Protein AF-0000000084730437 (afdb_homodimer)

Radius of gyration: 23.14 Å; Cα contacts (8 Å, |Δi|>4): 770; chains: 2; bounding box: 63×57×55 Å

Nearest PDB structures (foldseek):
  8tsh-assembly1_E  TM=3.743E-01  e=2.857E-01  Caldimonas thermodepolymerans
  8tsh-assembly1_I  TM=3.329E-01  e=2.857E-01  Caldimonas thermodepolymerans
  8tsh-assembly1_K  TM=3.494E-01  e=4.261E-01  Caldimonas thermodepolymerans
  8tsw-assembly1_K  TM=3.090E-01  e=2.148E-01  Caldimonas thermodepolymerans
  8tt3-assembly1_K  TM=2.382E-01  e=4.025E-01  Caldimonas thermodepolymerans

Sequence (448 aa):
MQLQPGWSGVFVTCARTHERRAAKEVIYLFNEYLEKHIENNEPNSPLSAPNLTDNVKSSICWEERVAEELAELRKKHYNKLQVIDVKTPCVVFIRTKWPLDPVEIVQDLCEKILLNQIKRIRWSQRLTPVTLTACATLPDLQKLAQKFAIRPNLRNHTKITREDIIKTIVPIVSTRHKVDLKNYDFLIMVEVFKGICGISVVRDFERFKKLNVASIMESTVKKIMQLQPGWSGVFVTCARTHERRAAKEVIYLFNEYLEKHIENNEPNSPLSAPNLTDNVKSSICWEERVAEELAELRKKHYNKLQVIDVKTPCVVFIRTKWPLDPVEIVQDLCEKILLNQIKRIRWSQRLTPVTLTACATLPDLQKLAQKFAIRPNLRNHTKITREDIIKTIVPIVSTRHKVDLKNYDFLIMVEVFKGICGISVVRDFERFKKLNVASIMESTVKKI

Secondary structure (DSSP, 8-state):
----TT--EEEEEE-TT-HHHHHHHHHHHHHHHHHHHTGGG--------------------HHHHHHHHHHHHHHHTGGGEEEE--S-TTEEEEEE-TT--HHHHHHHHHHHHHTT------SEEEEEEESEEEESSHHHHHHHHTTEEEEEEEES--SS-HHHHHHHHHHHHHS-----TTS-SEEEEEEEETTEEEEEEEESTTTTGGGBHHHHHHHHHHT-/----TT--EEEEEE-TT-HHHHHHHHHHHHHHHHHHHTGGG--------------------HHHHHHHHHHHHHHHTGGGEEEE--S-TTEEEEEE-TT--HHHHHHHHHHHHHTT------SEEEEEEESEEEESSHHHHHHHHTTEEEEEEEES--SS-HHHHHHHHHHHHHS-----TTS-SEEEEEEEETTEEEEEEEESTTTTGGGBHHHHHHHHHHT-

Structure (mmCIF, N/CA/C/O backbone):
data_AF-0000000084730437-model_v1
#
loop_
_entity.id
_entity.type
_entity.pdbx_description
1 polymer 'THUMP domain-containing protein'
#
loop_
_atom_site.group_PDB
_atom_site.id
_atom_site.type_symbol
_atom_site.label_atom_id
_atom_site.label_alt_id
_atom_site.label_comp_id
_atom_site.label_asym_id
_atom_site.label_entity_id
_atom_site.label_seq_id
_atom_site.pdbx_PDB_ins_code
_atom_site.Cartn_x
_atom_site.Cartn_y
_atom_site.Cartn_z
_atom_site.occupancy
_atom_site.B_iso_or_equiv
_atom_site.auth_seq_id
_atom_site.auth_comp_id
_atom_site.auth_asym_id
_atom_site.auth_atom_id
_atom_site.pdbx_PDB_model_num
ATOM 1 N N . MET A 1 1 ? -0.365 29.594 0.052 1 67.12 1 MET A N 1
ATOM 2 C CA . MET A 1 1 ? -1.068 28.719 -0.891 1 67.12 1 MET A CA 1
ATOM 3 C C . MET A 1 1 ? -1.971 27.734 -0.157 1 67.12 1 MET A C 1
ATOM 5 O O . MET A 1 1 ? -1.676 27.344 0.972 1 67.12 1 MET A O 1
ATOM 9 N N . GLN A 1 2 ? -3.291 27.578 -0.589 1 83 2 GLN A N 1
ATOM 10 C CA . GLN A 1 2 ? -4.293 26.734 0.068 1 83 2 GLN A CA 1
ATOM 11 C C . GLN A 1 2 ? -4.281 25.328 -0.494 1 83 2 GLN A C 1
ATOM 13 O O . GLN A 1 2 ? -3.967 25.109 -1.668 1 83 2 GLN A O 1
ATOM 18 N N . LEU A 1 3 ? -4.488 24.344 0.401 1 88.88 3 LEU A N 1
ATOM 19 C CA . LEU A 1 3 ? -4.57 22.953 -0.015 1 88.88 3 LEU A CA 1
ATOM 20 C C . LEU A 1 3 ? -5.688 22.75 -1.036 1 88.88 3 LEU A C 1
ATOM 22 O O . LEU A 1 3 ? -6.781 23.297 -0.877 1 88.88 3 LEU A O 1
ATOM 26 N N . GLN A 1 4 ? -5.328 22.078 -2.084 1 89.62 4 GLN A N 1
ATOM 27 C CA . GLN A 1 4 ? -6.285 21.859 -3.162 1 89.62 4 GLN A CA 1
ATOM 28 C C . GLN A 1 4 ? -6.605 20.375 -3.316 1 89.62 4 GLN A C 1
ATOM 30 O O . GLN A 1 4 ? -5.742 19.516 -3.111 1 89.62 4 GLN A O 1
ATOM 35 N N . PRO A 1 5 ? -7.891 20.141 -3.721 1 92.12 5 PRO A N 1
ATOM 36 C CA . PRO A 1 5 ? -8.234 18.75 -4.031 1 92.12 5 PRO A CA 1
ATOM 37 C C . PRO A 1 5 ? -7.367 18.156 -5.141 1 92.12 5 PRO A C 1
ATOM 39 O O . PRO A 1 5 ? -6.984 18.875 -6.074 1 92.12 5 PRO A O 1
ATOM 42 N N . GLY A 1 6 ? -7.082 16.891 -5.074 1 91.44 6 GLY A N 1
ATOM 43 C CA . GLY A 1 6 ? -6.281 16.219 -6.082 1 91.44 6 GLY A CA 1
ATOM 44 C C . GLY A 1 6 ? -4.812 16.109 -5.711 1 91.44 6 GLY A C 1
ATOM 45 O O . GLY A 1 6 ? -4.051 15.383 -6.352 1 91.44 6 GLY A O 1
ATOM 46 N N . TRP A 1 7 ? -4.438 16.844 -4.676 1 92.19 7 TRP A N 1
ATOM 47 C CA . TRP A 1 7 ? -3.041 16.812 -4.25 1 92.19 7 TRP A CA 1
ATOM 48 C C . TRP A 1 7 ? -2.779 15.648 -3.305 1 92.19 7 TRP A C 1
ATOM 50 O O . TRP A 1 7 ? -3.594 15.367 -2.424 1 92.19 7 TRP A O 1
ATOM 60 N N . SER A 1 8 ? -1.732 14.922 -3.602 1 95.19 8 SER A N 1
ATOM 61 C CA . SER A 1 8 ? -1.23 13.93 -2.65 1 95.19 8 SER A CA 1
ATOM 62 C C . SER A 1 8 ? -0.218 14.555 -1.693 1 95.19 8 SER A C 1
ATOM 64 O O . SER A 1 8 ? 0.453 15.523 -2.037 1 95.19 8 SER A O 1
ATOM 66 N N . GLY A 1 9 ? -0.157 14.023 -0.479 1 96.94 9 GLY A N 1
ATOM 67 C CA . GLY A 1 9 ? 0.797 14.586 0.463 1 96.94 9 GLY A CA 1
ATOM 68 C C . GLY A 1 9 ? 0.653 14.031 1.866 1 96.94 9 GLY A C 1
ATOM 69 O O . GLY A 1 9 ? 0.156 12.914 2.049 1 96.94 9 GLY A O 1
ATOM 70 N N . VAL A 1 10 ? 1.23 14.758 2.814 1 97.94 10 VAL A N 1
ATOM 71 C CA . VAL A 1 10 ? 1.288 14.312 4.203 1 97.94 10 VAL A CA 1
ATOM 72 C C . VAL A 1 10 ? 0.864 15.445 5.129 1 97.94 10 VAL A C 1
ATOM 74 O O . VAL A 1 10 ? 1.406 16.547 5.055 1 97.94 10 VAL A O 1
ATOM 77 N N . PHE A 1 11 ? -0.145 15.219 5.957 1 97.12 11 PHE A N 1
ATOM 78 C CA . PHE A 1 11 ? -0.463 16.125 7.051 1 97.12 11 PHE A CA 1
ATOM 79 C C . PHE A 1 11 ? 0.522 15.945 8.203 1 97.12 11 PHE A C 1
ATOM 81 O O . PHE A 1 11 ? 0.7 14.844 8.711 1 97.12 11 PHE A O 1
ATOM 88 N N . VAL A 1 12 ? 1.13 17 8.578 1 97.25 12 VAL A N 1
ATOM 89 C CA . VAL A 1 12 ? 2.088 16.969 9.68 1 97.25 12 VAL A CA 1
ATOM 90 C C . VAL A 1 12 ? 1.511 17.719 10.883 1 97.25 12 VAL A C 1
ATOM 92 O O . VAL A 1 12 ? 1.17 18.891 10.789 1 97.25 12 VAL A O 1
ATOM 95 N N . THR A 1 13 ? 1.315 16.984 11.953 1 96.19 13 THR A N 1
ATOM 96 C CA . THR A 1 13 ? 0.897 17.625 13.195 1 96.19 13 THR A CA 1
ATOM 97 C C . THR A 1 13 ? 2.105 17.969 14.062 1 96.19 13 THR A C 1
ATOM 99 O O . THR A 1 13 ? 3.074 17.203 14.109 1 96.19 13 THR A O 1
ATOM 102 N N . CYS A 1 14 ? 2.057 19.062 14.656 1 95.06 14 CYS A N 1
ATOM 103 C CA . CYS A 1 14 ? 3.158 19.531 15.484 1 95.06 14 CYS A CA 1
ATOM 104 C C . CYS A 1 14 ? 2.643 20.344 16.672 1 95.06 14 CYS A C 1
ATOM 106 O O . CYS A 1 14 ? 1.434 20.516 16.828 1 95.06 14 CYS A O 1
ATOM 108 N N . ALA A 1 15 ? 3.564 20.656 17.516 1 90.31 15 ALA A N 1
ATOM 109 C CA . ALA A 1 15 ? 3.193 21.547 18.625 1 90.31 15 ALA A CA 1
ATOM 110 C C . ALA A 1 15 ? 2.844 22.938 18.109 1 90.31 15 ALA A C 1
ATOM 112 O O . ALA A 1 15 ? 3.346 23.359 17.062 1 90.31 15 ALA A O 1
ATOM 113 N N . ARG A 1 16 ? 2.047 23.562 18.922 1 89.94 16 ARG A N 1
ATOM 114 C CA . ARG A 1 16 ? 1.567 24.891 18.531 1 89.94 16 ARG A CA 1
ATOM 115 C C . ARG A 1 16 ? 2.732 25.844 18.281 1 89.94 16 ARG A C 1
ATOM 117 O O . ARG A 1 16 ? 3.711 25.844 19.031 1 89.94 16 ARG A O 1
ATOM 124 N N . THR A 1 17 ? 2.719 26.656 17.234 1 89.12 17 THR A N 1
ATOM 125 C CA . THR A 1 17 ? 3.629 27.734 16.875 1 89.12 17 THR A CA 1
ATOM 126 C C . THR A 1 17 ? 4.895 27.203 16.219 1 89.12 17 THR A C 1
ATOM 128 O O . THR A 1 17 ? 5.777 27.969 15.836 1 89.12 17 THR A O 1
ATOM 131 N N . HIS A 1 18 ? 4.977 25.906 16.094 1 91.81 18 HIS A N 1
ATOM 132 C CA . HIS A 1 18 ? 6.188 25.328 15.516 1 91.81 18 HIS A CA 1
ATOM 133 C C . HIS A 1 18 ? 5.914 24.75 14.133 1 91.81 18 HIS A C 1
ATOM 135 O O . HIS A 1 18 ? 6.582 23.797 13.703 1 91.81 18 HIS A O 1
ATOM 141 N N . GLU A 1 19 ? 4.957 25.234 13.445 1 92.25 19 GLU A N 1
ATOM 142 C CA . GLU A 1 19 ? 4.543 24.719 12.148 1 92.25 19 GLU A CA 1
ATOM 143 C C . GLU A 1 19 ? 5.664 24.844 11.117 1 92.25 19 GLU A C 1
ATOM 145 O O . GLU A 1 19 ? 5.941 23.906 10.375 1 92.25 19 GLU A O 1
ATOM 150 N N . ARG A 1 20 ? 6.32 26 11.062 1 91.81 20 ARG A N 1
ATOM 151 C CA . ARG A 1 20 ? 7.371 26.234 10.086 1 91.81 20 ARG A CA 1
ATOM 152 C C . ARG A 1 20 ? 8.57 25.328 10.328 1 91.81 20 ARG A C 1
ATOM 154 O O . ARG A 1 20 ? 9.141 24.781 9.383 1 91.81 20 ARG A O 1
ATOM 161 N N . ARG A 1 21 ? 8.914 25.188 11.586 1 92.38 21 ARG A N 1
ATOM 162 C CA . ARG A 1 21 ? 10.055 24.344 11.945 1 92.38 21 ARG A CA 1
ATOM 163 C C . ARG A 1 21 ? 9.758 22.875 11.648 1 92.38 21 ARG A C 1
ATOM 165 O O . ARG A 1 21 ? 10.625 22.156 11.148 1 92.38 21 ARG A O 1
ATOM 172 N N . ALA A 1 22 ? 8.586 22.484 11.984 1 95.06 22 ALA A N 1
ATOM 173 C CA . ALA A 1 22 ? 8.172 21.109 11.711 1 95.06 22 ALA A CA 1
ATOM 174 C C . ALA A 1 22 ? 8.219 20.812 10.211 1 95.06 22 ALA A C 1
ATOM 176 O O . ALA A 1 22 ? 8.68 19.75 9.789 1 95.06 22 ALA A O 1
ATOM 177 N N . ALA A 1 23 ? 7.723 21.75 9.43 1 94.38 23 ALA A N 1
ATOM 178 C CA . ALA A 1 23 ? 7.738 21.609 7.98 1 94.38 23 ALA A CA 1
ATOM 179 C C . ALA A 1 23 ? 9.164 21.438 7.461 1 94.38 23 ALA A C 1
ATOM 181 O O . ALA A 1 23 ? 9.43 20.562 6.641 1 94.38 23 ALA A O 1
ATOM 182 N N . LYS A 1 24 ? 10.047 22.25 7.918 1 91.56 24 LYS A N 1
ATOM 183 C CA . LYS A 1 24 ? 11.438 22.172 7.492 1 91.56 24 LYS A CA 1
ATOM 184 C C . LYS A 1 24 ? 12.062 20.828 7.891 1 91.56 24 LYS A C 1
ATOM 186 O O . LYS A 1 24 ? 12.805 20.234 7.109 1 91.56 24 LYS A O 1
ATOM 191 N N . GLU A 1 25 ? 11.75 20.438 9.078 1 93.5 25 GLU A N 1
ATOM 192 C CA . GLU A 1 25 ? 12.25 19.156 9.602 1 93.5 25 GLU A CA 1
ATOM 193 C C . GLU A 1 25 ? 11.812 18 8.719 1 93.5 25 GLU A C 1
ATOM 195 O O . GLU A 1 25 ? 12.641 17.172 8.312 1 93.5 25 GLU A O 1
ATOM 200 N N . VAL A 1 26 ? 10.586 17.984 8.383 1 94.25 26 VAL A N 1
ATOM 201 C CA . VAL A 1 26 ? 10.031 16.875 7.617 1 94.25 26 VAL A CA 1
ATOM 202 C C . VAL A 1 26 ? 10.531 16.922 6.176 1 94.25 26 VAL A C 1
ATOM 204 O O . VAL A 1 26 ? 10.836 15.891 5.578 1 94.25 26 VAL A O 1
ATOM 207 N N . ILE A 1 27 ? 10.625 18.078 5.652 1 92.69 27 ILE A N 1
ATOM 208 C CA . ILE A 1 27 ? 11.148 18.234 4.301 1 92.69 27 ILE A CA 1
ATOM 209 C C . ILE A 1 27 ? 12.578 17.703 4.234 1 92.69 27 ILE A C 1
ATOM 211 O O . ILE A 1 27 ? 12.953 17.031 3.271 1 92.69 27 ILE A O 1
ATOM 215 N N . TYR A 1 28 ? 13.289 18.016 5.234 1 89.81 28 TYR A N 1
ATOM 216 C CA . TYR A 1 28 ? 14.656 17.516 5.309 1 89.81 28 TYR A CA 1
ATOM 217 C C . TYR A 1 28 ? 14.68 15.992 5.305 1 89.81 28 TYR A C 1
ATOM 219 O O . TYR A 1 28 ? 15.438 15.383 4.547 1 89.81 28 TYR A O 1
ATOM 227 N N . LEU A 1 29 ? 13.891 15.414 6.09 1 91.88 29 LEU A N 1
ATOM 228 C CA . LEU A 1 29 ? 13.836 13.961 6.207 1 91.88 29 LEU A CA 1
ATOM 229 C C . LEU A 1 29 ? 13.359 13.336 4.906 1 91.88 29 LEU A C 1
ATOM 231 O O . LEU A 1 29 ? 13.891 12.305 4.477 1 91.88 29 LEU A O 1
ATOM 235 N N . PHE A 1 30 ? 12.367 13.93 4.25 1 92.12 30 PHE A N 1
ATOM 236 C CA . PHE A 1 30 ? 11.836 13.422 2.988 1 92.12 30 PHE A CA 1
ATOM 237 C C . PHE A 1 30 ? 12.875 13.539 1.879 1 92.12 30 PHE A C 1
ATOM 239 O O . PHE A 1 30 ? 12.953 12.68 1 1 92.12 30 PHE A O 1
ATOM 246 N N . ASN A 1 31 ? 13.625 14.57 1.959 1 87.56 31 ASN A N 1
ATOM 247 C CA . ASN A 1 31 ? 14.672 14.742 0.954 1 87.56 31 ASN A CA 1
ATOM 248 C C . ASN A 1 31 ? 15.75 13.664 1.074 1 87.56 31 ASN A C 1
ATOM 250 O O . ASN A 1 31 ? 16.328 13.242 0.07 1 87.56 31 ASN A O 1
ATOM 254 N N . GLU A 1 32 ? 16 13.273 2.254 1 83.88 32 GLU A N 1
ATOM 255 C CA . GLU A 1 32 ? 16.922 12.148 2.449 1 83.88 32 GLU A CA 1
ATOM 256 C C . GLU A 1 32 ? 16.391 10.891 1.763 1 83.88 32 GLU A C 1
ATOM 258 O O . GLU A 1 32 ? 17.172 10.148 1.153 1 83.88 32 GLU A O 1
ATOM 263 N N . TYR A 1 33 ? 15.141 10.695 1.867 1 83.94 33 TYR A N 1
ATOM 264 C CA . TYR A 1 33 ? 14.477 9.586 1.188 1 83.94 33 TYR A CA 1
ATOM 265 C C . TYR A 1 33 ? 14.648 9.695 -0.323 1 83.94 33 TYR A C 1
ATOM 267 O O . TYR A 1 33 ? 14.953 8.703 -0.994 1 83.94 33 TYR A O 1
ATOM 275 N N . LEU A 1 34 ? 14.43 10.852 -0.798 1 81.81 34 LEU A N 1
ATOM 276 C CA . LEU A 1 34 ? 14.5 11.094 -2.236 1 81.81 34 LEU A CA 1
ATOM 277 C C . LEU A 1 34 ? 15.906 10.844 -2.762 1 81.81 34 LEU A C 1
ATOM 279 O O . LEU A 1 34 ? 16.078 10.305 -3.859 1 81.81 34 LEU A O 1
ATOM 283 N N . GLU A 1 35 ? 16.844 11.258 -2.033 1 76.62 35 GLU A N 1
ATOM 284 C CA . GLU A 1 35 ? 18.234 11.062 -2.432 1 76.62 35 GLU A CA 1
ATOM 285 C C . GLU A 1 35 ? 18.562 9.578 -2.566 1 76.62 35 GLU A C 1
ATOM 287 O O . GLU A 1 35 ? 19.281 9.18 -3.48 1 76.62 35 GLU A O 1
ATOM 292 N N . LYS A 1 36 ? 17.984 8.875 -1.748 1 72 36 LYS A N 1
ATOM 293 C CA . LYS A 1 36 ? 18.266 7.438 -1.75 1 72 36 LYS A CA 1
ATOM 294 C C . LYS A 1 36 ? 17.516 6.734 -2.879 1 72 36 LYS A C 1
ATOM 296 O O . LYS A 1 36 ? 18.016 5.758 -3.443 1 72 36 LYS A O 1
ATOM 301 N N . HIS A 1 37 ? 16.422 7.203 -3.162 1 66.62 37 HIS A N 1
ATOM 302 C CA . HIS A 1 37 ? 15.57 6.453 -4.074 1 66.62 37 HIS A CA 1
ATOM 303 C C . HIS A 1 37 ? 15.578 7.066 -5.473 1 66.62 37 HIS A C 1
ATOM 305 O O . HIS A 1 37 ? 15.297 6.383 -6.457 1 66.62 37 HIS A O 1
ATOM 311 N N . ILE A 1 38 ? 15.695 8.32 -5.738 1 57.47 38 ILE A N 1
ATOM 312 C CA . ILE A 1 38 ? 15.688 8.961 -7.051 1 57.47 38 ILE A CA 1
ATOM 313 C C . ILE A 1 38 ? 17.109 9.047 -7.59 1 57.47 38 ILE A C 1
ATOM 315 O O . ILE A 1 38 ? 17.344 8.875 -8.789 1 57.47 38 ILE A O 1
ATOM 319 N N . GLU A 1 39 ? 18.094 9.57 -6.855 1 51.75 39 GLU A N 1
ATOM 320 C CA . GLU A 1 39 ? 19.422 9.719 -7.406 1 51.75 39 GLU A CA 1
ATOM 321 C C . GLU A 1 39 ? 19.906 8.422 -8.055 1 51.75 39 GLU A C 1
ATOM 323 O O . GLU A 1 39 ? 20.656 8.445 -9.039 1 51.75 39 GLU A O 1
ATOM 328 N N . ASN A 1 40 ? 19.609 7.332 -7.508 1 47.62 40 ASN A N 1
ATOM 329 C CA . ASN A 1 40 ? 20.125 6.176 -8.234 1 47.62 40 ASN A CA 1
ATOM 330 C C . ASN A 1 40 ? 19.547 6.102 -9.648 1 47.62 40 ASN A C 1
ATOM 332 O O . ASN A 1 40 ? 20 5.301 -10.469 1 47.62 40 ASN A O 1
ATOM 336 N N . ASN A 1 41 ? 18.469 6.742 -9.898 1 44.44 41 ASN A N 1
ATOM 337 C CA . ASN A 1 41 ? 17.906 6.652 -11.242 1 44.44 41 ASN A CA 1
ATOM 338 C C . ASN A 1 41 ? 18.547 7.672 -12.188 1 44.44 41 ASN A C 1
ATOM 340 O O . ASN A 1 41 ? 18.25 7.684 -13.383 1 44.44 41 ASN A O 1
ATOM 344 N N . GLU A 1 42 ? 18.969 8.859 -11.781 1 41.31 42 GLU A N 1
ATOM 345 C CA . GLU A 1 42 ? 19.594 9.734 -12.766 1 41.31 42 GLU A CA 1
ATOM 346 C C . GLU A 1 42 ? 21.078 9.43 -12.922 1 41.31 42 GLU A C 1
ATOM 348 O O . GLU A 1 42 ? 21.828 9.5 -11.945 1 41.31 42 GLU A O 1
ATOM 353 N N . PRO A 1 43 ? 21.516 8.617 -13.922 1 39.03 43 PRO A N 1
ATOM 354 C CA . PRO A 1 43 ? 22.938 8.391 -14.203 1 39.03 43 PRO A CA 1
ATOM 355 C C . PRO A 1 43 ? 23.797 9.617 -13.914 1 39.03 43 PRO A C 1
ATOM 357 O O . PRO A 1 43 ? 24.906 9.484 -13.398 1 39.03 43 PRO A O 1
ATOM 360 N N . ASN A 1 44 ? 23.656 10.742 -14.781 1 35.59 44 ASN A N 1
ATOM 361 C CA . ASN A 1 44 ? 24.719 11.68 -15.148 1 35.59 44 ASN A CA 1
ATOM 362 C C . ASN A 1 44 ? 25.078 12.609 -13.992 1 35.59 44 ASN A C 1
ATOM 364 O O . ASN A 1 44 ? 25.875 13.531 -14.156 1 35.59 44 ASN A O 1
ATOM 368 N N . SER A 1 45 ? 24.203 13.148 -13.211 1 35.19 45 SER A N 1
ATOM 369 C CA . SER A 1 45 ? 24.828 14.359 -12.695 1 35.19 45 SER A CA 1
ATOM 370 C C . SER A 1 45 ? 25.906 14.023 -11.664 1 35.19 45 SER A C 1
ATOM 372 O O . SER A 1 45 ? 25.656 13.242 -10.742 1 35.19 45 SER A O 1
ATOM 374 N N . PRO A 1 46 ? 27.203 14.164 -11.969 1 32.06 46 PRO A N 1
ATOM 375 C CA . PRO A 1 46 ? 28.359 14.148 -11.07 1 32.06 46 PRO A CA 1
ATOM 376 C C . PRO A 1 46 ? 28.062 14.773 -9.711 1 32.06 46 PRO A C 1
ATOM 378 O O . PRO A 1 46 ? 27.672 15.945 -9.633 1 32.06 46 PRO A O 1
ATOM 381 N N . LEU A 1 47 ? 27.406 14.164 -8.875 1 34.41 47 LEU A N 1
ATOM 382 C CA . LEU A 1 47 ? 27.484 14.719 -7.531 1 34.41 47 LEU A CA 1
ATOM 383 C C . LEU A 1 47 ? 28.891 15.227 -7.238 1 34.41 47 LEU A C 1
ATOM 385 O O . LEU A 1 47 ? 29.844 14.445 -7.227 1 34.41 47 LEU A O 1
ATOM 389 N N . SER A 1 48 ? 29.328 16.328 -7.797 1 28.97 48 SER A N 1
ATOM 390 C CA . SER A 1 48 ? 30.562 16.938 -7.285 1 28.97 48 SER A CA 1
ATOM 391 C C . SER A 1 48 ? 30.672 16.766 -5.777 1 28.97 48 SER A C 1
ATOM 393 O O . SER A 1 48 ? 29.688 16.953 -5.051 1 28.97 48 SER A O 1
ATOM 395 N N . ALA A 1 49 ? 31.484 15.938 -5.375 1 31.5 49 ALA A N 1
ATOM 396 C CA . ALA A 1 49 ? 31.984 15.742 -4.016 1 31.5 49 ALA A CA 1
ATOM 397 C C . ALA A 1 49 ? 32 17.062 -3.242 1 31.5 49 ALA A C 1
ATOM 399 O O . ALA A 1 49 ? 32.531 18.062 -3.725 1 31.5 49 ALA A O 1
ATOM 400 N N . PRO A 1 50 ? 30.984 17.344 -2.48 1 32.12 50 PRO A N 1
ATOM 401 C CA . PRO A 1 50 ? 31.406 18.516 -1.702 1 32.12 50 PRO A CA 1
ATOM 402 C C . PRO A 1 50 ? 32.875 18.453 -1.293 1 32.12 50 PRO A C 1
ATOM 404 O O . PRO A 1 50 ? 33.406 17.359 -1.085 1 32.12 50 PRO A O 1
ATOM 407 N N . ASN A 1 51 ? 33.688 19.125 -1.979 1 29.69 51 ASN A N 1
ATOM 408 C CA . ASN A 1 51 ? 35 19.406 -1.431 1 29.69 51 ASN A CA 1
ATOM 409 C C . ASN A 1 51 ? 34.969 19.531 0.09 1 29.69 51 ASN A C 1
ATOM 411 O O . ASN A 1 51 ? 34.312 20.422 0.629 1 29.69 51 ASN A O 1
ATOM 415 N N . LEU A 1 52 ? 34.906 18.438 0.786 1 30.78 52 LEU A N 1
ATOM 416 C CA . LEU A 1 52 ? 35.156 18.281 2.213 1 30.78 52 LEU A CA 1
ATOM 417 C C . LEU A 1 52 ? 36.344 19.156 2.65 1 30.78 52 LEU A C 1
ATOM 419 O O . LEU A 1 52 ? 36.875 18.984 3.75 1 30.78 52 LEU A O 1
ATOM 423 N N . THR A 1 53 ? 37 19.891 1.689 1 29.92 53 THR A N 1
ATOM 424 C CA . THR A 1 53 ? 38.219 20.422 2.299 1 29.92 53 THR A CA 1
ATOM 425 C C . THR A 1 53 ? 37.875 21.234 3.541 1 29.92 53 THR A C 1
ATOM 427 O O . THR A 1 53 ? 38.656 21.297 4.484 1 29.92 53 THR A O 1
ATOM 430 N N . ASP A 1 54 ? 37.156 22.375 3.367 1 30.14 54 ASP A N 1
ATOM 431 C CA . ASP A 1 54 ? 37.406 23.281 4.48 1 30.14 54 ASP A CA 1
ATOM 432 C C . ASP A 1 54 ? 36.844 22.719 5.785 1 30.14 54 ASP A C 1
ATOM 434 O O . ASP A 1 54 ? 35.625 22.484 5.895 1 30.14 54 ASP A O 1
ATOM 438 N N . ASN A 1 55 ? 37.531 21.922 6.621 1 32.72 55 ASN A N 1
ATOM 439 C CA . ASN A 1 55 ? 37.688 21.438 7.988 1 32.72 55 ASN A CA 1
ATOM 440 C C . ASN A 1 55 ? 37.125 22.422 9.008 1 32.72 55 ASN A C 1
ATOM 442 O O . ASN A 1 55 ? 37.438 22.344 10.195 1 32.72 55 ASN A O 1
ATOM 446 N N . VAL A 1 56 ? 36.844 23.766 8.617 1 32.34 56 VAL A N 1
ATOM 447 C CA . VAL A 1 56 ? 36.656 24.625 9.781 1 32.34 56 VAL A CA 1
ATOM 448 C C . VAL A 1 56 ? 35.469 24.109 10.617 1 32.34 56 VAL A C 1
ATOM 450 O O . VAL A 1 56 ? 34.469 23.688 10.062 1 32.34 56 VAL A O 1
ATOM 453 N N . LYS A 1 57 ? 35.656 23.875 11.953 1 35.69 57 LYS A N 1
ATOM 454 C CA . LYS A 1 57 ? 35.094 23.531 13.258 1 35.69 57 LYS A CA 1
ATOM 455 C C . LYS A 1 57 ? 33.719 24.156 13.438 1 35.69 57 LYS A C 1
ATOM 457 O O . LYS A 1 57 ? 33.188 24.172 14.547 1 35.69 57 LYS A O 1
ATOM 462 N N . SER A 1 58 ? 33.312 25.203 12.57 1 36.78 58 SER A N 1
ATOM 463 C CA . SER A 1 58 ? 32.312 25.984 13.289 1 36.78 58 SER A CA 1
ATOM 464 C C . SER A 1 58 ? 31.078 25.156 13.602 1 36.78 58 SER A C 1
ATOM 466 O O . SER A 1 58 ? 30.766 24.203 12.875 1 36.78 58 SER A O 1
ATOM 468 N N . SER A 1 59 ? 30.656 25.109 14.883 1 40.56 59 SER A N 1
ATOM 469 C CA . SER A 1 59 ? 29.5 24.781 15.703 1 40.56 59 SER A CA 1
ATOM 470 C C . SER A 1 59 ? 28.188 25.062 14.953 1 40.56 59 SER A C 1
ATOM 472 O O . SER A 1 59 ? 27.516 26.062 15.234 1 40.56 59 SER A O 1
ATOM 474 N N . ILE A 1 60 ? 28.344 25.016 13.703 1 43.88 60 ILE A N 1
ATOM 475 C CA . ILE A 1 60 ? 27.094 25.453 13.078 1 43.88 60 ILE A CA 1
ATOM 476 C C . ILE A 1 60 ? 25.953 24.562 13.516 1 43.88 60 ILE A C 1
ATOM 478 O O . ILE A 1 60 ? 26.062 23.328 13.516 1 43.88 60 ILE A O 1
ATOM 482 N N . CYS A 1 61 ? 25.062 25.172 14.266 1 49.03 61 CYS A N 1
ATOM 483 C CA . CYS A 1 61 ? 23.859 24.547 14.82 1 49.03 61 CYS A CA 1
ATOM 484 C C . CYS A 1 61 ? 23.125 23.734 13.758 1 49.03 61 CYS A C 1
ATOM 486 O O . CYS A 1 61 ? 23.281 23.984 12.562 1 49.03 61 CYS A O 1
ATOM 488 N N . TRP A 1 62 ? 22.625 22.578 14.109 1 49.97 62 TRP A N 1
ATOM 489 C CA . TRP A 1 62 ? 21.812 21.656 13.336 1 49.97 62 TRP A CA 1
ATOM 490 C C . TRP A 1 62 ? 20.953 22.391 12.312 1 49.97 62 TRP A C 1
ATOM 492 O O . TRP A 1 62 ? 20.844 21.969 11.164 1 49.97 62 TRP A O 1
ATOM 502 N N . GLU A 1 63 ? 20.641 23.594 12.742 1 54 63 GLU A N 1
ATOM 503 C CA . GLU A 1 63 ? 19.766 24.375 11.891 1 54 63 GLU A CA 1
ATOM 504 C C . GLU A 1 63 ? 20.484 24.812 10.609 1 54 63 GLU A C 1
ATOM 506 O O . GLU A 1 63 ? 19.891 24.797 9.531 1 54 63 GLU A O 1
ATOM 511 N N . GLU A 1 64 ? 21.672 25.219 10.789 1 56.34 64 GLU A N 1
ATOM 512 C CA . GLU A 1 64 ? 22.406 25.766 9.656 1 56.34 64 GLU A CA 1
ATOM 513 C C . GLU A 1 64 ? 22.781 24.672 8.656 1 56.34 64 GLU A C 1
ATOM 515 O O . GLU A 1 64 ? 22.781 24.906 7.445 1 56.34 64 GLU A O 1
ATOM 520 N N . ARG A 1 65 ? 23.078 23.578 9.125 1 53.25 65 ARG A N 1
ATOM 521 C CA . ARG A 1 65 ? 23.406 22.453 8.242 1 53.25 65 ARG A CA 1
ATOM 522 C C . ARG A 1 65 ? 22.203 22.047 7.406 1 53.25 65 ARG A C 1
ATOM 524 O O . ARG A 1 65 ? 22.328 21.766 6.215 1 53.25 65 ARG A O 1
ATOM 531 N N . VAL A 1 66 ? 21.078 22.094 8.078 1 55.34 66 VAL A N 1
ATOM 532 C CA . VAL A 1 66 ? 19.828 21.812 7.375 1 55.34 66 VAL A CA 1
ATOM 533 C C . VAL A 1 66 ? 19.578 22.859 6.305 1 55.34 66 VAL A C 1
ATOM 535 O O . VAL A 1 66 ? 19.172 22.547 5.188 1 55.34 66 VAL A O 1
ATOM 538 N N . ALA A 1 67 ? 19.938 24.094 6.707 1 55.56 67 ALA A N 1
ATOM 539 C CA . ALA A 1 67 ? 19.719 25.203 5.777 1 55.56 67 ALA A CA 1
ATOM 540 C C . ALA A 1 67 ? 20.609 25.078 4.547 1 55.56 67 ALA A C 1
ATOM 542 O O . ALA A 1 67 ? 20.156 25.281 3.418 1 55.56 67 ALA A O 1
ATOM 543 N N . GLU A 1 68 ? 21.859 24.828 4.723 1 54.78 68 GLU A N 1
ATOM 544 C CA . GLU A 1 68 ? 22.781 24.734 3.6 1 54.78 68 GLU A CA 1
ATOM 545 C C . GLU A 1 68 ? 22.484 23.516 2.73 1 54.78 68 GLU A C 1
ATOM 547 O O . GLU A 1 68 ? 22.547 23.594 1.502 1 54.78 68 GLU A O 1
ATOM 552 N N . GLU A 1 69 ? 22.219 22.453 3.371 1 51.25 69 GLU A N 1
ATOM 553 C CA . GLU A 1 69 ? 21.891 21.234 2.625 1 51.25 69 GLU A CA 1
ATOM 554 C C . GLU A 1 69 ? 20.562 21.391 1.872 1 51.25 69 GLU A C 1
ATOM 556 O O . GLU A 1 69 ? 20.438 20.953 0.73 1 51.25 69 GLU A O 1
ATOM 561 N N . LEU A 1 70 ? 19.688 22.062 2.504 1 52.91 70 LEU A N 1
ATOM 562 C CA . LEU A 1 70 ? 18.391 22.344 1.883 1 52.91 70 LEU A CA 1
ATOM 563 C C . LEU A 1 70 ? 18.578 23.219 0.646 1 52.91 70 LEU A C 1
ATOM 565 O O . LEU A 1 70 ? 17.891 23.031 -0.357 1 52.91 70 LEU A O 1
ATOM 569 N N . ALA A 1 71 ? 19.438 24.141 0.743 1 51.88 71 ALA A N 1
ATOM 570 C CA . ALA A 1 71 ? 19.688 25.047 -0.384 1 51.88 71 ALA A CA 1
ATOM 571 C C . ALA A 1 71 ? 20.188 24.281 -1.604 1 51.88 71 ALA A C 1
ATOM 573 O O . ALA A 1 71 ? 19.75 24.531 -2.729 1 51.88 71 ALA A O 1
ATOM 574 N N . GLU A 1 72 ? 21.078 23.453 -1.494 1 49.88 72 GLU A N 1
ATOM 575 C CA . GLU A 1 72 ? 21.641 22.688 -2.604 1 49.88 72 GLU A CA 1
ATOM 576 C C . GLU A 1 72 ? 20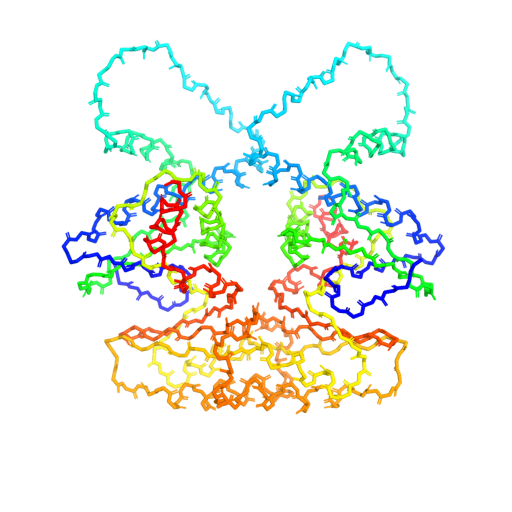.656 21.641 -3.111 1 49.88 72 GLU A C 1
ATOM 578 O O . GLU A 1 72 ? 20.578 21.391 -4.316 1 49.88 72 GLU A O 1
ATOM 583 N N . LEU A 1 73 ? 20.078 20.875 -2.256 1 48.34 73 LEU A N 1
ATOM 584 C CA . LEU A 1 73 ? 19.047 19.891 -2.57 1 48.34 73 LEU A CA 1
ATOM 585 C C . LEU A 1 73 ? 17.844 20.562 -3.225 1 48.34 73 LEU A C 1
ATOM 587 O O . LEU A 1 73 ? 17.156 19.953 -4.062 1 48.34 73 LEU A O 1
ATOM 591 N N . ARG A 1 74 ? 17.5 21.859 -2.873 1 47.47 74 ARG A N 1
ATOM 592 C CA . ARG A 1 74 ? 16.453 22.625 -3.539 1 47.47 74 ARG A CA 1
ATOM 593 C C . ARG A 1 74 ? 16.656 22.625 -5.051 1 47.47 74 ARG A C 1
ATOM 595 O O . ARG A 1 74 ? 15.68 22.641 -5.812 1 47.47 74 ARG A O 1
ATOM 602 N N . LYS A 1 75 ? 17.812 22.812 -5.457 1 46.19 75 LYS A N 1
ATOM 603 C CA . LYS A 1 75 ? 17.953 22.984 -6.898 1 46.19 75 LYS A CA 1
ATOM 604 C C . LYS A 1 75 ? 17.562 21.719 -7.648 1 46.19 75 LYS A C 1
ATOM 606 O O . LYS A 1 75 ? 16.938 21.781 -8.703 1 46.19 75 LYS A O 1
ATOM 611 N N . LYS A 1 76 ? 18.141 20.719 -7.375 1 47.16 76 LYS A N 1
ATOM 612 C CA . LYS A 1 76 ? 17.984 19.594 -8.297 1 47.16 76 LYS A CA 1
ATOM 613 C C . LYS A 1 76 ? 16.641 18.906 -8.109 1 47.16 76 LYS A C 1
ATOM 615 O O . LYS A 1 76 ? 15.93 18.641 -9.078 1 47.16 76 LYS A O 1
ATOM 620 N N . HIS A 1 77 ? 16.297 18.266 -6.965 1 50.22 77 HIS A N 1
ATOM 621 C CA . HIS A 1 77 ? 15.195 17.359 -6.664 1 50.22 77 HIS A CA 1
ATOM 622 C C . HIS A 1 77 ? 14.062 18.078 -5.941 1 50.22 77 HIS A C 1
ATOM 624 O O . HIS A 1 77 ? 13.062 17.469 -5.586 1 50.22 77 HIS A O 1
ATOM 630 N N . TYR A 1 78 ? 14.211 19.422 -5.402 1 51.34 78 TYR A N 1
ATOM 631 C CA . TYR A 1 78 ? 13.43 20.297 -4.527 1 51.34 78 TYR A CA 1
ATOM 632 C C . TYR A 1 78 ? 12.039 20.547 -5.102 1 51.34 78 TYR A C 1
ATOM 634 O O . TYR A 1 78 ? 11.078 20.703 -4.352 1 51.34 78 TYR A O 1
ATOM 642 N N . ASN A 1 79 ? 11.891 20.125 -6.215 1 71.75 79 ASN A N 1
ATOM 643 C CA . ASN A 1 79 ? 10.633 20.531 -6.824 1 71.75 79 ASN A CA 1
ATOM 644 C C . ASN A 1 79 ? 9.539 19.484 -6.621 1 71.75 79 ASN A C 1
ATOM 646 O O . ASN A 1 79 ? 8.359 19.766 -6.836 1 71.75 79 ASN A O 1
ATOM 650 N N . LYS A 1 80 ? 9.867 18.5 -5.754 1 87.56 80 LYS A N 1
ATOM 651 C CA . LYS A 1 80 ? 8.82 17.484 -5.688 1 87.56 80 LYS A CA 1
ATOM 652 C C . LYS A 1 80 ? 8.078 17.547 -4.355 1 87.56 80 LYS A C 1
ATOM 654 O O . LYS A 1 80 ? 7.078 16.859 -4.168 1 87.56 80 LYS A O 1
ATOM 659 N N . LEU A 1 81 ? 8.648 18.359 -3.482 1 92.81 81 LEU A N 1
ATOM 660 C CA . LEU A 1 81 ? 8.031 18.594 -2.18 1 92.81 81 LEU A CA 1
ATOM 661 C C . LEU A 1 81 ? 7.684 20.062 -1.986 1 92.81 81 LEU A C 1
ATOM 663 O O . LEU A 1 81 ? 8.492 20.938 -2.289 1 92.81 81 LEU A O 1
ATOM 667 N N . GLN A 1 82 ? 6.492 20.281 -1.6 1 93.12 82 GLN A N 1
ATOM 668 C CA . GLN A 1 82 ? 6.039 21.656 -1.415 1 93.12 82 GLN A CA 1
ATOM 669 C C . GLN A 1 82 ? 5.289 21.812 -0.095 1 93.12 82 GLN A C 1
ATOM 671 O O . GLN A 1 82 ? 4.375 21.047 0.203 1 93.12 82 GLN A O 1
ATOM 676 N N . VAL A 1 83 ? 5.723 22.812 0.634 1 93.62 83 VAL A N 1
ATOM 677 C CA . VAL A 1 83 ? 5.039 23.094 1.891 1 93.62 83 VAL A CA 1
ATOM 678 C C . VAL A 1 83 ? 3.789 23.938 1.619 1 93.62 83 VAL A C 1
ATOM 680 O O . VAL A 1 83 ? 3.848 24.938 0.912 1 93.62 83 VAL A O 1
ATOM 683 N N . ILE A 1 84 ? 2.713 23.484 2.15 1 93.88 84 ILE A N 1
ATOM 684 C CA . ILE A 1 84 ? 1.453 24.203 2.006 1 93.88 84 ILE A CA 1
ATOM 685 C C . ILE A 1 84 ? 0.938 24.625 3.381 1 93.88 84 ILE A C 1
ATOM 687 O O . ILE A 1 84 ? 0.808 23.797 4.281 1 93.88 84 ILE A O 1
ATOM 691 N N . ASP A 1 85 ? 0.701 25.844 3.48 1 90.44 85 ASP A N 1
ATOM 692 C CA . ASP A 1 85 ? 0.109 26.359 4.711 1 90.44 85 ASP A CA 1
ATOM 693 C C . ASP A 1 85 ? -1.403 26.156 4.723 1 90.44 85 ASP A C 1
ATOM 695 O O . ASP A 1 85 ? -2.121 26.719 3.898 1 90.44 85 ASP A O 1
ATOM 699 N N . VAL A 1 86 ? -1.903 25.359 5.621 1 90.88 86 VAL A N 1
ATOM 700 C CA . VAL A 1 86 ? -3.328 25.047 5.672 1 90.88 86 VAL A CA 1
ATOM 701 C C . VAL A 1 86 ? -4.031 26 6.633 1 90.88 86 VAL A C 1
ATOM 703 O O . VAL A 1 86 ? -5.23 25.859 6.887 1 90.88 86 VAL A O 1
ATOM 706 N N . LYS A 1 87 ? -3.385 26.969 7.133 1 88.94 87 LYS A N 1
ATOM 707 C CA . LYS A 1 87 ? -3.916 28.031 7.984 1 88.94 87 LYS A CA 1
ATOM 708 C C . LYS A 1 87 ? -4.621 27.453 9.211 1 88.94 87 LYS A C 1
ATOM 710 O O . LYS A 1 87 ? -5.746 27.844 9.523 1 88.94 87 LYS A O 1
ATOM 715 N N . THR A 1 88 ? -4.168 26.469 9.789 1 91 88 THR A N 1
ATOM 716 C CA . THR A 1 88 ? -4.617 25.844 11.031 1 91 88 THR A CA 1
ATOM 717 C C . THR A 1 88 ? -3.445 25.609 11.977 1 91 88 THR A C 1
ATOM 719 O O . THR A 1 88 ? -2.4 25.094 11.57 1 91 88 THR A O 1
ATOM 722 N N . PRO A 1 89 ? -3.676 26.109 13.164 1 91.69 89 PRO A N 1
ATOM 723 C CA . PRO A 1 89 ? -2.592 25.891 14.125 1 91.69 89 PRO A CA 1
ATOM 724 C C . PRO A 1 89 ? -2.248 24.422 14.297 1 91.69 89 PRO A C 1
ATOM 726 O O . PRO A 1 89 ? -3.125 23.562 14.18 1 91.69 89 PRO A O 1
ATOM 729 N N . CYS A 1 90 ? -0.985 24.078 14.453 1 94.06 90 CYS A N 1
ATOM 730 C CA . CYS A 1 90 ? -0.451 22.781 14.828 1 94.06 90 CYS A CA 1
ATOM 731 C C . CYS A 1 90 ? -0.486 21.812 13.641 1 94.06 90 CYS A C 1
ATOM 733 O O . CYS A 1 90 ? -0.221 20.625 13.797 1 94.06 90 CYS A O 1
ATOM 735 N N . VAL A 1 91 ? -0.86 22.297 12.484 1 94.12 91 VAL A N 1
ATOM 736 C CA . VAL A 1 91 ? -0.937 21.391 11.336 1 94.12 91 VAL A CA 1
ATOM 737 C C . VAL A 1 91 ? -0.297 22.047 10.117 1 94.12 91 VAL A C 1
ATOM 739 O O . VAL A 1 91 ? -0.513 23.234 9.867 1 94.12 91 VAL A O 1
ATOM 742 N N . VAL A 1 92 ? 0.49 21.328 9.367 1 95.19 92 VAL A N 1
ATOM 743 C CA . VAL A 1 92 ? 1.056 21.734 8.078 1 95.19 92 VAL A CA 1
ATOM 744 C C . VAL A 1 92 ? 0.887 20.594 7.066 1 95.19 92 VAL A C 1
ATOM 746 O O . VAL A 1 92 ? 0.769 19.438 7.438 1 95.19 92 VAL A O 1
ATOM 749 N N . PHE A 1 93 ? 0.745 20.953 5.797 1 96.75 93 PHE A N 1
ATOM 750 C CA . PHE A 1 93 ? 0.63 19.969 4.738 1 96.75 93 PHE A CA 1
ATOM 751 C C . PHE A 1 93 ? 1.839 20.016 3.812 1 96.75 93 PHE A C 1
ATOM 753 O O . PHE A 1 93 ? 2.246 21.094 3.375 1 96.75 93 PHE A O 1
ATOM 760 N N . ILE A 1 94 ? 2.408 18.906 3.576 1 96.56 94 ILE A N 1
ATOM 761 C CA . ILE A 1 94 ? 3.51 18.812 2.627 1 96.56 94 ILE A CA 1
ATOM 762 C C . ILE A 1 94 ? 3.045 18.062 1.379 1 96.56 94 ILE A C 1
ATOM 764 O O . ILE A 1 94 ? 2.785 16.859 1.432 1 96.56 94 ILE A O 1
ATOM 768 N N . ARG A 1 95 ? 2.945 18.734 0.314 1 95.62 95 ARG A N 1
ATOM 769 C CA . ARG A 1 95 ? 2.52 18.141 -0.953 1 95.62 95 ARG A CA 1
ATOM 770 C C . ARG A 1 95 ? 3.643 17.328 -1.581 1 95.62 95 ARG A C 1
ATOM 772 O O . ARG A 1 95 ? 4.797 17.75 -1.607 1 95.62 95 ARG A O 1
ATOM 779 N N . THR A 1 96 ? 3.34 16.094 -1.991 1 94.06 96 THR A N 1
ATOM 780 C CA . THR A 1 96 ? 4.266 15.227 -2.711 1 94.06 96 THR A CA 1
ATOM 781 C C . THR A 1 96 ? 3.865 15.109 -4.18 1 94.06 96 THR A C 1
ATOM 783 O O . THR A 1 96 ? 2.74 14.719 -4.488 1 94.06 96 THR A O 1
ATOM 786 N N . LYS A 1 97 ? 4.742 15.422 -5.012 1 88.88 97 LYS A N 1
ATOM 787 C CA . LYS A 1 97 ? 4.457 15.344 -6.441 1 88.88 97 LYS A CA 1
ATOM 788 C C . LYS A 1 97 ? 4.879 13.992 -7.012 1 88.88 97 LYS A C 1
ATOM 790 O O . LYS A 1 97 ? 5.812 13.367 -6.508 1 88.88 97 LYS A O 1
ATOM 795 N N . TRP A 1 98 ? 4.223 13.586 -8.086 1 78.69 98 TRP A N 1
ATOM 796 C CA . TRP A 1 98 ? 4.59 12.359 -8.789 1 78.69 98 TRP A CA 1
ATOM 797 C C . TRP A 1 98 ? 6.07 12.359 -9.156 1 78.69 98 TRP A C 1
ATOM 799 O O . TRP A 1 98 ? 6.621 13.391 -9.539 1 78.69 98 TRP A O 1
ATOM 809 N N . PRO A 1 99 ? 6.652 11.289 -8.883 1 78.81 99 PRO A N 1
ATOM 810 C CA . PRO A 1 99 ? 6.234 9.906 -8.617 1 78.81 99 PRO A CA 1
ATOM 811 C C . PRO A 1 99 ? 6.328 9.539 -7.137 1 78.81 99 PRO A C 1
ATOM 813 O O . PRO A 1 99 ? 6.328 8.352 -6.789 1 78.81 99 PRO A O 1
ATOM 816 N N . LEU A 1 100 ? 6.305 10.484 -6.293 1 85.81 100 LEU A N 1
ATOM 817 C CA . LEU A 1 100 ? 6.465 10.219 -4.867 1 85.81 100 LEU A CA 1
ATOM 818 C C . LEU A 1 100 ? 5.148 9.758 -4.246 1 85.81 100 LEU A C 1
ATOM 820 O O . LEU A 1 100 ? 4.105 10.383 -4.457 1 85.81 100 LEU A O 1
ATOM 824 N N . ASP A 1 101 ? 5.207 8.68 -3.588 1 88.88 101 ASP A N 1
ATOM 825 C CA . ASP A 1 101 ? 4.062 8.195 -2.828 1 88.88 101 ASP A CA 1
ATOM 826 C C . ASP A 1 101 ? 4.188 8.555 -1.351 1 88.88 101 ASP A C 1
ATOM 828 O O . ASP A 1 101 ? 5.098 8.086 -0.665 1 88.88 101 ASP A O 1
ATOM 832 N N . PRO A 1 102 ? 3.229 9.352 -0.859 1 95.81 102 PRO A N 1
ATOM 833 C CA . PRO A 1 102 ? 3.318 9.797 0.532 1 95.81 102 PRO A CA 1
ATOM 834 C C . PRO A 1 102 ? 3.305 8.641 1.527 1 95.81 102 PRO A C 1
ATOM 836 O O . PRO A 1 102 ? 3.967 8.703 2.566 1 95.81 102 PRO A O 1
ATOM 839 N N . VAL A 1 103 ? 2.57 7.59 1.238 1 94.75 103 VAL A N 1
ATOM 840 C CA . VAL A 1 103 ? 2.482 6.457 2.152 1 94.75 103 VAL A CA 1
ATOM 841 C C . VAL A 1 103 ? 3.842 5.773 2.258 1 94.75 103 VAL A C 1
ATOM 843 O O . VAL A 1 103 ? 4.297 5.449 3.357 1 94.75 103 VAL A O 1
ATOM 846 N N . GLU A 1 104 ? 4.453 5.602 1.143 1 89.5 104 GLU A N 1
ATOM 847 C CA . GLU A 1 104 ? 5.758 4.945 1.114 1 89.5 104 GLU A CA 1
ATOM 848 C C . GLU A 1 104 ? 6.805 5.758 1.871 1 89.5 104 GLU A C 1
ATOM 850 O O . GLU A 1 104 ? 7.602 5.199 2.625 1 89.5 104 GLU A O 1
ATOM 855 N N . ILE A 1 105 ? 6.805 7.004 1.676 1 92.5 105 ILE A N 1
ATOM 856 C CA . ILE A 1 105 ? 7.797 7.883 2.287 1 92.5 105 ILE A CA 1
ATOM 857 C C . ILE A 1 105 ? 7.629 7.871 3.805 1 92.5 105 ILE A C 1
ATOM 859 O O . ILE A 1 105 ? 8.617 7.758 4.543 1 92.5 105 ILE A O 1
ATOM 863 N N . VAL A 1 106 ? 6.402 7.988 4.258 1 96.31 106 VAL A N 1
ATOM 864 C CA . VAL A 1 106 ? 6.121 8.023 5.688 1 96.31 106 VAL A CA 1
ATOM 865 C C . VAL A 1 106 ? 6.48 6.684 6.32 1 96.31 106 VAL A C 1
ATOM 867 O O . VAL A 1 106 ? 7.066 6.637 7.402 1 96.31 106 VAL A O 1
ATOM 870 N N . GLN A 1 107 ? 6.137 5.609 5.633 1 92.31 107 GLN A N 1
ATOM 871 C CA . GLN A 1 107 ? 6.461 4.277 6.141 1 92.31 107 GLN A CA 1
ATOM 872 C C . GLN A 1 107 ? 7.969 4.09 6.266 1 92.31 107 GLN A C 1
ATOM 874 O O . GLN A 1 107 ? 8.453 3.553 7.262 1 92.31 107 GLN A O 1
ATOM 879 N N . ASP A 1 108 ? 8.633 4.473 5.227 1 89.69 108 ASP A N 1
ATOM 880 C CA . ASP A 1 108 ? 10.094 4.387 5.25 1 89.69 108 ASP A CA 1
ATOM 881 C C . ASP A 1 108 ? 10.664 5.16 6.434 1 89.69 108 ASP A C 1
ATOM 883 O O . ASP A 1 108 ? 11.57 4.672 7.121 1 89.69 108 ASP A O 1
ATOM 887 N N . LEU A 1 109 ? 10.18 6.32 6.621 1 93.62 109 LEU A N 1
ATOM 888 C CA . LEU A 1 109 ? 10.641 7.164 7.723 1 93.62 109 LEU A CA 1
ATOM 889 C C . LEU A 1 109 ? 10.375 6.496 9.062 1 93.62 109 LEU A C 1
ATOM 891 O O . LEU A 1 109 ? 11.25 6.449 9.93 1 93.62 109 LEU A O 1
ATOM 895 N N . CYS A 1 110 ? 9.188 6.008 9.266 1 94.19 110 CYS A N 1
ATOM 896 C CA . CYS A 1 110 ? 8.828 5.332 10.508 1 94.19 110 CYS A CA 1
ATOM 897 C C . CYS A 1 110 ? 9.734 4.137 10.766 1 94.19 110 CYS A C 1
ATOM 899 O O . CYS A 1 110 ? 10.156 3.902 11.898 1 94.19 110 CYS A O 1
ATOM 901 N N . GLU A 1 111 ? 9.969 3.426 9.719 1 89.56 111 GLU A N 1
ATOM 902 C CA . GLU A 1 111 ? 10.852 2.266 9.844 1 89.56 111 GLU A CA 1
ATOM 903 C C . GLU A 1 111 ? 12.258 2.68 10.273 1 89.56 111 GLU A C 1
ATOM 905 O O . GLU A 1 111 ? 12.859 2.039 11.133 1 89.56 111 GLU A O 1
ATOM 910 N N . LYS A 1 112 ? 12.773 3.66 9.688 1 89.62 112 LYS A N 1
ATOM 911 C CA . LYS A 1 112 ? 14.102 4.156 10.016 1 89.62 112 LYS A CA 1
ATOM 912 C C . LYS A 1 112 ? 14.18 4.598 11.477 1 89.62 112 LYS A C 1
ATOM 914 O O . LYS A 1 112 ? 15.195 4.383 12.148 1 89.62 112 LYS A O 1
ATOM 919 N N . ILE A 1 113 ? 13.156 5.23 11.906 1 92 113 ILE A N 1
ATOM 920 C CA . ILE A 1 113 ? 13.125 5.668 13.297 1 92 113 ILE A CA 1
ATOM 921 C C . ILE A 1 113 ? 13.125 4.449 14.219 1 92 113 ILE A C 1
ATOM 923 O O . ILE A 1 113 ? 13.859 4.414 15.211 1 92 113 ILE A O 1
ATOM 927 N N . LEU A 1 114 ? 12.359 3.498 13.844 1 88.44 114 LEU A N 1
ATOM 928 C CA . LEU A 1 114 ? 12.273 2.281 14.641 1 88.44 114 LEU A CA 1
ATOM 929 C C . LEU A 1 114 ? 13.617 1.573 14.711 1 88.44 114 LEU A C 1
ATOM 931 O O . LEU A 1 114 ? 13.961 0.971 15.727 1 88.44 114 LEU A O 1
ATOM 935 N N . LEU A 1 115 ? 14.352 1.693 13.664 1 85.38 115 LEU A N 1
ATOM 936 C CA . LEU A 1 115 ? 15.648 1.045 13.578 1 85.38 115 LEU A CA 1
ATOM 937 C C . LEU A 1 115 ? 16.75 1.944 14.148 1 85.38 115 LEU A C 1
ATOM 939 O O . LEU A 1 115 ? 17.938 1.648 14.008 1 85.38 115 LEU A O 1
ATOM 943 N N . ASN A 1 116 ? 16.391 3.084 14.664 1 86.94 116 ASN A N 1
ATOM 944 C CA . ASN A 1 116 ? 17.281 4.031 15.312 1 86.94 116 ASN A CA 1
ATOM 945 C C . ASN A 1 116 ? 18.266 4.648 14.312 1 86.94 116 ASN A C 1
ATOM 947 O O . ASN A 1 116 ? 19.422 4.875 14.633 1 86.94 116 ASN A O 1
ATOM 951 N N . GLN A 1 117 ? 17.781 4.812 13.102 1 86.31 117 GLN A N 1
ATOM 952 C CA . GLN A 1 117 ? 18.625 5.402 12.07 1 86.31 117 GLN A CA 1
ATOM 953 C C . GLN A 1 117 ? 18.453 6.918 12.016 1 86.31 117 GLN A C 1
ATOM 955 O O . GLN A 1 117 ? 19.219 7.605 11.328 1 86.31 117 GLN A O 1
ATOM 960 N N . ILE A 1 118 ? 17.484 7.309 12.617 1 86.06 118 ILE A N 1
ATOM 961 C CA . ILE A 1 118 ? 17.219 8.742 12.719 1 86.06 118 ILE A CA 1
ATOM 962 C C . ILE A 1 118 ? 17.438 9.195 14.164 1 86.06 118 ILE A C 1
ATOM 964 O O . ILE A 1 118 ? 16.875 8.602 15.094 1 86.06 118 ILE A O 1
ATOM 968 N N . LYS A 1 119 ? 18.156 10.125 14.227 1 76.44 119 LYS A N 1
ATOM 969 C CA . LYS A 1 119 ? 18.625 10.5 15.555 1 76.44 119 LYS A CA 1
ATOM 970 C C . LYS A 1 119 ? 17.594 11.344 16.297 1 76.44 119 LYS A C 1
ATOM 972 O O . LYS A 1 119 ? 17.391 11.18 17.5 1 76.44 119 LYS A O 1
ATOM 977 N N . ARG A 1 120 ? 17.094 12.297 15.531 1 83.31 120 ARG A N 1
ATOM 978 C CA . ARG A 1 120 ? 16.25 13.18 16.312 1 83.31 120 ARG A CA 1
ATOM 979 C C . ARG A 1 120 ? 15.125 13.766 15.461 1 83.31 120 ARG A C 1
ATOM 981 O O . ARG A 1 120 ? 15.359 14.18 14.328 1 83.31 120 ARG A O 1
ATOM 988 N N . ILE A 1 121 ? 13.945 13.703 15.984 1 88.62 121 ILE A N 1
ATOM 989 C CA . ILE A 1 121 ? 12.75 14.414 15.539 1 88.62 121 ILE A CA 1
ATOM 990 C C . ILE A 1 121 ? 12.211 15.289 16.672 1 88.62 121 ILE A C 1
ATOM 992 O O . ILE A 1 121 ? 11.852 14.781 17.734 1 88.62 121 ILE A O 1
ATOM 996 N N . ARG A 1 122 ? 12.195 16.594 16.438 1 90 122 ARG A N 1
ATOM 997 C CA . ARG A 1 122 ? 11.961 17.5 17.547 1 90 122 ARG A CA 1
ATOM 998 C C . ARG A 1 122 ? 10.57 18.125 17.453 1 90 122 ARG A C 1
ATOM 1000 O O . ARG A 1 122 ? 9.898 18.312 18.469 1 90 122 ARG A O 1
ATOM 1007 N N . TRP A 1 123 ? 10.156 18.484 16.281 1 93.69 123 TRP A N 1
ATOM 1008 C CA . TRP A 1 123 ? 9.008 19.375 16.188 1 93.69 123 TRP A CA 1
ATOM 1009 C C . TRP A 1 123 ? 7.785 18.641 15.648 1 93.69 123 TRP A C 1
ATOM 1011 O O . TRP A 1 123 ? 6.648 19.047 15.891 1 93.69 123 TRP A O 1
ATOM 1021 N N . SER A 1 124 ? 7.953 17.578 14.938 1 95.12 124 SER A N 1
ATOM 1022 C CA . SER A 1 124 ? 6.852 16.875 14.289 1 95.12 124 SER A CA 1
ATOM 1023 C C . SER A 1 124 ? 6.32 15.742 15.172 1 95.12 124 SER A C 1
ATOM 1025 O O . SER A 1 124 ? 7.09 15.062 15.852 1 95.12 124 SER A O 1
ATOM 1027 N N . GLN A 1 125 ? 5.07 15.586 15.18 1 95.5 125 GLN A N 1
ATOM 1028 C CA . GLN A 1 125 ? 4.434 14.531 15.953 1 95.5 125 GLN A CA 1
ATOM 1029 C C . GLN A 1 125 ? 3.9 13.43 15.047 1 95.5 125 GLN A C 1
ATOM 1031 O O . GLN A 1 125 ? 4.621 12.484 14.719 1 95.5 125 GLN A O 1
ATOM 1036 N N . ARG A 1 126 ? 2.713 13.656 14.445 1 96.19 126 ARG A N 1
ATOM 1037 C CA . ARG A 1 126 ? 2.102 12.641 13.594 1 96.19 126 ARG A CA 1
ATOM 1038 C C . ARG A 1 126 ? 2.215 13.016 12.125 1 96.19 126 ARG A C 1
ATOM 1040 O O . ARG A 1 126 ? 2.039 14.18 11.758 1 96.19 126 ARG A O 1
ATOM 1047 N N . LEU A 1 127 ? 2.576 12.055 11.312 1 97.88 127 LEU A N 1
ATOM 1048 C CA . LEU A 1 127 ? 2.598 12.195 9.859 1 97.88 127 LEU A CA 1
ATOM 1049 C C . LEU A 1 127 ? 1.481 11.383 9.219 1 97.88 127 LEU A C 1
ATOM 1051 O O . LEU A 1 127 ? 1.555 10.148 9.172 1 97.88 127 LEU A O 1
ATOM 1055 N N . THR A 1 128 ? 0.461 11.977 8.711 1 97.19 128 THR A N 1
ATOM 1056 C CA . THR A 1 128 ? -0.686 11.297 8.125 1 97.19 128 THR A CA 1
ATOM 1057 C C . THR A 1 128 ? -0.668 11.422 6.602 1 97.19 128 THR A C 1
ATOM 1059 O O . THR A 1 128 ? -0.983 12.484 6.059 1 97.19 128 THR A O 1
ATOM 1062 N N . PRO A 1 129 ? -0.359 10.367 5.914 1 97.81 129 PRO A N 1
ATOM 1063 C CA . PRO A 1 129 ? -0.289 10.422 4.453 1 97.81 129 PRO A CA 1
ATOM 1064 C C . PRO A 1 129 ? -1.663 10.336 3.791 1 97.81 129 PRO A C 1
ATOM 1066 O O . PRO A 1 129 ? -2.539 9.617 4.273 1 97.81 129 PRO A O 1
ATOM 1069 N N . VAL A 1 130 ? -1.824 11.094 2.791 1 96.44 130 VAL A N 1
ATOM 1070 C CA . VAL A 1 130 ? -3.012 11.023 1.946 1 96.44 130 VAL A CA 1
ATOM 1071 C C . VAL A 1 130 ? -2.598 10.898 0.482 1 96.44 130 VAL A C 1
ATOM 1073 O O . VAL A 1 130 ? -1.84 11.727 -0.027 1 96.44 130 VAL A O 1
ATOM 1076 N N . THR A 1 131 ? -3.076 9.891 -0.163 1 94.5 131 THR A N 1
ATOM 1077 C CA . THR A 1 131 ? -2.697 9.594 -1.54 1 94.5 131 THR A CA 1
ATOM 1078 C C . THR A 1 131 ? -3.615 10.32 -2.521 1 94.5 131 THR A C 1
ATOM 1080 O O . THR A 1 131 ? -3.156 10.844 -3.539 1 94.5 131 THR A O 1
ATOM 1083 N N . LEU A 1 132 ? -4.914 10.352 -2.246 1 93.44 132 LEU A N 1
ATOM 1084 C CA . LEU A 1 132 ? -5.918 11.039 -3.049 1 93.44 132 LEU A CA 1
ATOM 1085 C C . LEU A 1 132 ? -6.73 12.008 -2.191 1 93.44 132 LEU A C 1
ATOM 1087 O O . LEU A 1 132 ? -7.051 11.703 -1.041 1 93.44 132 LEU A O 1
ATOM 1091 N N . THR A 1 133 ? -6.934 13.141 -2.729 1 94.88 133 THR A N 1
ATOM 1092 C CA . THR A 1 133 ? -7.719 14.133 -1.991 1 94.88 133 THR A CA 1
ATOM 1093 C C . THR A 1 133 ? -8.844 14.68 -2.857 1 94.88 133 THR A C 1
ATOM 1095 O O . THR A 1 133 ? -8.758 14.664 -4.086 1 94.88 133 THR A O 1
ATOM 1098 N N . ALA A 1 134 ? -9.883 15.094 -2.297 1 95.56 134 ALA A N 1
ATOM 1099 C CA . ALA A 1 134 ? -11.039 15.742 -2.918 1 95.56 134 ALA A CA 1
ATOM 1100 C C . ALA A 1 134 ? -11.711 16.703 -1.95 1 95.56 134 ALA A C 1
ATOM 1102 O O . ALA A 1 134 ? -11.227 16.922 -0.837 1 95.56 134 ALA A O 1
ATOM 1103 N N . CYS A 1 135 ? -12.672 17.328 -2.422 1 95.19 135 CYS A N 1
ATOM 1104 C CA . CYS A 1 135 ? -13.453 18.188 -1.533 1 95.19 135 CYS A CA 1
ATOM 1105 C C . CYS A 1 135 ? -14.164 17.359 -0.469 1 95.19 135 CYS A C 1
ATOM 1107 O O . CYS A 1 135 ? -14.516 16.203 -0.709 1 95.19 135 CYS A O 1
ATOM 1109 N N . ALA A 1 136 ? -14.344 18 0.657 1 94.12 136 ALA A N 1
ATOM 1110 C CA . ALA A 1 136 ? -14.984 17.297 1.769 1 94.12 136 ALA A CA 1
ATOM 1111 C C . ALA A 1 136 ? -16.5 17.328 1.633 1 94.12 136 ALA A C 1
ATOM 1113 O O . ALA A 1 136 ? -17.203 17.906 2.471 1 94.12 136 ALA A O 1
ATOM 1114 N N . THR A 1 137 ? -16.984 16.75 0.595 1 93.62 137 THR A N 1
ATOM 1115 C CA . THR A 1 137 ? -18.406 16.562 0.365 1 93.62 137 THR A CA 1
ATOM 1116 C C . THR A 1 137 ? -18.734 15.094 0.148 1 93.62 137 THR A C 1
ATOM 1118 O O . THR A 1 137 ? -17.859 14.305 -0.215 1 93.62 137 THR A O 1
ATOM 1121 N N . LEU A 1 138 ? -20 14.766 0.397 1 92.06 138 LEU A N 1
ATOM 1122 C CA . LEU A 1 138 ? -20.406 13.375 0.278 1 92.06 138 LEU A CA 1
ATOM 1123 C C . LEU A 1 138 ? -20.219 12.867 -1.149 1 92.06 138 LEU A C 1
ATOM 1125 O O . LEU A 1 138 ? -19.688 11.781 -1.362 1 92.06 138 LEU A O 1
ATOM 1129 N N . PRO A 1 139 ? -20.594 13.688 -2.143 1 91.69 139 PRO A N 1
ATOM 1130 C CA . PRO A 1 139 ? -20.344 13.234 -3.514 1 91.69 139 PRO A CA 1
ATOM 1131 C C . PRO A 1 139 ? -18.875 13.031 -3.809 1 91.69 139 PRO A C 1
ATOM 1133 O O . PRO A 1 139 ? -18.5 12.07 -4.492 1 91.69 139 PRO A O 1
ATOM 1136 N N . ASP A 1 140 ? -18.062 13.852 -3.258 1 92.69 140 ASP A N 1
ATOM 1137 C CA . ASP A 1 140 ? -16.625 13.734 -3.49 1 92.69 140 ASP A CA 1
ATOM 1138 C C . ASP A 1 140 ? -16.047 12.531 -2.76 1 92.69 140 ASP A C 1
ATOM 1140 O O . ASP A 1 140 ? -15.148 11.852 -3.273 1 92.69 140 ASP A O 1
ATOM 1144 N N . LEU A 1 141 ? -16.531 12.312 -1.62 1 91.12 141 LEU A N 1
ATOM 1145 C CA . LEU A 1 141 ? -16.125 11.125 -0.875 1 91.12 141 LEU A CA 1
ATOM 1146 C C . LEU A 1 141 ? -16.5 9.852 -1.631 1 91.12 141 LEU A C 1
ATOM 1148 O O . LEU A 1 141 ? -15.711 8.898 -1.666 1 91.12 141 LEU A O 1
ATOM 1152 N N . GLN A 1 142 ? -17.609 9.898 -2.24 1 88.75 142 GLN A N 1
ATOM 1153 C CA . GLN A 1 142 ? -18.047 8.766 -3.045 1 88.75 142 GLN A CA 1
ATOM 1154 C C . GLN A 1 142 ? -17.109 8.531 -4.23 1 88.75 142 GLN A C 1
ATOM 1156 O O . GLN A 1 142 ? -16.766 7.391 -4.547 1 88.75 142 GLN A O 1
ATOM 1161 N N . LYS A 1 143 ? -16.766 9.594 -4.836 1 88.31 143 LYS A N 1
ATOM 1162 C CA . LYS A 1 143 ? -15.852 9.5 -5.965 1 88.31 143 LYS A CA 1
ATOM 1163 C C . LYS A 1 143 ? -14.508 8.914 -5.527 1 88.31 143 LYS A C 1
ATOM 1165 O O . LYS A 1 143 ? -13.914 8.102 -6.246 1 88.31 143 LYS A O 1
ATOM 1170 N N . LEU A 1 144 ? -14.039 9.336 -4.355 1 88.56 144 LEU A N 1
ATOM 1171 C CA . LEU A 1 144 ? -12.797 8.797 -3.82 1 88.56 144 LEU A CA 1
ATOM 1172 C C . LEU A 1 144 ? -12.93 7.305 -3.523 1 88.56 144 LEU A C 1
ATOM 1174 O O . LEU A 1 144 ? -12.016 6.527 -3.787 1 88.56 144 LEU A O 1
ATOM 1178 N N . ALA A 1 145 ? -14.031 6.922 -3.004 1 84.88 145 ALA A N 1
ATOM 1179 C CA . ALA A 1 145 ? -14.281 5.527 -2.662 1 84.88 145 ALA A CA 1
ATOM 1180 C C . ALA A 1 145 ? -14.289 4.648 -3.91 1 84.88 145 ALA A C 1
ATOM 1182 O O . ALA A 1 145 ? -13.906 3.477 -3.855 1 84.88 145 ALA A O 1
ATOM 1183 N N . GLN A 1 146 ? -14.641 5.246 -4.973 1 84.19 146 GLN A N 1
ATOM 1184 C CA . GLN A 1 146 ? -14.719 4.504 -6.227 1 84.19 146 GLN A CA 1
ATOM 1185 C C . GLN A 1 146 ? -13.336 4.215 -6.785 1 84.19 146 GLN A C 1
ATOM 1187 O O . GLN A 1 146 ? -13.188 3.42 -7.719 1 84.19 146 GLN A O 1
ATOM 1192 N N . LYS A 1 147 ? -12.43 4.809 -6.148 1 85.81 147 LYS A N 1
ATOM 1193 C CA . LYS A 1 147 ? -11.062 4.566 -6.586 1 85.81 147 LYS A CA 1
ATOM 1194 C C . LYS A 1 147 ? -10.531 3.25 -6.023 1 85.81 147 LYS A C 1
ATOM 1196 O O . LYS A 1 147 ? -9.414 2.838 -6.34 1 85.81 147 LYS A O 1
ATOM 1201 N N . PHE A 1 148 ? -11.352 2.611 -5.27 1 83.38 148 PHE A N 1
ATOM 1202 C CA . PHE A 1 148 ? -11.031 1.277 -4.773 1 83.38 148 PHE A CA 1
ATOM 1203 C C . PHE A 1 148 ? -11.719 0.208 -5.613 1 83.38 148 PHE A C 1
ATOM 1205 O O . PHE A 1 148 ? -12.875 0.372 -6.012 1 83.38 148 PHE A O 1
ATOM 1212 N N . ALA A 1 149 ? -11.047 -0.821 -5.914 1 83.75 149 ALA A N 1
ATOM 1213 C CA . ALA A 1 149 ? -11.609 -1.954 -6.641 1 83.75 149 ALA A CA 1
ATOM 1214 C C . ALA A 1 149 ? -11.133 -3.279 -6.051 1 83.75 149 ALA A C 1
ATOM 1216 O O . ALA A 1 149 ? -10.07 -3.344 -5.441 1 83.75 149 ALA A O 1
ATOM 1217 N N . ILE A 1 150 ? -11.922 -4.266 -6.16 1 85.12 150 ILE A N 1
ATOM 1218 C CA . ILE A 1 150 ? -11.562 -5.621 -5.758 1 85.12 150 ILE A CA 1
ATOM 1219 C C . ILE A 1 150 ? -11.406 -6.5 -6.996 1 85.12 150 ILE A C 1
ATOM 1221 O O . ILE A 1 150 ? -12.258 -6.484 -7.891 1 85.12 150 ILE A O 1
ATOM 1225 N N . ARG A 1 151 ? -10.367 -7.172 -7.059 1 87.44 151 ARG A N 1
ATOM 1226 C CA . ARG A 1 151 ? -10.102 -8.078 -8.172 1 87.44 151 ARG A CA 1
ATOM 1227 C C . ARG A 1 151 ? -9.852 -9.5 -7.68 1 87.44 151 ARG A C 1
ATOM 1229 O O . ARG A 1 151 ? -8.742 -9.828 -7.25 1 87.44 151 ARG A O 1
ATOM 1236 N N . PRO A 1 152 ? -10.914 -10.305 -7.781 1 90.19 152 PRO A N 1
ATOM 1237 C CA . PRO A 1 152 ? -10.719 -11.719 -7.473 1 90.19 152 PRO A CA 1
ATOM 1238 C C . PRO A 1 152 ? -10.086 -12.492 -8.633 1 90.19 152 PRO A C 1
ATOM 1240 O O . PRO A 1 152 ? -10.422 -12.258 -9.797 1 90.19 152 PRO A O 1
ATOM 1243 N N . ASN A 1 153 ? -9.086 -13.211 -8.367 1 91 153 ASN A N 1
ATOM 1244 C CA . ASN A 1 153 ? -8.469 -14.117 -9.336 1 91 153 ASN A CA 1
ATOM 1245 C C . ASN A 1 153 ? -8.406 -15.547 -8.805 1 91 153 ASN A C 1
ATOM 1247 O O . ASN A 1 153 ? -7.895 -15.781 -7.711 1 91 153 ASN A O 1
ATOM 1251 N N . LEU A 1 154 ? -9.016 -16.422 -9.578 1 92.31 154 LEU A N 1
ATOM 1252 C CA . LEU A 1 154 ? -9.023 -17.828 -9.195 1 92.31 154 LEU A CA 1
ATOM 1253 C C . LEU A 1 154 ? -8.242 -18.672 -10.195 1 92.31 154 LEU A C 1
ATOM 1255 O O . LEU A 1 154 ? -8.422 -18.531 -11.406 1 92.31 154 LEU A O 1
ATOM 1259 N N . ARG A 1 155 ? -7.332 -19.406 -9.625 1 88.69 155 ARG A N 1
ATOM 1260 C CA . ARG A 1 155 ? -6.555 -20.344 -10.445 1 88.69 155 ARG A CA 1
ATOM 1261 C C . ARG A 1 155 ? -6.527 -21.734 -9.812 1 88.69 155 ARG A C 1
ATOM 1263 O O . ARG A 1 155 ? -6.223 -21.875 -8.633 1 88.69 155 ARG A O 1
ATOM 1270 N N . ASN A 1 156 ? -6.848 -22.75 -10.586 1 90.69 156 ASN A N 1
ATOM 1271 C CA . ASN A 1 156 ? -6.805 -24.141 -10.164 1 90.69 156 ASN A CA 1
ATOM 1272 C C . ASN A 1 156 ? -7.617 -24.359 -8.891 1 90.69 156 ASN A C 1
ATOM 1274 O O . ASN A 1 156 ? -7.156 -25.031 -7.961 1 90.69 156 ASN A O 1
ATOM 1278 N N . HIS A 1 157 ? -8.656 -23.703 -8.797 1 90.94 157 HIS A N 1
ATOM 1279 C CA . HIS A 1 157 ? -9.555 -23.766 -7.652 1 90.94 157 HIS A CA 1
ATOM 1280 C C . HIS A 1 157 ? -11.016 -23.812 -8.102 1 90.94 157 HIS A C 1
ATOM 1282 O O . HIS A 1 157 ? -11.414 -23.094 -9.016 1 90.94 157 HIS A O 1
ATOM 1288 N N . THR A 1 158 ? -11.773 -24.578 -7.438 1 88.94 158 THR A N 1
ATOM 1289 C CA . THR A 1 158 ? -13.148 -24.734 -7.914 1 88.94 158 THR A CA 1
ATOM 1290 C C . THR A 1 158 ? -14.141 -24.547 -6.773 1 88.94 158 THR A C 1
ATOM 1292 O O . THR A 1 158 ? -15.344 -24.453 -7 1 88.94 158 THR A O 1
ATOM 1295 N N . LYS A 1 159 ? -13.82 -24.469 -5.59 1 90 159 LYS A N 1
ATOM 1296 C CA . LYS A 1 159 ? -14.734 -24.469 -4.449 1 90 159 LYS A CA 1
ATOM 1297 C C . LYS A 1 159 ? -15.32 -23.078 -4.215 1 90 159 LYS A C 1
ATOM 1299 O O . LYS A 1 159 ? -16.516 -22.938 -3.934 1 90 159 LYS A O 1
ATOM 1304 N N . ILE A 1 160 ? -14.508 -22.094 -4.281 1 90.75 160 ILE A N 1
ATOM 1305 C CA . ILE A 1 160 ? -14.938 -20.719 -4.051 1 90.75 160 ILE A CA 1
ATOM 1306 C C . ILE A 1 160 ? -15.117 -20 -5.387 1 90.75 160 ILE A C 1
ATOM 1308 O O . ILE A 1 160 ? -14.289 -20.156 -6.293 1 90.75 160 ILE A O 1
ATOM 1312 N N . THR A 1 161 ? -16.188 -19.328 -5.527 1 91.25 161 THR A N 1
ATOM 1313 C CA . THR A 1 161 ? -16.438 -18.594 -6.762 1 91.25 161 THR A CA 1
ATOM 1314 C C . THR A 1 161 ? -16.062 -17.125 -6.609 1 91.25 161 THR A C 1
ATOM 1316 O O . THR A 1 161 ? -15.844 -16.641 -5.496 1 91.25 161 THR A O 1
ATOM 1319 N N . ARG A 1 162 ? -16 -16.531 -7.789 1 88.5 162 ARG A N 1
ATOM 1320 C CA . ARG A 1 162 ? -15.727 -15.094 -7.812 1 88.5 162 ARG A CA 1
ATOM 1321 C C . ARG A 1 162 ? -16.766 -14.328 -7 1 88.5 162 ARG A C 1
ATOM 1323 O O . ARG A 1 162 ? -16.422 -13.422 -6.242 1 88.5 162 ARG A O 1
ATOM 1330 N N . GLU A 1 163 ? -17.984 -14.703 -7.113 1 86.75 163 GLU A N 1
ATOM 1331 C CA . GLU A 1 163 ? -19.078 -14.055 -6.398 1 86.75 163 GLU A CA 1
ATOM 1332 C C . GLU A 1 163 ? -18.953 -14.258 -4.891 1 86.75 163 GLU A C 1
ATOM 1334 O O . GLU A 1 163 ? -19.219 -13.336 -4.113 1 86.75 163 GLU A O 1
ATOM 1339 N N . ASP A 1 164 ? -18.531 -15.445 -4.543 1 88.31 164 ASP A N 1
ATOM 1340 C CA . ASP A 1 164 ? -18.328 -15.734 -3.127 1 88.31 164 ASP A CA 1
ATOM 1341 C C . ASP A 1 164 ? -17.297 -14.797 -2.518 1 88.31 164 ASP A C 1
ATOM 1343 O O . ASP A 1 164 ? -17.469 -14.312 -1.397 1 88.31 164 ASP A O 1
ATOM 1347 N N . ILE A 1 165 ? -16.281 -14.562 -3.262 1 87.94 165 ILE A N 1
ATOM 1348 C CA . ILE A 1 165 ? -15.188 -13.727 -2.797 1 87.94 165 ILE A CA 1
ATOM 1349 C C . ILE A 1 165 ? -15.688 -12.297 -2.572 1 87.94 165 ILE A C 1
ATOM 1351 O O . ILE A 1 165 ? -15.477 -11.719 -1.502 1 87.94 165 ILE A O 1
ATOM 1355 N N . ILE A 1 166 ? -16.359 -11.742 -3.424 1 83.38 166 ILE A N 1
ATOM 1356 C CA . ILE A 1 166 ? -16.844 -10.359 -3.381 1 83.38 166 ILE A CA 1
ATOM 1357 C C . ILE A 1 166 ? -17.844 -10.203 -2.246 1 83.38 166 ILE A C 1
ATOM 1359 O O . ILE A 1 166 ? -17.781 -9.242 -1.475 1 83.38 166 ILE A O 1
ATOM 1363 N N . LYS A 1 167 ? -18.703 -11.148 -2.102 1 82.69 167 LYS A N 1
ATOM 1364 C CA . LYS A 1 167 ? -19.75 -11.094 -1.077 1 82.69 167 LYS A CA 1
ATOM 1365 C C . LYS A 1 167 ? -19.141 -11.188 0.322 1 82.69 167 LYS A C 1
ATOM 1367 O O . LYS A 1 167 ? -19.703 -10.656 1.281 1 82.69 167 LYS A O 1
ATOM 1372 N N . THR A 1 168 ? -18.078 -11.898 0.366 1 82.25 168 THR A N 1
ATOM 1373 C CA . THR A 1 168 ? -17.438 -12.102 1.661 1 82.25 168 THR A CA 1
ATOM 1374 C C . THR A 1 168 ? -16.641 -10.875 2.066 1 82.25 168 THR A C 1
ATOM 1376 O O . THR A 1 168 ? -16.703 -10.438 3.219 1 82.25 168 THR A O 1
ATOM 1379 N N . ILE A 1 169 ? -15.914 -10.305 1.192 1 78.38 169 ILE A N 1
ATOM 1380 C CA . ILE A 1 169 ? -14.953 -9.242 1.5 1 78.38 169 ILE A CA 1
ATOM 1381 C C . ILE A 1 169 ? -15.695 -7.918 1.686 1 78.38 169 ILE A C 1
ATOM 1383 O O . ILE A 1 169 ? -15.383 -7.152 2.6 1 78.38 169 ILE A O 1
ATOM 1387 N N . VAL A 1 170 ? -16.734 -7.68 1.012 1 72.5 170 VAL A N 1
ATOM 1388 C CA . VAL A 1 170 ? -17.359 -6.371 0.898 1 72.5 170 VAL A CA 1
ATOM 1389 C C . VAL A 1 170 ? -18.016 -5.992 2.229 1 72.5 170 VAL A C 1
ATOM 1391 O O . VAL A 1 170 ? -17.766 -4.91 2.762 1 72.5 170 VAL A O 1
ATOM 1394 N N . PRO A 1 171 ? -18.75 -6.918 2.816 1 69.69 171 PRO A N 1
ATOM 1395 C CA . PRO A 1 171 ? -19.406 -6.531 4.066 1 69.69 171 PRO A CA 1
ATOM 1396 C C . PRO A 1 171 ? -18.422 -6.305 5.207 1 69.69 171 PRO A C 1
ATOM 1398 O O . PRO A 1 171 ? -18.688 -5.504 6.109 1 69.69 171 PRO A O 1
ATOM 1401 N N . ILE A 1 172 ? -17.375 -6.934 5.141 1 65.19 172 ILE A N 1
ATOM 1402 C CA . ILE A 1 172 ? -16.422 -6.926 6.25 1 65.19 172 ILE A CA 1
ATOM 1403 C C . ILE A 1 172 ? -15.602 -5.645 6.215 1 65.19 172 ILE A C 1
ATOM 1405 O O . ILE A 1 172 ? -15.336 -5.035 7.254 1 65.19 172 ILE A O 1
ATOM 1409 N N . VAL A 1 173 ? -15.289 -5.359 5.031 1 63.28 173 VAL A N 1
ATOM 1410 C CA . VAL A 1 173 ? -14.547 -4.105 4.93 1 63.28 173 VAL A CA 1
ATOM 1411 C C . VAL A 1 173 ? -15.461 -2.936 5.297 1 63.28 173 VAL A C 1
ATOM 1413 O O . VAL A 1 173 ? -14.984 -1.893 5.758 1 63.28 173 VAL A O 1
ATOM 1416 N N . SER A 1 174 ? -16.828 -3.135 5.234 1 57.62 174 SER A N 1
ATOM 1417 C CA . SER A 1 174 ? -17.844 -2.105 5.449 1 57.62 174 SER A CA 1
ATO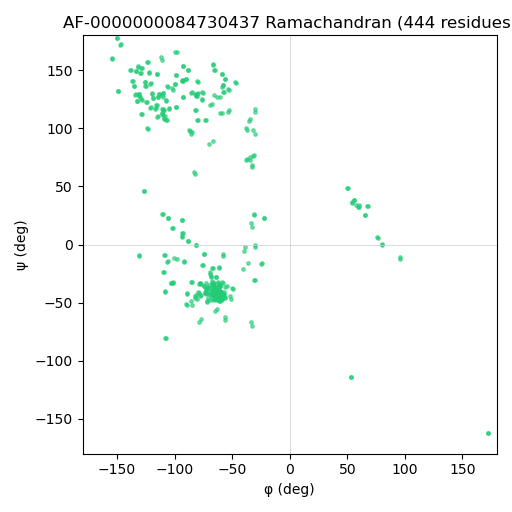M 1418 C C . SER A 1 174 ? -18.156 -1.948 6.93 1 57.62 174 SER A C 1
ATOM 1420 O O . SER A 1 174 ? -18.547 -0.862 7.375 1 57.62 174 SER A O 1
ATOM 1422 N N . THR A 1 175 ? -18.453 -3.086 7.543 1 52.62 175 THR A N 1
ATOM 1423 C CA . THR A 1 175 ? -19.047 -3.016 8.875 1 52.62 175 THR A CA 1
ATOM 1424 C C . THR A 1 175 ? -18.047 -2.467 9.883 1 52.62 175 THR A C 1
ATOM 1426 O O . THR A 1 175 ? -16.844 -2.684 9.75 1 52.62 175 THR A O 1
ATOM 1429 N N . ARG A 1 176 ? -18.562 -1.303 10.461 1 46.34 176 ARG A N 1
ATOM 1430 C CA . ARG A 1 176 ? -17.969 -0.776 11.688 1 46.34 176 ARG A CA 1
ATOM 1431 C C . ARG A 1 176 ? -17.453 -1.904 12.578 1 46.34 176 ARG A C 1
ATOM 1433 O O . ARG A 1 176 ? -18.047 -2.207 13.617 1 46.34 176 ARG A O 1
ATOM 1440 N N . HIS A 1 177 ? -17.328 -3.033 12.047 1 45 177 HIS A N 1
ATOM 1441 C CA . HIS A 1 177 ? -17.031 -3.855 13.219 1 45 177 HIS A CA 1
ATOM 1442 C C . HIS A 1 177 ? -15.867 -3.27 14.016 1 45 177 HIS A C 1
ATOM 1444 O O . HIS A 1 177 ? -14.961 -2.652 13.445 1 45 177 HIS A O 1
ATOM 1450 N N . LYS A 1 178 ? -16.312 -2.896 15.219 1 45.47 178 LYS A N 1
ATOM 1451 C CA . LYS A 1 178 ? -15.234 -2.797 16.188 1 45.47 178 LYS A CA 1
ATOM 1452 C C . LYS A 1 178 ? -14.031 -3.637 15.766 1 45.47 178 LYS A C 1
ATOM 1454 O O . LYS A 1 178 ? -13.93 -4.809 16.141 1 45.47 178 LYS A O 1
ATOM 1459 N N . VAL A 1 179 ? -14.023 -3.857 14.469 1 47.88 179 VAL A N 1
ATOM 1460 C CA . VAL A 1 179 ? -12.844 -4.637 14.102 1 47.88 179 VAL A CA 1
ATOM 1461 C C . VAL A 1 179 ? -11.695 -4.32 15.062 1 47.88 179 VAL A C 1
ATOM 1463 O O . VAL A 1 179 ? -11.555 -3.182 15.508 1 47.88 179 VAL A O 1
ATOM 1466 N N . ASP A 1 180 ? -11.453 -5.301 15.703 1 47.81 180 ASP A N 1
ATOM 1467 C CA . ASP A 1 180 ? -10.312 -5.277 16.625 1 47.81 180 ASP A CA 1
ATOM 1468 C C . ASP A 1 180 ? -9.195 -4.387 16.078 1 47.81 180 ASP A C 1
ATOM 1470 O O . ASP A 1 180 ? -8.523 -4.746 15.117 1 47.81 180 ASP A O 1
ATOM 1474 N N . LEU A 1 181 ? -9.641 -2.98 16.109 1 55.97 181 LEU A N 1
ATOM 1475 C CA . LEU A 1 181 ? -8.719 -1.904 15.773 1 55.97 181 LEU A CA 1
ATOM 1476 C C . LEU A 1 181 ? -7.285 -2.283 16.141 1 55.97 181 LEU A C 1
ATOM 1478 O O . LEU A 1 181 ? -6.344 -1.55 15.82 1 55.97 181 LEU A O 1
ATOM 1482 N N . LYS A 1 182 ? -7.297 -3.488 16.719 1 62.62 182 LYS A N 1
ATOM 1483 C CA . LYS A 1 182 ? -5.938 -3.746 17.172 1 62.62 182 LYS A CA 1
ATOM 1484 C C . LYS A 1 182 ? -5.238 -4.77 16.281 1 62.62 182 LYS A C 1
ATOM 1486 O O . LYS A 1 182 ? -4.012 -4.898 16.328 1 62.62 182 LYS A O 1
ATOM 1491 N N . ASN A 1 183 ? -6.137 -5.457 15.445 1 75.19 183 ASN A N 1
ATOM 1492 C CA . ASN A 1 183 ? -5.43 -6.492 14.695 1 75.19 183 ASN A CA 1
ATOM 1493 C C . ASN A 1 183 ? -5.672 -6.363 13.195 1 75.19 183 ASN A C 1
ATOM 1495 O O . ASN A 1 183 ? -6.133 -7.309 12.547 1 75.19 183 ASN A O 1
ATOM 1499 N N . TYR A 1 184 ? -5.578 -5.18 12.664 1 82.25 184 TYR A N 1
ATOM 1500 C CA . TYR A 1 184 ? -5.699 -4.977 11.219 1 82.25 184 TYR A CA 1
ATOM 1501 C C . TYR A 1 184 ? -4.324 -4.855 10.57 1 82.25 184 TYR A C 1
ATOM 1503 O O . TYR A 1 184 ? -3.359 -4.445 11.219 1 82.25 184 TYR A O 1
ATOM 1511 N N . ASP A 1 185 ? -4.254 -5.367 9.367 1 84.38 185 ASP A N 1
ATOM 1512 C CA . ASP A 1 185 ? -3.002 -5.266 8.625 1 84.38 185 ASP A CA 1
ATOM 1513 C C . ASP A 1 185 ? -3.072 -4.152 7.578 1 84.38 185 ASP A C 1
ATOM 1515 O O . ASP A 1 185 ? -2.062 -3.512 7.281 1 84.38 185 ASP A O 1
ATOM 1519 N N . PHE A 1 186 ? -4.324 -3.969 7.035 1 87.06 186 PHE A N 1
ATOM 1520 C CA . PHE A 1 186 ? -4.562 -2.926 6.043 1 87.06 186 PHE A CA 1
ATOM 1521 C C . PHE A 1 186 ? -5.535 -1.883 6.578 1 87.06 186 PHE A C 1
ATOM 1523 O O . PHE A 1 186 ? -6.688 -2.199 6.883 1 87.06 186 PHE A O 1
ATOM 1530 N N . LEU A 1 187 ? -5.082 -0.687 6.707 1 88.25 187 LEU A N 1
ATOM 1531 C CA . LEU A 1 187 ? -5.926 0.382 7.234 1 88.25 187 LEU A CA 1
ATOM 1532 C C . LEU A 1 187 ? -6.262 1.396 6.148 1 88.25 187 LEU A C 1
ATOM 1534 O O . LEU A 1 187 ? -5.367 2.031 5.586 1 88.25 187 LEU A O 1
ATOM 1538 N N . ILE A 1 188 ? -7.5 1.436 5.785 1 88.56 188 ILE A N 1
ATOM 1539 C CA . ILE A 1 188 ? -7.988 2.494 4.91 1 88.56 188 ILE A CA 1
ATOM 1540 C C . ILE A 1 188 ? -8.234 3.764 5.723 1 88.56 188 ILE A C 1
ATOM 1542 O O . ILE A 1 188 ? -9.195 3.838 6.488 1 88.56 188 ILE A O 1
ATOM 1546 N N . MET A 1 189 ? -7.41 4.719 5.566 1 91.69 189 MET A N 1
ATOM 1547 C CA . MET A 1 189 ? -7.512 5.973 6.309 1 91.69 189 MET A CA 1
ATOM 1548 C C . MET A 1 189 ? -8.32 7.004 5.527 1 91.69 189 MET A C 1
ATOM 1550 O O . MET A 1 189 ? -8.078 7.215 4.34 1 91.69 189 MET A O 1
ATOM 1554 N N . VAL A 1 190 ? -9.32 7.551 6.156 1 92.81 190 VAL A N 1
ATOM 1555 C CA . VAL A 1 190 ? -10.086 8.656 5.602 1 92.81 190 VAL A CA 1
ATOM 1556 C C . VAL A 1 190 ? -9.898 9.906 6.469 1 92.81 190 VAL A C 1
ATOM 1558 O O . VAL A 1 190 ? -10.305 9.93 7.629 1 92.81 190 VAL A O 1
ATOM 1561 N N . GLU A 1 191 ? -9.203 10.836 5.891 1 94.25 191 GLU A N 1
ATOM 1562 C CA . GLU A 1 191 ? -8.891 12.078 6.602 1 94.25 191 GLU A CA 1
ATOM 1563 C C . GLU A 1 191 ? -9.75 13.234 6.09 1 94.25 191 GLU A C 1
ATOM 1565 O O . GLU A 1 191 ? -9.68 13.586 4.91 1 94.25 191 GLU A O 1
ATOM 1570 N N . VAL A 1 192 ? -10.562 13.734 6.98 1 94.44 192 VAL A N 1
ATOM 1571 C CA . VAL A 1 192 ? -11.328 14.93 6.637 1 94.44 192 VAL A CA 1
ATOM 1572 C C . VAL A 1 192 ? -10.797 16.125 7.414 1 94.44 192 VAL A C 1
ATOM 1574 O O . VAL A 1 192 ? -10.797 16.125 8.648 1 94.44 192 VAL A O 1
ATOM 1577 N N . PHE A 1 193 ? -10.266 17.078 6.676 1 93.62 193 PHE A N 1
ATOM 1578 C CA . PHE A 1 193 ? -9.695 18.281 7.254 1 93.62 193 PHE A CA 1
ATOM 1579 C C . PHE A 1 193 ? -10.258 19.531 6.582 1 93.62 193 PHE A C 1
ATOM 1581 O O . PHE A 1 193 ? -9.992 19.781 5.406 1 93.62 193 PHE A O 1
ATOM 1588 N N . LYS A 1 194 ? -11.023 20.281 7.344 1 92.44 194 LYS A N 1
ATOM 1589 C CA . LYS A 1 194 ? -11.688 21.469 6.812 1 92.44 194 LYS A CA 1
ATOM 1590 C C . LYS A 1 194 ? -12.492 21.141 5.559 1 92.44 194 LYS A C 1
ATOM 1592 O O . LYS A 1 194 ? -13.367 20.266 5.59 1 92.44 194 LYS A O 1
ATOM 1597 N N . GLY A 1 195 ? -12.141 21.625 4.512 1 93.06 195 GLY A N 1
ATOM 1598 C CA . GLY A 1 195 ? -12.914 21.422 3.297 1 93.06 195 GLY A CA 1
ATOM 1599 C C . GLY A 1 195 ? -12.32 20.375 2.373 1 93.06 195 GLY A C 1
ATOM 1600 O O . GLY A 1 195 ? -12.742 20.266 1.22 1 93.06 195 GLY A O 1
ATOM 1601 N N . ILE A 1 196 ? -11.375 19.609 2.955 1 94.31 196 ILE A N 1
ATOM 1602 C CA . ILE A 1 196 ? -10.703 18.641 2.107 1 94.31 196 ILE A CA 1
ATOM 1603 C C . ILE A 1 196 ? -10.812 17.25 2.734 1 94.31 196 ILE A C 1
ATOM 1605 O O . ILE A 1 196 ? -10.742 17.109 3.959 1 94.31 196 ILE A O 1
ATOM 1609 N N . CYS A 1 197 ? -11.031 16.25 1.896 1 95.38 197 CYS A N 1
ATOM 1610 C CA . CYS A 1 197 ? -10.992 14.867 2.334 1 95.38 197 CYS A CA 1
ATOM 1611 C C . CYS A 1 197 ? -9.938 14.086 1.557 1 95.38 197 CYS A C 1
ATOM 1613 O O . CYS A 1 197 ? -9.734 14.32 0.365 1 95.38 197 CYS A O 1
ATOM 1615 N N . GLY A 1 198 ? -9.227 13.273 2.238 1 94.88 198 GLY A N 1
ATOM 1616 C CA . GLY A 1 198 ? -8.195 12.445 1.638 1 94.88 198 GLY A CA 1
ATOM 1617 C C . GLY A 1 198 ? -8.281 10.992 2.061 1 94.88 198 GLY A C 1
ATOM 1618 O O . GLY A 1 198 ? -8.773 10.68 3.146 1 94.88 198 GLY A O 1
ATOM 1619 N N . ILE A 1 199 ? -7.785 10.109 1.176 1 93.31 199 ILE A N 1
ATOM 1620 C CA . ILE A 1 199 ? -7.793 8.68 1.481 1 93.31 199 ILE A CA 1
ATOM 1621 C C . ILE A 1 199 ? -6.402 8.094 1.257 1 93.31 199 ILE A C 1
ATOM 1623 O O . ILE A 1 199 ? -5.625 8.617 0.452 1 93.31 199 ILE A O 1
ATOM 1627 N N . SER A 1 200 ? -6.078 7.156 2 1 94.44 200 SER A N 1
ATOM 1628 C CA . SER A 1 200 ? -4.848 6.387 1.844 1 94.44 200 SER A CA 1
ATOM 1629 C C . SER A 1 200 ? -4.996 4.984 2.428 1 94.44 200 SER A C 1
ATOM 1631 O O . SER A 1 200 ? -5.965 4.699 3.131 1 94.44 200 SER A O 1
ATOM 1633 N N . VAL A 1 201 ? -4.176 4.094 2.039 1 91.81 201 VAL A N 1
ATOM 1634 C CA . VAL A 1 201 ? -4.098 2.762 2.631 1 91.81 201 VAL A CA 1
ATOM 1635 C C . VAL A 1 201 ? -2.73 2.57 3.285 1 91.81 201 VAL A C 1
ATOM 1637 O O . VAL A 1 201 ? -1.695 2.719 2.633 1 91.81 201 VAL A O 1
ATOM 1640 N N . VAL A 1 202 ? -2.717 2.324 4.559 1 92.19 202 VAL A N 1
ATOM 1641 C CA . VAL A 1 202 ? -1.457 2.201 5.285 1 92.19 202 VAL A CA 1
ATOM 1642 C C . VAL A 1 202 ? -1.379 0.832 5.957 1 92.19 202 VAL A C 1
ATOM 1644 O O . VAL A 1 202 ? -2.406 0.228 6.273 1 92.19 202 VAL A O 1
ATOM 1647 N N . ARG A 1 203 ? -0.165 0.345 6.062 1 88.44 203 ARG A N 1
ATOM 1648 C CA . ARG A 1 203 ? 0.119 -0.88 6.801 1 88.44 203 ARG A CA 1
ATOM 1649 C C . ARG A 1 203 ? 0.93 -0.586 8.055 1 88.44 203 ARG A C 1
ATOM 1651 O O . ARG A 1 203 ? 1.547 0.476 8.172 1 88.44 203 ARG A O 1
ATOM 1658 N N . ASP A 1 204 ? 0.939 -1.539 9.047 1 87.88 204 ASP A N 1
ATOM 1659 C CA . ASP A 1 204 ? 1.742 -1.465 10.266 1 87.88 204 ASP A CA 1
ATOM 1660 C C . ASP A 1 204 ? 1.434 -0.192 11.055 1 87.88 204 ASP A C 1
ATOM 1662 O O . ASP A 1 204 ? 2.33 0.41 11.648 1 87.88 204 ASP A O 1
ATOM 1666 N N . PHE A 1 205 ? 0.146 0.217 10.992 1 90.81 205 PHE A N 1
ATOM 1667 C CA . PHE A 1 205 ? -0.293 1.461 11.609 1 90.81 205 PHE A CA 1
ATOM 1668 C C . PHE A 1 205 ? -0.026 1.439 13.109 1 90.81 205 PHE A C 1
ATOM 1670 O O . PHE A 1 205 ? 0.508 2.402 13.664 1 90.81 205 PHE A O 1
ATOM 1677 N N . GLU A 1 206 ? -0.32 0.373 13.773 1 87.19 206 GLU A N 1
ATOM 1678 C CA . GLU A 1 206 ? -0.109 0.252 15.211 1 87.19 206 GLU A CA 1
ATOM 1679 C C . GLU A 1 206 ? 1.375 0.112 15.547 1 87.19 206 GLU A C 1
ATOM 1681 O O . GLU A 1 206 ? 1.848 0.662 16.547 1 87.19 206 GLU A O 1
ATOM 1686 N N . ARG A 1 207 ? 2.025 -0.675 14.758 1 88.12 207 ARG A N 1
ATOM 1687 C CA . ARG A 1 207 ? 3.465 -0.831 14.938 1 88.12 207 ARG A CA 1
ATOM 1688 C C . ARG A 1 207 ? 4.172 0.52 14.906 1 88.12 207 ARG A C 1
ATOM 1690 O O . ARG A 1 207 ? 5.117 0.75 15.664 1 88.12 207 ARG A O 1
ATOM 1697 N N . PHE A 1 208 ? 3.643 1.389 14.062 1 92.88 208 PHE A N 1
ATOM 1698 C CA . PHE A 1 208 ? 4.242 2.709 13.906 1 92.88 208 PHE A CA 1
ATOM 1699 C C . PHE A 1 208 ? 3.564 3.721 14.828 1 92.88 208 PHE A C 1
ATOM 1701 O O . PHE A 1 208 ? 3.604 4.926 14.562 1 92.88 208 PHE A O 1
ATOM 1708 N N . LYS A 1 209 ? 2.916 3.172 15.875 1 93.19 209 LYS A N 1
ATOM 1709 C CA . LYS A 1 209 ? 2.277 4.027 16.859 1 93.19 209 LYS A CA 1
ATOM 1710 C C . LYS A 1 209 ? 1.386 5.074 16.203 1 93.19 209 LYS A C 1
ATOM 1712 O O . LYS A 1 209 ? 1.51 6.27 16.484 1 93.19 209 LYS A O 1
ATOM 1717 N N . LYS A 1 210 ? 0.545 4.641 15.281 1 92.56 210 LYS A N 1
ATOM 1718 C CA . LYS A 1 210 ? -0.42 5.48 14.578 1 92.56 210 LYS A CA 1
ATOM 1719 C C . LYS A 1 210 ? 0.28 6.59 13.805 1 92.56 210 LYS A C 1
ATOM 1721 O O . LYS A 1 210 ? -0.194 7.727 13.773 1 92.56 210 LYS A O 1
ATOM 1726 N N . LEU A 1 211 ? 1.486 6.316 13.312 1 95.56 211 LEU A N 1
ATOM 1727 C CA . LEU A 1 211 ? 2.322 7.18 12.484 1 95.56 211 LEU A CA 1
ATOM 1728 C C . LEU A 1 211 ? 2.766 8.414 13.258 1 95.56 211 LEU A C 1
ATOM 1730 O O . LEU A 1 211 ? 2.957 9.484 12.672 1 95.56 211 LEU A O 1
ATOM 1734 N N . ASN A 1 212 ? 2.797 8.25 14.594 1 95.75 212 ASN A N 1
ATOM 1735 C CA . ASN A 1 212 ? 3.33 9.289 15.469 1 95.75 212 ASN A CA 1
ATOM 1736 C C . ASN A 1 212 ? 4.84 9.156 15.648 1 95.75 212 ASN A C 1
ATOM 1738 O O . ASN A 1 212 ? 5.301 8.367 16.469 1 95.75 212 ASN A O 1
ATOM 1742 N N . VAL A 1 213 ? 5.52 9.906 14.891 1 95.12 213 VAL A N 1
ATOM 1743 C CA . VAL A 1 213 ? 6.969 9.766 14.828 1 95.12 213 VAL A CA 1
ATOM 1744 C C . VAL A 1 213 ? 7.586 10.156 16.172 1 95.12 213 VAL A C 1
ATOM 1746 O O . VAL A 1 213 ? 8.609 9.602 16.578 1 95.12 213 VAL A O 1
ATOM 1749 N N . ALA A 1 214 ? 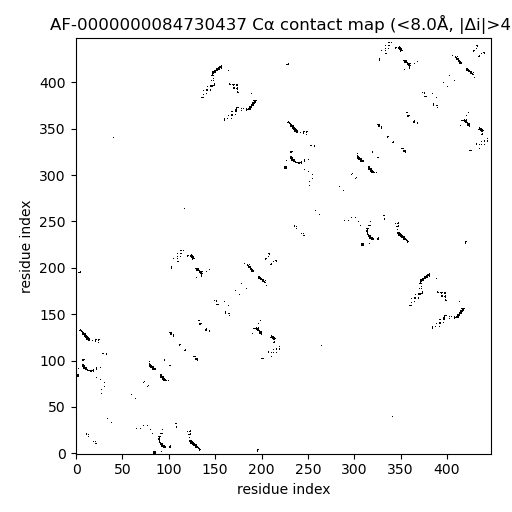6.984 11.102 16.844 1 93.19 214 ALA A N 1
ATOM 1750 C CA . ALA A 1 214 ? 7.469 11.492 18.172 1 93.19 214 ALA A CA 1
ATOM 1751 C C . ALA A 1 214 ? 7.371 10.328 19.156 1 93.19 214 ALA A C 1
ATOM 1753 O O . ALA A 1 214 ? 8.305 10.078 19.922 1 93.19 214 ALA A O 1
ATOM 1754 N N . SER A 1 215 ? 6.258 9.609 19.109 1 93.81 215 SER A N 1
ATOM 1755 C CA . SER A 1 215 ? 6.047 8.469 20 1 93.81 215 SER A CA 1
ATOM 1756 C C . SER A 1 215 ? 7.012 7.332 19.656 1 93.81 215 SER A C 1
ATOM 1758 O O . SER A 1 215 ? 7.5 6.648 20.562 1 93.81 215 SER A O 1
ATOM 1760 N N . ILE A 1 216 ? 7.23 7.117 18.375 1 93.94 216 ILE A N 1
ATOM 1761 C CA . ILE A 1 216 ? 8.18 6.082 17.969 1 93.94 216 ILE A CA 1
ATOM 1762 C C . ILE A 1 216 ? 9.57 6.414 18.5 1 93.94 216 ILE A C 1
ATOM 1764 O O . ILE A 1 216 ? 10.25 5.551 19.047 1 93.94 216 ILE A O 1
ATOM 1768 N N . MET A 1 217 ? 9.945 7.648 18.344 1 92.12 217 MET A N 1
ATOM 1769 C CA . MET A 1 217 ? 11.25 8.117 18.812 1 92.12 217 MET A CA 1
ATOM 1770 C C . MET A 1 217 ? 11.398 7.891 20.312 1 92.12 217 MET A C 1
ATOM 1772 O O . MET A 1 217 ? 12.461 7.453 20.766 1 92.12 217 MET A O 1
ATOM 1776 N N . GLU A 1 218 ? 10.352 8.195 21 1 90.31 218 GLU A N 1
ATOM 1777 C CA . GLU A 1 218 ? 10.367 8.039 22.453 1 90.31 218 GLU A CA 1
ATOM 1778 C C . GLU A 1 218 ? 10.523 6.574 22.844 1 90.31 218 GLU A C 1
ATOM 1780 O O . GLU A 1 218 ? 11.18 6.262 23.844 1 90.31 218 GLU A O 1
ATOM 1785 N N . SER A 1 219 ? 9.945 5.723 22.125 1 88.25 219 SER A N 1
ATOM 1786 C CA . SER A 1 219 ? 9.984 4.297 22.453 1 88.25 219 SER A CA 1
ATOM 1787 C C . SER A 1 219 ? 11.367 3.713 22.172 1 88.25 219 SER A C 1
ATOM 1789 O O . SER A 1 219 ? 11.766 2.727 22.797 1 88.25 219 SER A O 1
ATOM 1791 N N . THR A 1 220 ? 11.984 4.234 21.172 1 81.5 220 THR A N 1
ATOM 1792 C CA . THR A 1 220 ? 13.305 3.73 20.828 1 81.5 220 THR A CA 1
ATOM 1793 C C . THR A 1 220 ? 14.352 4.234 21.828 1 81.5 220 THR A C 1
ATOM 1795 O O . THR A 1 220 ? 15.352 3.562 22.078 1 81.5 220 THR A O 1
ATOM 1798 N N . VAL A 1 221 ? 14.188 5.441 22.297 1 72.56 221 VAL A N 1
ATOM 1799 C CA . VAL A 1 221 ? 15.109 6 23.281 1 72.56 221 VAL A CA 1
ATOM 1800 C C . VAL A 1 221 ? 14.961 5.254 24.609 1 72.56 221 VAL A C 1
ATOM 1802 O O . VAL A 1 221 ? 15.945 5.023 25.312 1 72.56 221 VAL A O 1
ATOM 1805 N N . LYS A 1 222 ? 13.797 4.871 24.984 1 61.38 222 LYS A N 1
ATOM 1806 C CA . LYS A 1 222 ? 13.602 4.137 26.219 1 61.38 222 LYS A CA 1
ATOM 1807 C C . LYS A 1 222 ? 14.188 2.73 26.141 1 61.38 222 LYS A C 1
ATOM 1809 O O . LYS A 1 222 ? 14.523 2.129 27.156 1 61.38 222 LYS A O 1
ATOM 1814 N N . LYS A 1 223 ? 14.273 2.264 25.031 1 57.12 223 LYS A N 1
ATOM 1815 C CA . LYS A 1 223 ? 14.852 0.929 24.922 1 57.12 223 LYS A CA 1
ATOM 1816 C C . LYS A 1 223 ? 16.375 0.976 25.094 1 57.12 223 LYS A C 1
ATOM 1818 O O . LYS A 1 223 ? 17.016 -0.06 25.281 1 57.12 223 LYS A O 1
ATOM 1823 N N . ILE A 1 224 ? 16.906 2.129 24.953 1 43 224 ILE A N 1
ATOM 1824 C CA . ILE A 1 224 ? 18.328 2.211 25.266 1 43 224 ILE A CA 1
ATOM 1825 C C . ILE A 1 224 ? 18.5 2.574 26.734 1 43 224 ILE A C 1
ATOM 1827 O O . ILE A 1 224 ? 17.844 3.488 27.25 1 43 224 ILE A O 1
ATOM 1831 N N . MET B 1 1 ? 8.867 -28.328 -0.941 1 66.81 1 MET B N 1
ATOM 1832 C CA . MET B 1 1 ? 8.117 -27.703 0.141 1 66.81 1 MET B CA 1
ATOM 1833 C C . MET B 1 1 ? 6.836 -27.062 -0.385 1 66.81 1 MET B C 1
ATOM 1835 O O . MET B 1 1 ? 6.777 -26.625 -1.537 1 66.81 1 MET B O 1
ATOM 1839 N N . GLN B 1 2 ? 5.625 -27.312 0.285 1 83.12 2 GLN B N 1
ATOM 1840 C CA . GLN B 1 2 ? 4.312 -26.844 -0.151 1 83.12 2 GLN B CA 1
ATOM 1841 C C . GLN B 1 2 ? 3.984 -25.484 0.443 1 83.12 2 GLN B C 1
ATOM 1843 O O . GLN B 1 2 ? 4.43 -25.156 1.545 1 83.12 2 GLN B O 1
ATOM 1848 N N . LEU B 1 3 ? 3.334 -24.641 -0.365 1 88.81 3 LEU B N 1
ATOM 1849 C CA . LEU B 1 3 ? 2.902 -23.328 0.101 1 88.81 3 LEU B CA 1
ATOM 1850 C C . LEU B 1 3 ? 1.991 -23.453 1.318 1 88.81 3 LEU B C 1
ATOM 1852 O O . LEU B 1 3 ? 1.106 -24.312 1.35 1 88.81 3 LEU B O 1
ATOM 1856 N N . GLN B 1 4 ? 2.309 -22.672 2.305 1 89.62 4 GLN B N 1
ATOM 1857 C CA . GLN B 1 4 ? 1.553 -22.734 3.551 1 89.62 4 GLN B CA 1
ATOM 1858 C C . GLN B 1 4 ? 0.817 -21.422 3.807 1 89.62 4 GLN B C 1
ATOM 1860 O O . GLN B 1 4 ? 1.318 -20.344 3.469 1 89.62 4 GLN B O 1
ATOM 1865 N N . PRO B 1 5 ? -0.378 -21.562 4.453 1 92.12 5 PRO B N 1
ATOM 1866 C CA . PRO B 1 5 ? -1.075 -20.344 4.867 1 92.12 5 PRO B CA 1
ATOM 1867 C C . PRO B 1 5 ? -0.244 -19.484 5.816 1 92.12 5 PRO B C 1
ATOM 1869 O O . PRO B 1 5 ? 0.517 -20.016 6.633 1 92.12 5 PRO B O 1
ATOM 1872 N N . GLY B 1 6 ? -0.384 -18.188 5.734 1 91.5 6 GLY B N 1
ATOM 1873 C CA . GLY B 1 6 ? 0.344 -17.266 6.602 1 91.5 6 GLY B CA 1
ATOM 1874 C C . GLY B 1 6 ? 1.613 -16.734 5.969 1 91.5 6 GLY B C 1
ATOM 1875 O O . GLY B 1 6 ? 2.223 -15.797 6.488 1 91.5 6 GLY B O 1
ATOM 1876 N N . TRP B 1 7 ? 2 -17.328 4.852 1 92.31 7 TRP B N 1
ATOM 1877 C CA . TRP B 1 7 ? 3.215 -16.891 4.176 1 92.31 7 TRP B CA 1
ATOM 1878 C C . TRP B 1 7 ? 2.916 -15.727 3.232 1 92.31 7 TRP B C 1
ATOM 1880 O O . TRP B 1 7 ? 1.914 -15.742 2.516 1 92.31 7 TRP B O 1
ATOM 1890 N N . SER B 1 8 ? 3.719 -14.703 3.363 1 95.19 8 SER B N 1
ATOM 1891 C CA . SER B 1 8 ? 3.701 -13.633 2.365 1 95.19 8 SER B CA 1
ATOM 1892 C C . SER B 1 8 ? 4.656 -13.938 1.216 1 95.19 8 SER B C 1
ATOM 1894 O O . SER B 1 8 ? 5.645 -14.656 1.396 1 95.19 8 SER B O 1
ATOM 1896 N N . GLY B 1 9 ? 4.32 -13.445 0.029 1 97 9 GLY B N 1
ATOM 1897 C CA . GLY B 1 9 ? 5.207 -13.711 -1.093 1 97 9 GLY B CA 1
ATOM 1898 C C . GLY B 1 9 ? 4.633 -13.266 -2.424 1 97 9 GLY B C 1
ATOM 1899 O O . GLY B 1 9 ? 3.797 -12.359 -2.473 1 97 9 GLY B O 1
ATOM 1900 N N . VAL B 1 10 ? 5.227 -13.812 -3.498 1 97.94 10 VAL B N 1
ATOM 1901 C CA . VAL B 1 10 ? 4.883 -13.406 -4.855 1 97.94 10 VAL B CA 1
ATOM 1902 C C . VAL B 1 10 ? 4.664 -14.641 -5.723 1 97.94 10 VAL B C 1
ATOM 1904 O O . VAL B 1 10 ? 5.527 -15.523 -5.789 1 97.94 10 VAL B O 1
ATOM 1907 N N . PHE B 1 11 ? 3.504 -14.758 -6.34 1 97.12 11 PHE B N 1
ATOM 1908 C CA . PHE B 1 11 ? 3.283 -15.75 -7.387 1 97.12 11 PHE B CA 1
ATOM 1909 C C . PHE B 1 11 ? 3.934 -15.312 -8.695 1 97.12 11 PHE B C 1
ATOM 1911 O O . PHE B 1 11 ? 3.664 -14.211 -9.188 1 97.12 11 PHE B O 1
ATOM 1918 N N . VAL B 1 12 ? 4.75 -16.125 -9.219 1 97.25 12 VAL B N 1
ATOM 1919 C CA . VAL B 1 12 ? 5.43 -15.844 -10.477 1 97.25 12 VAL B CA 1
ATOM 1920 C C . VAL B 1 12 ? 4.895 -16.766 -11.578 1 97.25 12 VAL B C 1
ATOM 1922 O O . VAL B 1 12 ? 4.965 -17.984 -11.453 1 97.25 12 VAL B O 1
ATOM 1925 N N . THR B 1 13 ? 4.293 -16.156 -12.562 1 96.19 13 THR B N 1
ATOM 1926 C CA . THR B 1 13 ? 3.871 -16.938 -13.719 1 96.19 13 THR B CA 1
ATOM 1927 C C . THR B 1 13 ? 4.938 -16.906 -14.812 1 96.19 13 THR B C 1
ATOM 1929 O O . THR B 1 13 ? 5.602 -15.883 -15 1 96.19 13 THR B O 1
ATOM 1932 N N . CYS B 1 14 ? 5.117 -17.969 -15.43 1 95 14 CYS B N 1
ATOM 1933 C CA . CYS B 1 14 ? 6.141 -18.109 -16.453 1 95 14 CYS B CA 1
ATOM 1934 C C . CYS B 1 14 ? 5.691 -19.078 -17.547 1 95 14 CYS B C 1
ATOM 1936 O O . CYS B 1 14 ? 4.59 -19.625 -17.484 1 95 14 CYS B O 1
ATOM 1938 N N . ALA B 1 15 ? 6.492 -19.109 -18.562 1 90.12 15 ALA B N 1
ATOM 1939 C CA . ALA B 1 15 ? 6.215 -20.094 -19.594 1 90.12 15 ALA B CA 1
ATOM 1940 C C . ALA B 1 15 ? 6.426 -21.516 -19.078 1 90.12 15 ALA B C 1
ATOM 1942 O O . ALA B 1 15 ? 7.227 -21.734 -18.156 1 90.12 15 ALA B O 1
ATOM 1943 N N . ARG B 1 16 ? 5.723 -22.391 -19.734 1 89.81 16 ARG B N 1
ATOM 1944 C CA . ARG B 1 16 ? 5.766 -23.781 -19.312 1 89.81 16 ARG B CA 1
ATOM 1945 C C . ARG B 1 16 ? 7.191 -24.312 -19.328 1 89.81 16 ARG B C 1
ATOM 1947 O O . ARG B 1 16 ? 7.961 -24.031 -20.25 1 89.81 16 ARG B O 1
ATOM 1954 N N . THR B 1 17 ? 7.629 -25.062 -18.328 1 89.19 17 THR B N 1
ATOM 1955 C CA . THR B 1 17 ? 8.883 -25.797 -18.188 1 89.19 17 THR B CA 1
ATOM 1956 C C . THR B 1 17 ? 10.008 -24.859 -17.766 1 89.19 17 THR B C 1
ATOM 1958 O O . THR B 1 17 ? 11.141 -25.312 -17.562 1 89.19 17 THR B O 1
ATOM 1961 N N . HIS B 1 18 ? 9.727 -23.609 -17.594 1 91.69 18 HIS B N 1
ATOM 1962 C CA . HIS B 1 18 ? 10.781 -22.656 -17.234 1 91.69 18 HIS B CA 1
ATOM 1963 C C . HIS B 1 18 ? 10.602 -22.156 -15.805 1 91.69 18 HIS B C 1
ATOM 1965 O O . HIS B 1 18 ? 11.016 -21.047 -15.484 1 91.69 18 HIS B O 1
ATOM 1971 N N . GLU B 1 19 ? 9.992 -22.906 -14.977 1 92.31 19 GLU B N 1
ATOM 1972 C CA . GLU B 1 19 ? 9.688 -22.5 -13.609 1 92.31 19 GLU B CA 1
ATOM 1973 C C . GLU B 1 19 ? 10.961 -22.25 -12.805 1 92.31 19 GLU B C 1
ATOM 1975 O O . GLU B 1 19 ? 11.07 -21.25 -12.102 1 92.31 19 GLU B O 1
ATOM 1980 N N . ARG B 1 20 ? 11.93 -23.125 -12.914 1 91.81 20 ARG B N 1
ATOM 1981 C CA . ARG B 1 20 ? 13.172 -23.016 -12.156 1 91.81 20 ARG B CA 1
ATOM 1982 C C . ARG B 1 20 ? 13.961 -21.781 -12.586 1 91.81 20 ARG B C 1
ATOM 1984 O O . ARG B 1 20 ? 14.492 -21.047 -11.75 1 91.81 20 ARG B O 1
ATOM 1991 N N . ARG B 1 21 ? 14.008 -21.578 -13.875 1 92.25 21 ARG B N 1
ATOM 1992 C CA . ARG B 1 21 ? 14.742 -20.438 -14.414 1 92.25 21 ARG B CA 1
ATOM 1993 C C . ARG B 1 21 ? 14.07 -19.125 -14.023 1 92.25 21 ARG B C 1
ATOM 1995 O O . ARG B 1 21 ? 14.742 -18.156 -13.672 1 92.25 21 ARG B O 1
ATOM 2002 N N . ALA B 1 22 ? 12.781 -19.125 -14.109 1 95.06 22 ALA B N 1
ATOM 2003 C CA . ALA B 1 22 ? 12.023 -17.938 -13.711 1 95.06 22 ALA B CA 1
ATOM 2004 C C . ALA B 1 22 ? 12.25 -17.609 -12.242 1 95.06 22 ALA B C 1
ATOM 2006 O O . ALA B 1 22 ? 12.438 -16.438 -11.883 1 95.06 22 ALA B O 1
ATOM 2007 N N . ALA B 1 23 ? 12.227 -18.641 -11.43 1 94.38 23 ALA B N 1
ATOM 2008 C CA . ALA B 1 23 ? 12.461 -18.453 -10 1 94.38 23 ALA B CA 1
ATOM 2009 C C . ALA B 1 23 ? 13.836 -17.828 -9.75 1 94.38 23 ALA B C 1
ATOM 2011 O O . ALA B 1 23 ? 13.961 -16.891 -8.969 1 94.38 23 ALA B O 1
ATOM 2012 N N . LYS B 1 24 ? 14.82 -18.328 -10.383 1 91.62 24 LYS B N 1
ATOM 2013 C CA . LYS B 1 24 ? 16.172 -17.812 -10.227 1 91.62 24 LYS B CA 1
ATOM 2014 C C . LYS B 1 24 ? 16.266 -16.359 -10.688 1 91.62 24 LYS B C 1
ATOM 2016 O O . LYS B 1 24 ? 16.906 -15.531 -10.031 1 91.62 24 LYS B O 1
ATOM 2021 N N . GLU B 1 25 ? 15.633 -16.109 -11.781 1 93.56 25 GLU B N 1
ATOM 2022 C CA . GLU B 1 25 ? 15.602 -14.758 -12.352 1 93.56 25 GLU B CA 1
ATOM 2023 C C . GLU B 1 25 ? 14.992 -13.758 -11.367 1 93.56 25 GLU B C 1
ATOM 2025 O O . GLU B 1 25 ? 15.586 -12.711 -11.086 1 93.56 25 GLU B O 1
ATOM 2030 N N . VAL B 1 26 ? 13.914 -14.125 -10.797 1 94.31 26 VAL B N 1
ATOM 2031 C CA . VAL B 1 26 ? 13.195 -13.219 -9.914 1 94.31 26 VAL B CA 1
ATOM 2032 C C . VAL B 1 26 ? 13.953 -13.07 -8.594 1 94.31 26 VAL B C 1
ATOM 2034 O O . VAL B 1 26 ? 14.016 -11.977 -8.031 1 94.31 26 VAL B O 1
ATOM 2037 N N . ILE B 1 27 ? 14.484 -14.125 -8.133 1 92.69 27 ILE B N 1
ATOM 2038 C CA . ILE B 1 27 ? 15.273 -14.078 -6.91 1 92.69 27 ILE B CA 1
ATOM 2039 C C . ILE B 1 27 ? 16.453 -13.117 -7.098 1 92.69 27 ILE B C 1
ATOM 2041 O O . ILE B 1 27 ? 16.766 -12.336 -6.199 1 92.69 27 ILE B O 1
ATOM 2045 N N . TYR B 1 28 ? 17.016 -13.234 -8.227 1 90 28 TYR B N 1
ATOM 2046 C CA . TYR B 1 28 ? 18.125 -12.328 -8.539 1 90 28 TYR B CA 1
ATOM 2047 C C . TYR B 1 28 ? 17.672 -10.875 -8.492 1 90 28 TYR B C 1
ATOM 2049 O O . TYR B 1 28 ? 18.328 -10.039 -7.871 1 90 28 TYR B O 1
ATOM 2057 N N . LEU B 1 29 ? 16.625 -10.594 -9.086 1 91.88 29 LEU B N 1
ATOM 2058 C CA . LEU B 1 29 ? 16.094 -9.234 -9.141 1 91.88 29 LEU B CA 1
ATOM 2059 C C . LEU B 1 29 ? 15.695 -8.75 -7.754 1 91.88 29 LEU B C 1
ATOM 2061 O O . LEU B 1 29 ? 15.945 -7.59 -7.398 1 91.88 29 LEU B O 1
ATOM 2065 N N . PHE B 1 30 ? 15.078 -9.609 -6.953 1 92.25 30 PHE B N 1
ATOM 2066 C CA . PHE B 1 30 ? 14.656 -9.258 -5.598 1 92.25 30 PHE B CA 1
ATOM 2067 C C . PHE B 1 30 ? 15.875 -9.016 -4.707 1 92.25 30 PHE B C 1
ATOM 2069 O O . PHE B 1 30 ? 15.844 -8.141 -3.834 1 92.25 30 PHE B O 1
ATOM 2076 N N . ASN B 1 31 ? 16.875 -9.758 -4.957 1 87.62 31 ASN B N 1
ATOM 2077 C CA . ASN B 1 31 ? 18.094 -9.57 -4.172 1 87.62 31 ASN B CA 1
ATOM 2078 C C . ASN B 1 31 ? 18.734 -8.219 -4.461 1 87.62 31 ASN B C 1
ATOM 2080 O O . ASN B 1 31 ? 19.328 -7.602 -3.568 1 87.62 31 ASN B O 1
ATOM 2084 N N . GLU B 1 32 ? 18.625 -7.789 -5.656 1 83.88 32 GLU B N 1
ATOM 2085 C CA . GLU B 1 32 ? 19.094 -6.445 -5.984 1 83.88 32 GLU B CA 1
ATOM 2086 C C . GLU B 1 32 ? 18.344 -5.391 -5.172 1 83.88 32 GLU B C 1
ATOM 2088 O O . GLU B 1 32 ? 18.953 -4.43 -4.695 1 83.88 32 GLU B O 1
ATOM 2093 N N . TYR B 1 33 ? 17.109 -5.602 -5.031 1 83.5 33 TYR B N 1
ATOM 2094 C CA . TYR B 1 33 ? 16.266 -4.734 -4.207 1 83.5 33 TYR B CA 1
ATOM 2095 C C . TYR B 1 33 ? 16.734 -4.738 -2.758 1 83.5 33 TYR B C 1
ATOM 2097 O O . TYR B 1 33 ? 16.844 -3.686 -2.125 1 83.5 33 TYR B O 1
ATOM 2105 N N . LEU B 1 34 ? 16.984 -5.906 -2.291 1 81.75 34 LEU B N 1
ATOM 2106 C CA . LEU B 1 34 ? 17.391 -6.074 -0.9 1 81.75 34 LEU B CA 1
ATOM 2107 C C . LEU B 1 34 ? 18.719 -5.379 -0.64 1 81.75 34 LEU B C 1
ATOM 2109 O O . LEU B 1 34 ? 18.922 -4.789 0.423 1 81.75 34 LEU B O 1
ATOM 2113 N N . GLU B 1 35 ? 19.578 -5.508 -1.538 1 76.62 35 GLU B N 1
ATOM 2114 C CA . GLU B 1 35 ? 20.891 -4.879 -1.399 1 76.62 35 GLU B CA 1
ATOM 2115 C C . GLU B 1 35 ? 20.766 -3.363 -1.286 1 76.62 35 GLU B C 1
ATOM 2117 O O . GLU B 1 35 ? 21.5 -2.734 -0.509 1 76.62 35 GLU B O 1
ATOM 2122 N N . LYS B 1 36 ? 19.875 -2.891 -1.964 1 72 36 LYS B N 1
ATOM 2123 C CA . LYS B 1 36 ? 19.688 -1.443 -1.972 1 72 36 LYS B CA 1
ATOM 2124 C C . LYS B 1 36 ? 18.984 -0.971 -0.7 1 72 36 LYS B C 1
ATOM 2126 O O . LYS B 1 36 ? 19.266 0.125 -0.205 1 72 36 LYS B O 1
ATOM 2131 N N . HIS B 1 37 ? 18.156 -1.749 -0.231 1 66.62 37 HIS B N 1
ATOM 2132 C CA . HIS B 1 37 ? 17.312 -1.27 0.847 1 66.62 37 HIS B CA 1
ATOM 2133 C C . HIS B 1 37 ? 17.766 -1.806 2.199 1 66.62 37 HIS B C 1
ATOM 2135 O O . HIS B 1 37 ? 17.484 -1.208 3.238 1 66.62 37 HIS B O 1
ATOM 2141 N N . ILE B 1 38 ? 18.297 -2.959 2.402 1 57.59 38 ILE B N 1
ATOM 2142 C CA . ILE B 1 38 ? 18.734 -3.527 3.674 1 57.59 38 ILE B CA 1
ATOM 2143 C C . ILE B 1 38 ? 20.188 -3.148 3.938 1 57.59 38 ILE B C 1
ATOM 2145 O O . ILE B 1 38 ? 20.562 -2.873 5.078 1 57.59 38 ILE B O 1
ATOM 2149 N N . GLU B 1 39 ? 21.125 -3.375 3.012 1 51.97 39 GLU B N 1
ATOM 2150 C CA . GLU B 1 39 ? 22.531 -3.08 3.297 1 51.97 39 GLU B CA 1
ATOM 2151 C C . GLU B 1 39 ? 22.688 -1.673 3.863 1 51.97 39 GLU B C 1
ATOM 2153 O O . GLU B 1 39 ? 23.578 -1.425 4.676 1 51.97 39 GLU B O 1
ATOM 2158 N N . ASN B 1 40 ? 21.969 -0.764 3.393 1 48.06 40 ASN B N 1
ATOM 2159 C CA . ASN B 1 40 ? 22.219 0.528 4.023 1 48.06 40 ASN B CA 1
ATOM 2160 C C . ASN B 1 40 ? 21.906 0.49 5.52 1 48.06 40 ASN B C 1
ATOM 2162 O O . ASN B 1 40 ? 22.234 1.426 6.246 1 48.06 40 ASN B O 1
ATOM 2166 N N . ASN B 1 41 ? 21.141 -0.451 5.957 1 44.81 41 ASN B N 1
ATOM 2167 C CA . ASN B 1 41 ? 20.844 -0.485 7.383 1 44.81 41 ASN B CA 1
ATOM 2168 C C . ASN B 1 41 ? 21.922 -1.224 8.172 1 44.81 41 ASN B C 1
ATOM 2170 O O . ASN B 1 41 ? 21.875 -1.266 9.398 1 44.81 41 ASN B O 1
ATOM 2174 N N . GLU B 1 42 ? 22.609 -2.244 7.672 1 41.69 42 GLU B N 1
ATOM 2175 C CA . GLU B 1 42 ? 23.641 -2.85 8.508 1 41.69 42 GLU B CA 1
ATOM 2176 C C . GLU B 1 42 ? 24.969 -2.1 8.375 1 41.69 42 GLU B C 1
ATOM 2178 O O . GLU B 1 42 ? 25.5 -1.978 7.273 1 41.69 42 GLU B O 1
ATOM 2183 N N . PRO B 1 43 ? 25.297 -1.147 9.266 1 39.19 43 PRO B N 1
ATOM 2184 C CA . PRO B 1 43 ? 26.609 -0.487 9.266 1 39.19 43 PRO B CA 1
ATOM 2185 C C . PRO B 1 43 ? 27.734 -1.414 8.828 1 39.19 43 PRO B C 1
ATOM 2187 O O . PRO B 1 43 ? 28.656 -0.98 8.133 1 39.19 43 PRO B O 1
ATOM 2190 N N . ASN B 1 44 ? 28.062 -2.514 9.664 1 35.81 44 ASN B N 1
ATOM 2191 C CA . ASN B 1 44 ? 29.391 -3.078 9.82 1 35.81 44 ASN B CA 1
ATOM 2192 C C . ASN B 1 44 ? 29.812 -3.881 8.586 1 35.81 44 ASN B C 1
ATOM 2194 O O . ASN B 1 44 ? 30.859 -4.516 8.578 1 35.81 44 ASN B O 1
ATOM 2198 N N . SER B 1 45 ? 29.016 -4.676 7.957 1 35.41 45 SER B N 1
ATOM 2199 C CA . SER B 1 45 ? 29.875 -5.648 7.289 1 35.41 45 SER B CA 1
ATOM 2200 C C . SER B 1 45 ? 30.594 -5.023 6.102 1 35.41 45 SER B C 1
ATOM 2202 O O . SER B 1 45 ? 29.969 -4.359 5.27 1 35.41 45 SER B O 1
ATOM 2204 N N . PRO B 1 46 ? 31.891 -4.758 6.172 1 32.5 46 PRO B N 1
ATOM 2205 C CA . PRO B 1 46 ? 32.812 -4.406 5.086 1 32.5 46 PRO B CA 1
ATOM 2206 C C . PRO B 1 46 ? 32.469 -5.113 3.775 1 32.5 46 PRO B C 1
ATOM 2208 O O . PRO B 1 46 ? 32.469 -6.344 3.719 1 32.5 46 PRO B O 1
ATOM 2211 N N . LEU B 1 47 ? 31.5 -4.777 3.119 1 34.69 47 LEU B N 1
ATOM 2212 C CA . LEU B 1 47 ? 31.5 -5.293 1.754 1 34.69 47 LEU B CA 1
ATOM 2213 C C . LEU B 1 47 ? 32.906 -5.312 1.185 1 34.69 47 LEU B C 1
ATOM 2215 O O . LEU B 1 47 ? 33.562 -4.266 1.064 1 34.69 47 LEU B O 1
ATOM 2219 N N . SER B 1 48 ? 33.75 -6.215 1.613 1 29.22 48 SER B N 1
ATOM 2220 C CA . SER B 1 48 ? 35 -6.414 0.869 1 29.22 48 SER B CA 1
ATOM 2221 C C . SER B 1 48 ? 34.781 -6.215 -0.627 1 29.22 48 SER B C 1
ATOM 2223 O O . SER B 1 48 ? 33.781 -6.668 -1.181 1 29.22 48 SER B O 1
ATOM 2225 N N . ALA B 1 49 ? 35.25 -5.188 -1.111 1 31.61 49 ALA B N 1
ATOM 2226 C CA . ALA B 1 49 ? 35.406 -4.844 -2.521 1 31.61 49 ALA B CA 1
ATOM 2227 C C . ALA B 1 49 ? 35.656 -6.094 -3.363 1 31.61 49 ALA B C 1
ATOM 2229 O O . ALA B 1 49 ? 36.5 -6.934 -3.027 1 31.61 49 ALA B O 1
ATOM 2230 N N . PRO B 1 50 ? 34.625 -6.609 -3.99 1 32.41 50 PRO B N 1
ATOM 2231 C CA . PRO B 1 50 ? 35.188 -7.598 -4.914 1 32.41 50 PRO B CA 1
ATOM 2232 C C . PRO B 1 50 ? 36.5 -7.145 -5.523 1 32.41 50 PRO B C 1
ATOM 2234 O O . PRO B 1 50 ? 36.719 -5.945 -5.742 1 32.41 50 PRO B O 1
ATOM 2237 N N . ASN B 1 51 ? 37.562 -7.594 -4.98 1 29.92 51 ASN B N 1
ATOM 2238 C CA . ASN B 1 51 ? 38.781 -7.488 -5.746 1 29.92 51 ASN B CA 1
ATOM 2239 C C . ASN B 1 51 ? 38.531 -7.609 -7.246 1 29.92 51 ASN B C 1
ATOM 2241 O O . ASN B 1 51 ? 38.094 -8.648 -7.723 1 29.92 51 ASN B O 1
ATOM 2245 N N . LEU B 1 52 ? 38.031 -6.574 -7.852 1 30.89 52 LEU B N 1
ATOM 2246 C CA . LEU B 1 52 ? 37.969 -6.352 -9.297 1 30.89 52 LEU B CA 1
ATOM 2247 C C . LEU B 1 52 ? 39.25 -6.832 -9.961 1 30.89 52 LEU B C 1
ATOM 2249 O O . LEU B 1 52 ? 39.5 -6.52 -11.133 1 30.89 52 LEU B O 1
ATOM 2253 N N . THR B 1 53 ? 40.281 -7.277 -9.148 1 29.97 53 THR B N 1
ATOM 2254 C CA . THR B 1 53 ? 41.469 -7.41 -9.992 1 29.97 53 THR B CA 1
ATOM 2255 C C . THR B 1 53 ? 41.188 -8.344 -11.172 1 29.97 53 THR B C 1
ATOM 2257 O O . THR B 1 53 ? 41.781 -8.188 -12.242 1 29.97 53 THR B O 1
ATOM 2260 N N . ASP B 1 54 ? 40.875 -9.625 -10.859 1 30.39 54 ASP B N 1
ATOM 2261 C CA . ASP B 1 54 ? 41.219 -10.453 -12.016 1 30.39 54 ASP B CA 1
ATOM 2262 C C . ASP B 1 54 ? 40.25 -10.164 -13.18 1 30.39 54 ASP B C 1
ATOM 2264 O O . ASP B 1 54 ? 39.031 -10.352 -13.055 1 30.39 54 ASP B O 1
ATOM 2268 N N . ASN B 1 55 ? 40.438 -9.188 -14.07 1 33.25 55 ASN B N 1
ATOM 2269 C CA . ASN B 1 55 ? 40.125 -8.719 -15.414 1 33.25 55 ASN B CA 1
ATOM 2270 C C . ASN B 1 55 ? 39.781 -9.875 -16.344 1 33.25 55 ASN B C 1
ATOM 2272 O O . ASN B 1 55 ? 39.781 -9.727 -17.562 1 33.25 55 ASN B O 1
ATOM 2276 N N . VAL B 1 56 ? 40.125 -11.203 -15.977 1 32.47 56 VAL B N 1
ATOM 2277 C CA . VAL B 1 56 ? 40.062 -12.109 -17.125 1 32.47 56 VAL B CA 1
ATOM 2278 C C . VAL B 1 56 ? 38.656 -12.102 -17.719 1 32.47 56 VAL B C 1
ATOM 2280 O O . VAL B 1 56 ? 37.688 -12.008 -16.984 1 32.47 56 VAL B O 1
ATOM 2283 N N . LYS B 1 57 ? 38.531 -12.031 -19.094 1 35.78 57 LYS B N 1
ATOM 2284 C CA . LYS B 1 57 ? 37.719 -12 -20.312 1 35.78 57 LYS B CA 1
ATOM 2285 C C . LYS B 1 57 ? 36.562 -13 -20.219 1 35.78 57 LYS B C 1
ATOM 2287 O O . LYS B 1 57 ? 35.875 -13.242 -21.203 1 35.78 57 LYS B O 1
ATOM 2292 N N . SER B 1 58 ? 36.625 -14.094 -19.312 1 37.28 58 SER B N 1
ATOM 2293 C CA . SER B 1 58 ? 35.812 -15.172 -19.875 1 37.28 58 SER B CA 1
ATOM 2294 C C . SER B 1 58 ? 34.344 -14.781 -19.922 1 37.28 58 SER B C 1
ATOM 2296 O O . SER B 1 58 ? 33.875 -13.961 -19.125 1 37.28 58 SER B O 1
ATOM 2298 N N . SER B 1 59 ? 33.688 -14.93 -21.094 1 41.44 59 SER B N 1
ATOM 2299 C CA . SER B 1 59 ? 32.344 -15.023 -21.688 1 41.44 59 SER B CA 1
ATOM 2300 C C . SER B 1 59 ? 31.359 -15.656 -20.719 1 41.44 59 SER B C 1
ATOM 2302 O O . SER B 1 59 ? 31.016 -16.828 -20.859 1 41.44 59 SER B O 1
ATOM 2304 N N . ILE B 1 60 ? 31.703 -15.484 -19.5 1 44.84 60 ILE B N 1
ATOM 2305 C CA . ILE B 1 60 ? 30.781 -16.25 -18.672 1 44.84 60 ILE B CA 1
ATOM 2306 C C . ILE B 1 60 ? 29.359 -15.766 -18.875 1 44.84 60 ILE B C 1
ATOM 2308 O O . ILE B 1 60 ? 29.094 -14.562 -18.859 1 44.84 60 ILE B O 1
ATOM 2312 N N . CYS B 1 61 ? 28.578 -16.641 -19.453 1 49.88 61 CYS B N 1
ATOM 2313 C CA . CYS B 1 61 ? 27.156 -16.438 -19.766 1 49.88 61 CYS B CA 1
ATOM 2314 C C . CYS B 1 61 ? 26.422 -15.859 -18.562 1 49.88 61 CYS B C 1
ATOM 2316 O O . CYS B 1 61 ? 26.859 -16.031 -17.422 1 49.88 61 CYS B O 1
ATOM 2318 N N . TRP B 1 62 ? 25.516 -14.93 -18.781 1 50.16 62 TRP B N 1
ATOM 2319 C CA . TRP B 1 62 ? 24.609 -14.273 -17.844 1 50.16 62 TRP B CA 1
ATOM 2320 C C . TRP B 1 62 ? 24.234 -15.211 -16.703 1 50.16 62 TRP B C 1
ATOM 2322 O O . TRP B 1 62 ? 24.219 -14.805 -15.539 1 50.16 62 TRP B O 1
ATOM 2332 N N . GLU B 1 63 ? 24.234 -16.469 -17.109 1 53.75 63 GLU B N 1
ATOM 2333 C CA . GLU B 1 63 ? 23.812 -17.469 -16.125 1 53.75 63 GLU B CA 1
ATOM 2334 C C . GLU B 1 63 ? 24.859 -17.609 -15.016 1 53.75 63 GLU B C 1
ATOM 2336 O O . GLU B 1 63 ? 24.5 -17.75 -13.844 1 53.75 63 GLU B O 1
ATOM 2341 N N . GLU B 1 64 ? 26.062 -17.609 -15.438 1 56.47 64 GLU B N 1
ATOM 2342 C CA . GLU B 1 64 ? 27.141 -17.875 -14.484 1 56.47 64 GLU B CA 1
ATOM 2343 C C . GLU B 1 64 ? 27.328 -16.688 -13.531 1 56.47 64 GLU B C 1
ATOM 2345 O O . GLU B 1 64 ? 27.641 -16.891 -12.352 1 56.47 64 GLU B O 1
ATOM 2350 N N . ARG B 1 65 ? 27.188 -15.562 -14.008 1 53.5 65 ARG B N 1
ATOM 2351 C CA . ARG B 1 65 ? 27.312 -14.375 -13.164 1 53.5 65 ARG B CA 1
ATOM 2352 C C . ARG B 1 65 ? 26.203 -14.336 -12.109 1 53.5 65 ARG B C 1
ATOM 2354 O O . ARG B 1 65 ? 26.469 -14 -10.953 1 53.5 65 ARG B O 1
ATOM 2361 N N . VAL B 1 66 ? 25.047 -14.727 -12.555 1 55.09 66 VAL B N 1
ATOM 2362 C CA . VAL B 1 66 ? 23.938 -14.812 -11.625 1 55.09 66 VAL B CA 1
ATOM 2363 C C . VAL B 1 66 ? 24.219 -15.875 -10.562 1 55.09 66 VAL B C 1
ATOM 2365 O O . VAL B 1 66 ? 23.953 -15.664 -9.375 1 55.09 66 VAL B O 1
ATOM 2368 N N . ALA B 1 67 ? 24.875 -16.953 -11.07 1 55.25 67 ALA B N 1
ATOM 2369 C CA . ALA B 1 67 ? 25.172 -18.047 -10.141 1 55.25 67 ALA B CA 1
ATOM 2370 C C . ALA B 1 67 ? 26.203 -17.625 -9.102 1 55.25 67 ALA B C 1
ATOM 2372 O O . ALA B 1 67 ? 26.047 -17.922 -7.914 1 55.25 67 ALA B O 1
ATOM 2373 N N . GLU B 1 68 ? 27.25 -17 -9.484 1 54.75 68 GLU B N 1
ATOM 2374 C CA . GLU B 1 68 ? 28.297 -16.594 -8.555 1 54.75 68 GLU B CA 1
ATOM 2375 C C . GLU B 1 68 ? 27.797 -15.5 -7.605 1 54.75 68 GLU B C 1
ATOM 2377 O O . GLU B 1 68 ? 28.125 -15.523 -6.414 1 54.75 68 GLU B O 1
ATOM 2382 N N . GLU B 1 69 ? 27.109 -14.57 -8.148 1 50.94 69 GLU B N 1
ATOM 2383 C CA . GLU B 1 69 ? 26.578 -13.5 -7.316 1 50.94 69 GLU B CA 1
ATOM 2384 C C . GLU B 1 69 ? 25.547 -14.039 -6.332 1 50.94 69 GLU B C 1
ATOM 2386 O O . GLU B 1 69 ? 25.5 -13.625 -5.172 1 50.94 69 GLU B O 1
ATOM 2391 N N . LEU B 1 70 ? 24.781 -14.961 -6.816 1 52.62 70 LEU B N 1
ATOM 2392 C CA . LEU B 1 70 ? 23.797 -15.617 -5.977 1 52.62 70 LEU B CA 1
ATOM 2393 C C . LEU B 1 70 ? 24.453 -16.375 -4.824 1 52.62 70 LEU B C 1
ATOM 2395 O O . LEU B 1 70 ? 23.938 -16.375 -3.703 1 52.62 70 LEU B O 1
ATOM 2399 N N . ALA B 1 71 ? 25.531 -16.984 -5.113 1 51.53 71 ALA B N 1
ATOM 2400 C CA . ALA B 1 71 ? 26.25 -17.734 -4.082 1 51.53 71 ALA B CA 1
ATOM 2401 C C . ALA B 1 71 ? 26.703 -16.828 -2.951 1 51.53 71 ALA B C 1
ATOM 2403 O O . ALA B 1 71 ? 26.594 -17.172 -1.774 1 51.53 71 ALA B O 1
ATOM 2404 N N . GLU B 1 72 ? 27.266 -15.742 -3.201 1 49.88 72 GLU B N 1
ATOM 2405 C CA . GLU B 1 72 ? 27.766 -14.812 -2.191 1 49.88 72 GLU B CA 1
ATOM 2406 C C . GLU B 1 72 ? 26.609 -14.117 -1.471 1 49.88 72 GLU B C 1
ATOM 2408 O O . GLU B 1 72 ? 26.688 -13.875 -0.264 1 49.88 72 GLU B O 1
ATOM 2413 N N . LEU B 1 73 ? 25.672 -13.586 -2.172 1 48.09 73 LEU B N 1
ATOM 2414 C CA . LEU B 1 73 ? 24.453 -12.977 -1.644 1 48.09 73 LEU B CA 1
ATOM 2415 C C . LEU B 1 73 ? 23.672 -13.977 -0.809 1 48.09 73 LEU B C 1
ATOM 2417 O O . LEU B 1 73 ? 22.984 -13.594 0.14 1 48.09 73 LEU B O 1
ATOM 2421 N N . ARG B 1 74 ? 23.688 -15.305 -1.128 1 47.22 74 ARG B N 1
ATOM 2422 C CA . ARG B 1 74 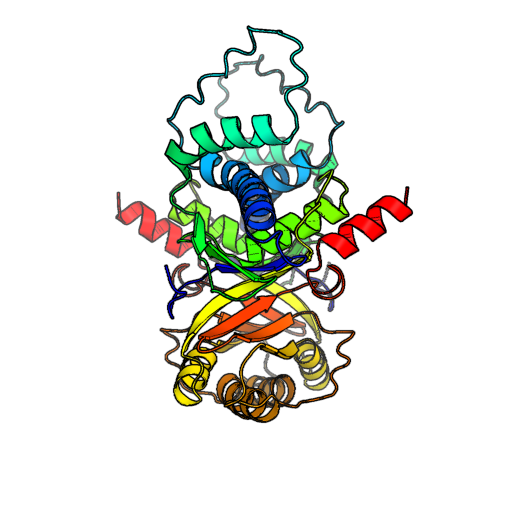? 23.062 -16.344 -0.317 1 47.22 74 ARG B CA 1
ATOM 2423 C C . ARG B 1 74 ? 23.5 -16.234 1.142 1 47.22 74 ARG B C 1
ATOM 2425 O O . ARG B 1 74 ? 22.734 -16.562 2.049 1 47.22 74 ARG B O 1
ATOM 2432 N N . LYS B 1 75 ? 24.75 -16.078 1.343 1 45.81 75 LYS B N 1
ATOM 2433 C CA . LYS B 1 75 ? 25.172 -16.172 2.736 1 45.81 75 LYS B CA 1
ATOM 2434 C C . LYS B 1 75 ? 24.547 -15.07 3.578 1 45.81 75 LYS B C 1
ATOM 2436 O O . LYS B 1 75 ? 24.141 -15.305 4.723 1 45.81 75 LYS B O 1
ATOM 2441 N N . LYS B 1 76 ? 24.703 -13.938 3.246 1 47.06 76 LYS B N 1
ATOM 2442 C CA . LYS B 1 76 ? 24.375 -12.898 4.219 1 47.06 76 LYS B CA 1
ATOM 2443 C C . LYS B 1 76 ? 22.875 -12.672 4.289 1 47.06 76 LYS B C 1
ATOM 2445 O O . LYS B 1 76 ? 22.297 -12.617 5.379 1 47.06 76 LYS B O 1
ATOM 2450 N N . HIS B 1 77 ? 22.141 -12.156 3.254 1 50.31 77 HIS B N 1
ATOM 2451 C CA . HIS B 1 77 ? 20.781 -11.641 3.172 1 50.31 77 HIS B CA 1
ATOM 2452 C C . HIS B 1 77 ? 19.812 -12.688 2.637 1 50.31 77 HIS B C 1
ATOM 2454 O O . HIS B 1 77 ? 18.625 -12.43 2.498 1 50.31 77 HIS B O 1
ATOM 2460 N N . TYR B 1 78 ? 20.281 -13.93 2.023 1 51.06 78 TYR B N 1
ATOM 2461 C CA . TYR B 1 78 ? 19.672 -15.023 1.272 1 51.06 78 TYR B CA 1
ATOM 2462 C C . TYR B 1 78 ? 18.562 -15.68 2.078 1 51.06 78 TYR B C 1
ATOM 2464 O O . TYR B 1 78 ? 17.562 -16.156 1.511 1 51.06 78 TYR B O 1
ATOM 2472 N N . ASN B 1 79 ? 18.5 -15.336 3.213 1 72.06 79 ASN B N 1
ATOM 2473 C CA . ASN B 1 79 ? 17.578 -16.109 4.023 1 72.06 79 ASN B CA 1
ATOM 2474 C C . ASN B 1 79 ? 16.188 -15.461 4.059 1 72.06 79 ASN B C 1
ATOM 2476 O O . ASN B 1 79 ? 15.211 -16.094 4.457 1 72.06 79 ASN B O 1
ATOM 2480 N N . LYS B 1 80 ? 16.031 -14.445 3.195 1 87.62 80 LYS B N 1
ATOM 2481 C CA . LYS B 1 80 ? 14.734 -13.805 3.359 1 87.62 80 LYS B CA 1
ATOM 2482 C C . LYS B 1 80 ? 13.805 -14.133 2.188 1 87.62 80 LYS B C 1
ATOM 2484 O O . LYS B 1 80 ? 12.625 -13.789 2.209 1 87.62 80 LYS B O 1
ATOM 2489 N N . LEU B 1 81 ? 14.43 -14.758 1.204 1 92.88 81 LEU B N 1
ATOM 2490 C CA . LEU B 1 81 ? 13.68 -15.195 0.034 1 92.88 81 LEU B CA 1
ATOM 2491 C C . LEU B 1 81 ? 13.773 -16.719 -0.137 1 92.88 81 LEU B C 1
ATOM 2493 O O . LEU B 1 81 ? 14.859 -17.281 -0.019 1 92.88 81 LEU B O 1
ATOM 2497 N N . GLN B 1 82 ? 12.664 -17.312 -0.311 1 93.12 82 GLN B N 1
ATOM 2498 C CA . GLN B 1 82 ? 12.641 -18.766 -0.452 1 93.12 82 GLN B CA 1
ATOM 2499 C C . GLN B 1 82 ? 11.742 -19.188 -1.613 1 93.12 82 GLN B C 1
ATOM 2501 O O . GLN B 1 82 ? 10.594 -18.75 -1.709 1 93.12 82 GLN B O 1
ATOM 2506 N N . VAL B 1 83 ? 12.312 -20 -2.436 1 93.56 83 VAL B N 1
ATOM 2507 C CA . VAL B 1 83 ? 11.539 -20.531 -3.551 1 93.56 83 VAL B CA 1
ATOM 2508 C C . VAL B 1 83 ? 10.68 -21.703 -3.076 1 93.56 83 VAL B C 1
ATOM 2510 O O . VAL B 1 83 ? 11.18 -22.625 -2.426 1 93.56 83 VAL B O 1
ATOM 2513 N N . ILE B 1 84 ? 9.43 -21.625 -3.389 1 93.88 84 ILE B N 1
ATOM 2514 C CA . ILE B 1 84 ? 8.508 -22.688 -3.035 1 93.88 84 ILE B CA 1
ATOM 2515 C C . ILE B 1 84 ? 7.906 -23.297 -4.305 1 93.88 84 ILE B C 1
ATOM 2517 O O . ILE B 1 84 ? 7.355 -22.578 -5.141 1 93.88 84 ILE B O 1
ATOM 2521 N N . ASP B 1 85 ? 8.047 -24.531 -4.383 1 90.31 85 ASP B N 1
ATOM 2522 C CA . ASP B 1 85 ? 7.43 -25.234 -5.5 1 90.31 85 ASP B CA 1
ATOM 2523 C C . ASP B 1 85 ? 5.953 -25.516 -5.227 1 90.31 85 ASP B C 1
ATOM 2525 O O . ASP B 1 85 ? 5.609 -26.25 -4.301 1 90.31 85 ASP B O 1
ATOM 2529 N N . VAL B 1 86 ? 5.07 -24.938 -6 1 90.81 86 VAL B N 1
ATOM 2530 C CA . VAL B 1 86 ? 3.637 -25.078 -5.777 1 90.81 86 VAL B CA 1
ATOM 2531 C C . VAL B 1 86 ? 3.1 -26.234 -6.617 1 90.81 86 VAL B C 1
ATOM 2533 O O . VAL B 1 86 ? 1.893 -26.484 -6.637 1 90.81 86 VAL B O 1
ATOM 2536 N N . LYS B 1 87 ? 3.908 -26.969 -7.262 1 89 87 LYS B N 1
ATOM 2537 C CA . LYS B 1 87 ? 3.584 -28.172 -8.031 1 89 87 LYS B CA 1
ATOM 2538 C C . LYS B 1 87 ? 2.521 -27.875 -9.086 1 89 87 LYS B C 1
ATOM 2540 O O . LYS B 1 87 ? 1.538 -28.609 -9.211 1 89 87 LYS B O 1
ATOM 2545 N N . THR B 1 88 ? 2.531 -26.812 -9.711 1 91 88 THR B N 1
ATOM 2546 C CA . THR B 1 88 ? 1.688 -26.391 -10.82 1 91 88 THR B CA 1
ATOM 2547 C C . THR B 1 88 ? 2.535 -25.844 -11.969 1 91 88 THR B C 1
ATOM 2549 O O . THR B 1 88 ? 3.426 -25.016 -11.742 1 91 88 THR B O 1
ATOM 2552 N N . PRO B 1 89 ? 2.252 -26.438 -13.102 1 91.69 89 PRO B N 1
ATOM 2553 C CA . PRO B 1 89 ? 3.02 -25.906 -14.242 1 91.69 89 PRO B CA 1
ATOM 2554 C C . PRO B 1 89 ? 2.846 -24.406 -14.43 1 91.69 89 PRO B C 1
ATOM 2556 O O . PRO B 1 89 ? 1.782 -23.859 -14.133 1 91.69 89 PRO B O 1
ATOM 2559 N N . CYS B 1 90 ? 3.889 -23.703 -14.812 1 94.06 90 CYS B N 1
ATOM 2560 C CA . CYS B 1 90 ? 3.912 -22.297 -15.234 1 94.06 90 CYS B CA 1
ATOM 2561 C C . CYS B 1 90 ? 3.795 -21.375 -14.039 1 94.06 90 CYS B C 1
ATOM 2563 O O . CYS B 1 90 ? 3.633 -20.156 -14.195 1 94.06 90 CYS B O 1
ATOM 2565 N N . VAL B 1 91 ? 3.818 -21.891 -12.844 1 94.19 91 VAL B N 1
ATOM 2566 C CA . VAL B 1 91 ? 3.68 -21.031 -11.672 1 94.19 91 VAL B CA 1
ATOM 2567 C C . VAL B 1 91 ? 4.707 -21.422 -10.617 1 94.19 91 VAL B C 1
ATOM 2569 O O . VAL B 1 91 ? 4.922 -22.609 -10.359 1 94.19 91 VAL B O 1
ATOM 2572 N N . VAL B 1 92 ? 5.359 -20.453 -10 1 95.12 92 VAL B N 1
ATOM 2573 C CA . VAL B 1 92 ? 6.25 -20.625 -8.859 1 95.12 92 VAL B CA 1
ATOM 2574 C C . VAL B 1 92 ? 5.93 -19.578 -7.793 1 95.12 92 VAL B C 1
ATOM 2576 O O . VAL B 1 92 ? 5.379 -18.516 -8.102 1 95.12 92 VAL B O 1
ATOM 2579 N N . PHE B 1 93 ? 6.141 -19.922 -6.535 1 96.81 93 PHE B N 1
ATOM 2580 C CA . PHE B 1 93 ? 5.918 -18.984 -5.441 1 96.81 93 PHE B CA 1
ATOM 2581 C C . PHE B 1 93 ? 7.234 -18.625 -4.758 1 96.81 93 PHE B C 1
ATOM 2583 O O . PHE B 1 93 ? 8.031 -19.516 -4.441 1 96.81 93 PHE B O 1
ATOM 2590 N N . ILE B 1 94 ? 7.48 -17.406 -4.602 1 96.5 94 ILE B N 1
ATOM 2591 C CA . ILE B 1 94 ? 8.648 -16.938 -3.869 1 96.5 94 ILE B CA 1
ATOM 2592 C C . ILE B 1 94 ? 8.219 -16.344 -2.533 1 96.5 94 ILE B C 1
ATOM 2594 O O . ILE B 1 94 ? 7.594 -15.273 -2.496 1 96.5 94 ILE B O 1
ATOM 2598 N N . ARG B 1 95 ? 8.523 -16.984 -1.479 1 95.62 95 ARG B N 1
ATOM 2599 C CA . ARG B 1 95 ? 8.188 -16.516 -0.137 1 95.62 95 ARG B CA 1
ATOM 2600 C C . ARG B 1 95 ? 9.094 -15.367 0.295 1 95.62 95 ARG B C 1
ATOM 2602 O O . ARG B 1 95 ? 10.305 -15.422 0.09 1 95.62 95 ARG B O 1
ATOM 2609 N N . THR B 1 96 ? 8.508 -14.297 0.784 1 94.06 96 THR B N 1
ATOM 2610 C CA . THR B 1 96 ? 9.234 -13.164 1.345 1 94.06 96 THR B CA 1
ATOM 2611 C C . THR B 1 96 ? 9.102 -13.133 2.865 1 94.06 96 THR B C 1
ATOM 2613 O O . THR B 1 96 ? 7.988 -13.102 3.393 1 94.06 96 THR B O 1
ATOM 2616 N N . LYS B 1 97 ? 10.164 -13.133 3.516 1 89.06 97 LYS B N 1
ATOM 2617 C CA . LYS B 1 97 ? 10.148 -13.109 4.973 1 89.06 97 LYS B CA 1
ATOM 2618 C C . LYS B 1 97 ? 10.234 -11.68 5.5 1 89.06 97 LYS B C 1
ATOM 2620 O O . LYS B 1 97 ? 10.812 -10.805 4.852 1 89.06 97 LYS B O 1
ATOM 2625 N N . TRP B 1 98 ? 9.695 -11.469 6.707 1 79 98 TRP B N 1
ATOM 2626 C CA . TRP B 1 98 ? 9.789 -10.172 7.371 1 79 98 TRP B CA 1
ATOM 2627 C C . TRP B 1 98 ? 11.234 -9.695 7.445 1 79 98 TRP B C 1
ATOM 2629 O O . TRP B 1 98 ? 12.148 -10.492 7.684 1 79 98 TRP B O 1
ATOM 2639 N N . PRO B 1 99 ? 11.391 -8.5 7.094 1 79.12 99 PRO B N 1
ATOM 2640 C CA . PRO B 1 99 ? 10.516 -7.328 6.957 1 79.12 99 PRO B CA 1
ATOM 2641 C C . PRO B 1 99 ? 10.211 -6.988 5.5 1 79.12 99 PRO B C 1
ATOM 2643 O O . PRO B 1 99 ? 9.773 -5.875 5.203 1 79.12 99 PRO B O 1
ATOM 2646 N N . LEU B 1 100 ? 10.328 -7.906 4.645 1 85.94 100 LEU B N 1
ATOM 2647 C CA . LEU B 1 100 ? 10.133 -7.652 3.221 1 85.94 100 LEU B CA 1
ATOM 2648 C C . LEU B 1 100 ? 8.648 -7.637 2.873 1 85.94 100 LEU B C 1
ATOM 2650 O O . LEU B 1 100 ? 7.91 -8.547 3.258 1 85.94 100 LEU B O 1
ATOM 2654 N N . ASP B 1 101 ? 8.25 -6.621 2.246 1 89.06 101 ASP B N 1
ATOM 2655 C CA . ASP B 1 101 ? 6.887 -6.535 1.729 1 89.06 101 ASP B CA 1
ATOM 2656 C C . ASP B 1 101 ? 6.84 -6.883 0.243 1 89.06 101 ASP B C 1
ATOM 2658 O O . ASP B 1 101 ? 7.418 -6.176 -0.584 1 89.06 101 ASP B O 1
ATOM 2662 N N . PRO B 1 102 ? 6.102 -7.941 -0.084 1 95.81 102 PRO B N 1
ATOM 2663 C CA . PRO B 1 102 ? 6.066 -8.375 -1.481 1 95.81 102 PRO B CA 1
ATOM 2664 C C . PRO B 1 102 ? 5.508 -7.309 -2.418 1 95.81 102 PRO B C 1
ATOM 2666 O O . PRO B 1 102 ? 5.953 -7.191 -3.562 1 95.81 102 PRO B O 1
ATOM 2669 N N . VAL B 1 103 ? 4.555 -6.531 -1.962 1 94.81 103 VAL B N 1
ATOM 2670 C CA . VAL B 1 103 ? 3.947 -5.508 -2.807 1 94.81 103 VAL B CA 1
ATOM 2671 C C . VAL B 1 103 ? 4.98 -4.434 -3.141 1 94.81 103 VAL B C 1
ATOM 2673 O O . VAL B 1 103 ? 5.102 -4.02 -4.293 1 94.81 103 VAL B O 1
ATOM 2676 N N . GLU B 1 104 ? 5.703 -4.051 -2.152 1 89.62 104 GLU B N 1
ATOM 2677 C CA . GLU B 1 104 ? 6.715 -3.018 -2.35 1 89.62 104 GLU B CA 1
ATOM 2678 C C . GLU B 1 104 ? 7.805 -3.486 -3.311 1 89.62 104 GLU B C 1
ATOM 2680 O O . GLU B 1 104 ? 8.234 -2.73 -4.184 1 89.62 104 GLU B O 1
ATOM 2685 N N . ILE B 1 105 ? 8.227 -4.668 -3.164 1 92.62 105 ILE B N 1
ATOM 2686 C CA . ILE B 1 105 ? 9.305 -5.211 -3.979 1 92.62 105 ILE B CA 1
ATOM 2687 C C . ILE B 1 105 ? 8.867 -5.289 -5.438 1 92.62 105 ILE B C 1
ATOM 2689 O O . ILE B 1 105 ? 9.609 -4.895 -6.34 1 92.62 105 ILE B O 1
ATOM 2693 N N . VAL B 1 106 ? 7.676 -5.805 -5.652 1 96.31 106 VAL B N 1
ATOM 2694 C CA . VAL B 1 106 ? 7.16 -5.965 -7.008 1 96.31 106 VAL B CA 1
ATOM 2695 C C . VAL B 1 106 ? 6.957 -4.598 -7.648 1 96.31 106 VAL B C 1
ATOM 2697 O O . VAL B 1 106 ? 7.285 -4.398 -8.82 1 96.31 106 VAL B O 1
ATOM 2700 N N . GLN B 1 107 ? 6.438 -3.664 -6.879 1 92.25 107 GLN B N 1
ATOM 2701 C CA . GLN B 1 107 ? 6.23 -2.314 -7.395 1 92.25 107 GLN B CA 1
ATOM 2702 C C . GLN B 1 107 ? 7.555 -1.668 -7.793 1 92.25 107 GLN B C 1
ATOM 2704 O O . GLN B 1 107 ? 7.648 -1.032 -8.844 1 92.25 107 GLN B O 1
ATOM 2709 N N . ASP B 1 108 ? 8.477 -1.797 -6.922 1 89.62 108 ASP B N 1
ATOM 2710 C CA . ASP B 1 108 ? 9.805 -1.259 -7.215 1 89.62 108 ASP B CA 1
ATOM 2711 C C . ASP B 1 108 ? 10.359 -1.848 -8.508 1 89.62 108 ASP B C 1
ATOM 2713 O O . ASP B 1 108 ? 10.922 -1.124 -9.336 1 89.62 108 ASP B O 1
ATOM 2717 N N . LEU B 1 109 ? 10.227 -3.107 -8.633 1 93.56 109 LEU B N 1
ATOM 2718 C CA . LEU B 1 109 ? 10.711 -3.797 -9.82 1 93.56 109 LEU B CA 1
ATOM 2719 C C . LEU B 1 109 ? 10 -3.285 -11.07 1 93.56 109 LEU B C 1
ATOM 2721 O O . LEU B 1 109 ? 10.648 -2.988 -12.078 1 93.56 109 LEU B O 1
ATOM 2725 N N . CYS B 1 110 ? 8.727 -3.201 -11.031 1 94.19 110 CYS B N 1
ATOM 2726 C CA . CYS B 1 110 ? 7.941 -2.709 -12.164 1 94.19 110 CYS B CA 1
ATOM 2727 C C . CYS B 1 110 ? 8.367 -1.296 -12.547 1 94.19 110 CYS B C 1
ATOM 2729 O O . CYS B 1 110 ? 8.477 -0.976 -13.727 1 94.19 110 CYS B O 1
ATOM 2731 N N . GLU B 1 111 ? 8.562 -0.523 -11.539 1 89.56 111 GLU B N 1
ATOM 2732 C CA . GLU B 1 111 ? 8.992 0.849 -11.789 1 89.56 111 GLU B CA 1
ATOM 2733 C C . GLU B 1 111 ? 10.352 0.882 -12.484 1 89.56 111 GLU B C 1
ATOM 2735 O O . GLU B 1 111 ? 10.555 1.656 -13.422 1 89.56 111 GLU B O 1
ATOM 2740 N N . LYS B 1 112 ? 11.242 0.131 -12.039 1 89.75 112 LYS B N 1
ATOM 2741 C CA . LYS B 1 112 ? 12.578 0.069 -12.633 1 89.75 112 LYS B CA 1
ATOM 2742 C C . LYS B 1 112 ? 12.508 -0.37 -14.094 1 89.75 112 LYS B C 1
ATOM 2744 O O . LYS B 1 112 ? 13.266 0.131 -14.93 1 89.75 112 LYS B O 1
ATOM 2749 N N . ILE B 1 113 ? 11.688 -1.303 -14.336 1 91.94 113 ILE B N 1
ATOM 2750 C CA . ILE B 1 113 ? 11.531 -1.768 -15.711 1 91.94 113 ILE B CA 1
ATOM 2751 C C . ILE B 1 113 ? 10.977 -0.639 -16.578 1 91.94 113 ILE B C 1
ATOM 2753 O O . ILE B 1 113 ? 11.461 -0.403 -17.688 1 91.94 113 ILE B O 1
ATOM 2757 N N . LEU B 1 114 ? 10.039 0.038 -16.047 1 88.38 114 LEU B N 1
ATOM 2758 C CA . LEU B 1 114 ? 9.422 1.142 -16.766 1 88.38 114 LEU B CA 1
ATOM 2759 C C . LEU B 1 114 ? 10.445 2.234 -17.062 1 88.38 114 LEU B C 1
ATOM 2761 O O . LEU B 1 114 ? 10.383 2.879 -18.109 1 88.38 114 LEU B O 1
ATOM 2765 N N . LEU B 1 115 ? 11.344 2.373 -16.188 1 85.25 115 LEU B N 1
ATOM 2766 C CA . LEU B 1 115 ? 12.375 3.398 -16.328 1 85.25 115 LEU B CA 1
ATOM 2767 C C . LEU B 1 115 ? 13.562 2.869 -17.109 1 85.25 115 LEU B C 1
ATOM 2769 O O . LEU B 1 115 ? 14.602 3.529 -17.188 1 85.25 115 LEU B O 1
ATOM 2773 N N . ASN B 1 116 ? 13.492 1.669 -17.578 1 86.94 116 ASN B N 1
ATOM 2774 C CA . ASN B 1 116 ? 14.508 1.031 -18.422 1 86.94 116 ASN B CA 1
ATOM 2775 C C . ASN B 1 116 ? 15.797 0.779 -17.641 1 86.94 116 ASN B C 1
ATOM 2777 O O . ASN B 1 116 ? 16.891 0.922 -18.188 1 86.94 116 ASN B O 1
ATOM 2781 N N . GLN B 1 117 ? 15.625 0.508 -16.375 1 86.31 117 GLN B N 1
ATOM 2782 C CA . GLN B 1 117 ? 16.797 0.245 -15.539 1 86.31 117 GLN B CA 1
ATOM 2783 C C . GLN B 1 117 ? 17.109 -1.246 -15.508 1 86.31 117 GLN B C 1
ATOM 2785 O O . GLN B 1 117 ? 18.172 -1.646 -14.992 1 86.31 117 GLN B O 1
ATOM 2790 N N . ILE B 1 118 ? 16.219 -1.954 -15.914 1 86.06 118 ILE B N 1
ATOM 2791 C CA . ILE B 1 118 ? 16.406 -3.396 -16.016 1 86.06 118 ILE B CA 1
ATOM 2792 C C . ILE B 1 118 ? 16.469 -3.809 -17.484 1 86.06 118 ILE B C 1
ATOM 2794 O O . ILE B 1 118 ? 15.594 -3.447 -18.281 1 86.06 118 ILE B O 1
ATOM 2798 N N . LYS B 1 119 ? 17.438 -4.449 -17.703 1 76.44 119 LYS B N 1
ATOM 2799 C CA . LYS B 1 119 ? 17.75 -4.695 -19.109 1 76.44 119 LYS B CA 1
ATOM 2800 C C . LYS B 1 119 ? 16.906 -5.84 -19.672 1 76.44 119 LYS B C 1
ATOM 2802 O O . LYS B 1 119 ? 16.438 -5.773 -20.812 1 76.44 119 LYS B O 1
ATOM 2807 N N . ARG B 1 120 ? 16.891 -6.891 -18.859 1 83.5 120 ARG B N 1
ATOM 2808 C CA . ARG B 1 120 ? 16.234 -8.016 -19.516 1 83.5 120 ARG B CA 1
ATOM 2809 C C . ARG B 1 120 ? 15.523 -8.898 -18.484 1 83.5 120 ARG B C 1
ATOM 2811 O O . ARG B 1 120 ? 16.078 -9.188 -17.422 1 83.5 120 ARG B O 1
ATOM 2818 N N . ILE B 1 121 ? 14.289 -9.219 -18.781 1 88.75 121 ILE B N 1
ATOM 2819 C CA . ILE B 1 121 ? 13.484 -10.258 -18.141 1 88.75 121 ILE B CA 1
ATOM 2820 C C . ILE B 1 121 ? 13.047 -11.289 -19.172 1 88.75 121 ILE B C 1
ATOM 2822 O O . ILE B 1 121 ? 12.352 -10.953 -20.141 1 88.75 121 ILE B O 1
ATOM 2826 N N . ARG B 1 122 ? 13.484 -12.531 -18.969 1 89.81 122 ARG B N 1
ATOM 2827 C CA . ARG B 1 122 ? 13.336 -13.508 -20.047 1 89.81 122 ARG B CA 1
ATOM 2828 C C . ARG B 1 122 ? 12.258 -14.531 -19.703 1 89.81 122 ARG B C 1
ATOM 2830 O O . ARG B 1 122 ? 11.508 -14.953 -20.594 1 89.81 122 ARG B O 1
ATOM 2837 N N . TRP B 1 123 ? 12.188 -14.961 -18.516 1 93.62 123 TRP B N 1
ATOM 2838 C CA . TRP B 1 123 ? 11.414 -16.156 -18.234 1 93.62 123 TRP B CA 1
ATOM 2839 C C . TRP B 1 123 ? 10.148 -15.828 -17.453 1 93.62 123 TRP B C 1
ATOM 2841 O O . TRP B 1 123 ? 9.172 -16.578 -17.484 1 93.62 123 TRP B O 1
ATOM 2851 N N . SER B 1 124 ? 10.109 -14.742 -16.75 1 95.12 124 SER B N 1
ATOM 2852 C CA . SER B 1 124 ? 8.984 -14.398 -15.891 1 95.12 124 SER B CA 1
ATOM 2853 C C . SER B 1 124 ? 7.973 -13.523 -16.625 1 95.12 124 SER B C 1
ATOM 2855 O O . SER B 1 124 ? 8.352 -12.664 -17.422 1 95.12 124 SER B O 1
ATOM 2857 N N . GLN B 1 125 ? 6.758 -13.75 -16.391 1 95.5 125 GLN B N 1
ATOM 2858 C CA . GLN B 1 125 ? 5.688 -12.969 -17 1 95.5 125 GLN B CA 1
ATOM 2859 C C . GLN B 1 125 ? 5.016 -12.062 -15.969 1 95.5 125 GLN B C 1
ATOM 2861 O O . GLN B 1 125 ? 5.457 -10.93 -15.75 1 95.5 125 GLN B O 1
ATOM 2866 N N . ARG B 1 126 ? 4.102 -12.625 -15.164 1 96.25 126 ARG B N 1
ATOM 2867 C CA . ARG B 1 126 ? 3.375 -11.82 -14.188 1 96.25 126 ARG B CA 1
ATOM 2868 C C . ARG B 1 126 ? 3.871 -12.102 -12.773 1 96.25 126 ARG B C 1
ATOM 2870 O O . ARG B 1 126 ? 4.129 -13.258 -12.414 1 96.25 126 ARG B O 1
ATOM 2877 N N . LEU B 1 127 ? 4.051 -11.055 -12.016 1 97.88 127 LEU B N 1
ATOM 2878 C CA . LEU B 1 127 ? 4.387 -11.141 -10.594 1 97.88 127 LEU B CA 1
ATOM 2879 C C . LEU B 1 127 ? 3.211 -10.703 -9.734 1 97.88 127 LEU B C 1
ATOM 2881 O O . LEU B 1 127 ? 2.904 -9.508 -9.656 1 97.88 127 LEU B O 1
ATOM 2885 N N . THR B 1 128 ? 2.555 -11.57 -9.055 1 97.19 128 THR B N 1
ATOM 2886 C CA . THR B 1 128 ? 1.384 -11.266 -8.242 1 97.19 128 THR B CA 1
ATOM 2887 C C . THR B 1 128 ? 1.725 -11.344 -6.754 1 97.19 128 THR B C 1
ATOM 2889 O O . THR B 1 1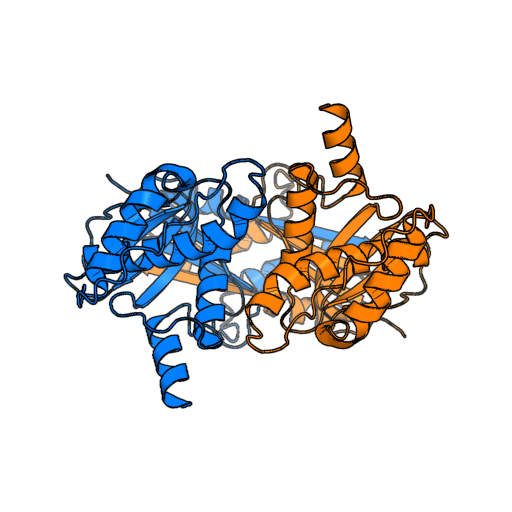28 ? 1.855 -12.43 -6.195 1 97.19 128 THR B O 1
ATOM 2892 N N . PRO B 1 129 ? 1.808 -10.219 -6.109 1 97.81 129 PRO B N 1
ATOM 2893 C CA . PRO B 1 129 ? 2.162 -10.211 -4.688 1 97.81 129 PRO B CA 1
ATOM 2894 C C . PRO B 1 129 ? 0.976 -10.531 -3.783 1 97.81 129 PRO B C 1
ATOM 2896 O O . PRO B 1 129 ? -0.156 -10.141 -4.074 1 97.81 129 PRO B O 1
ATOM 2899 N N . VAL B 1 130 ? 1.25 -11.273 -2.779 1 96.5 130 VAL B N 1
ATOM 2900 C CA . VAL B 1 130 ? 0.277 -11.547 -1.726 1 96.5 130 VAL B CA 1
ATOM 2901 C C . VAL B 1 130 ? 0.898 -11.258 -0.361 1 96.5 130 VAL B C 1
ATOM 2903 O O . VAL B 1 130 ? 1.956 -11.797 -0.027 1 96.5 130 VAL B O 1
ATOM 2906 N N . THR B 1 131 ? 0.256 -10.438 0.389 1 94.56 131 THR B N 1
ATOM 2907 C CA . THR B 1 131 ? 0.774 -10 1.68 1 94.56 131 THR B CA 1
ATOM 2908 C C . THR B 1 131 ? 0.326 -10.938 2.793 1 94.56 131 THR B C 1
ATOM 2910 O O . THR B 1 131 ? 1.11 -11.273 3.684 1 94.56 131 THR B O 1
ATOM 2913 N N . LEU B 1 132 ? -0.935 -11.367 2.773 1 93.5 132 LEU B N 1
ATOM 2914 C CA . LEU B 1 132 ? -1.507 -12.305 3.73 1 93.5 132 LEU B CA 1
ATOM 2915 C C . LEU B 1 132 ? -2.119 -13.508 3.012 1 93.5 132 LEU B C 1
ATOM 2917 O O . LEU B 1 132 ? -2.729 -13.352 1.95 1 93.5 132 LEU B O 1
ATOM 2921 N N . THR B 1 133 ? -1.86 -14.641 3.543 1 94.94 133 THR B N 1
ATOM 2922 C CA . THR B 1 133 ? -2.42 -15.844 2.934 1 94.94 133 THR B CA 1
ATOM 2923 C C . THR B 1 133 ? -3.135 -16.703 3.977 1 94.94 133 THR B C 1
ATOM 2925 O O . THR B 1 133 ? -2.828 -16.609 5.168 1 94.94 133 THR B O 1
ATOM 2928 N N . ALA B 1 134 ? -4.082 -17.438 3.602 1 95.62 134 ALA B N 1
ATOM 2929 C CA . ALA B 1 134 ? -4.84 -18.391 4.406 1 95.62 134 ALA B CA 1
ATOM 2930 C C . ALA B 1 134 ? -5.344 -19.547 3.555 1 95.62 134 ALA B C 1
ATOM 2932 O O . ALA B 1 134 ? -5.039 -19.625 2.361 1 95.62 134 ALA B O 1
ATOM 2933 N N . CYS B 1 135 ? -5.969 -20.422 4.184 1 95.25 135 CYS B N 1
ATOM 2934 C CA . CYS B 1 135 ? -6.594 -21.5 3.43 1 95.25 135 CYS B CA 1
ATOM 2935 C C . CYS B 1 135 ? -7.715 -20.969 2.541 1 95.25 135 CYS B C 1
ATOM 2937 O O . CYS B 1 135 ? -8.352 -19.969 2.875 1 95.25 135 CYS B O 1
ATOM 2939 N N . ALA B 1 136 ? -7.891 -21.672 1.444 1 94 136 ALA B N 1
ATOM 2940 C CA . ALA B 1 136 ? -8.906 -21.25 0.491 1 94 136 ALA B CA 1
ATOM 2941 C C . ALA B 1 136 ? -10.297 -21.734 0.908 1 94 136 ALA B C 1
ATOM 2943 O O . ALA B 1 136 ? -10.914 -22.531 0.202 1 94 136 ALA B O 1
ATOM 2944 N N . THR B 1 137 ? -10.727 -21.312 2.043 1 93.5 137 THR B N 1
ATOM 2945 C CA . THR B 1 137 ? -12.07 -21.562 2.541 1 93.5 137 THR B CA 1
ATOM 2946 C C . THR B 1 137 ? -12.789 -20.266 2.855 1 93.5 137 THR B C 1
ATOM 2948 O O . THR B 1 137 ? -12.148 -19.234 3.068 1 93.5 137 THR B O 1
ATOM 2951 N N . LEU B 1 138 ? -14.109 -20.359 2.844 1 92.06 138 LEU B N 1
ATOM 2952 C CA . LEU B 1 138 ? -14.906 -19.156 3.078 1 92.06 138 LEU B CA 1
ATOM 2953 C C . LEU B 1 138 ? -14.617 -18.578 4.461 1 92.06 138 LEU B C 1
ATOM 2955 O O . LEU B 1 138 ? -14.414 -17.359 4.602 1 92.06 138 LEU B O 1
ATOM 2959 N N . PRO B 1 139 ? -14.531 -19.422 5.488 1 91.69 139 PRO B N 1
ATOM 2960 C CA . PRO B 1 139 ? -14.188 -18.875 6.801 1 91.69 139 PRO B CA 1
ATOM 2961 C C . PRO B 1 139 ? -12.812 -18.219 6.824 1 91.69 139 PRO B C 1
ATOM 2963 O O . PRO B 1 139 ? -12.641 -17.172 7.453 1 91.69 139 PRO B O 1
ATOM 2966 N N . ASP B 1 140 ? -11.906 -18.766 6.105 1 92.75 140 ASP B N 1
ATOM 2967 C CA . ASP B 1 140 ? -10.562 -18.203 6.07 1 92.75 140 ASP B CA 1
ATOM 2968 C C . ASP B 1 140 ? -10.531 -16.891 5.285 1 92.75 140 ASP B C 1
ATOM 2970 O O . ASP B 1 140 ? -9.812 -15.961 5.641 1 92.75 140 ASP B O 1
ATOM 2974 N N . LEU B 1 141 ? -11.266 -16.875 4.262 1 91.06 141 LEU B N 1
ATOM 2975 C CA . LEU B 1 141 ? -11.383 -15.641 3.492 1 91.06 141 LEU B CA 1
ATOM 2976 C C . LEU B 1 141 ? -11.992 -14.531 4.34 1 91.06 141 LEU B C 1
ATOM 2978 O O . LEU B 1 141 ? -11.555 -13.375 4.258 1 91.06 141 LEU B O 1
ATOM 2982 N N . GLN B 1 142 ? -12.891 -14.891 5.152 1 88.75 142 GLN B N 1
ATOM 2983 C CA . GLN B 1 142 ? -13.508 -13.93 6.059 1 88.75 142 GLN B CA 1
ATOM 2984 C C . GLN B 1 142 ? -12.484 -13.383 7.055 1 88.75 142 GLN B C 1
ATOM 2986 O O . GLN B 1 142 ? -12.469 -12.18 7.344 1 88.75 142 GLN B O 1
ATOM 2991 N N . LYS B 1 143 ? -11.727 -14.266 7.559 1 88.38 143 LYS B N 1
ATOM 2992 C CA . LYS B 1 143 ? -10.688 -13.859 8.492 1 88.38 143 LYS B CA 1
ATOM 2993 C C . LYS B 1 143 ? -9.703 -12.891 7.836 1 88.38 143 LYS B C 1
ATOM 2995 O O . LYS B 1 143 ? -9.266 -11.922 8.461 1 88.38 143 LYS B O 1
ATOM 3000 N N . LEU B 1 144 ? -9.352 -13.188 6.578 1 88.56 144 LEU B N 1
ATOM 3001 C CA . LEU B 1 144 ? -8.461 -12.297 5.836 1 88.56 144 LEU B CA 1
ATOM 3002 C C . LEU B 1 144 ? -9.109 -10.938 5.617 1 88.56 144 LEU B C 1
ATOM 3004 O O . LEU B 1 144 ? -8.438 -9.906 5.723 1 88.56 144 LEU B O 1
ATOM 3008 N N . ALA B 1 145 ? -10.344 -10.938 5.324 1 84.81 145 ALA B N 1
ATOM 3009 C CA . ALA B 1 145 ? -11.07 -9.695 5.074 1 84.81 145 ALA B CA 1
ATOM 3010 C C . ALA B 1 145 ? -11.125 -8.828 6.328 1 84.81 145 ALA B C 1
ATOM 3012 O O . ALA B 1 145 ? -11.141 -7.602 6.238 1 84.81 145 ALA B O 1
ATOM 3013 N N . GLN B 1 146 ? -11.07 -9.469 7.43 1 84.44 146 GLN B N 1
ATOM 3014 C CA . GLN B 1 146 ? -11.148 -8.758 8.703 1 84.44 14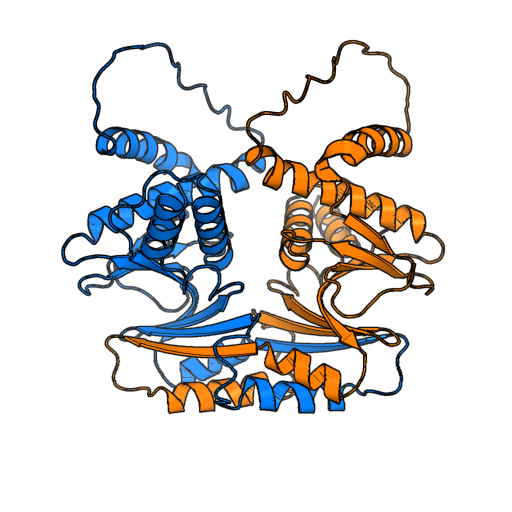6 GLN B CA 1
ATOM 3015 C C . GLN B 1 146 ? -9.844 -8.023 9 1 84.44 146 GLN B C 1
ATOM 3017 O O . GLN B 1 146 ? -9.781 -7.199 9.914 1 84.44 146 GLN B O 1
ATOM 3022 N N . LYS B 1 147 ? -8.938 -8.328 8.18 1 86 147 LYS B N 1
ATOM 3023 C CA . LYS B 1 147 ? -7.66 -7.652 8.367 1 86 147 LYS B CA 1
ATOM 3024 C C . LYS B 1 147 ? -7.68 -6.258 7.754 1 86 147 LYS B C 1
ATOM 3026 O O . LYS B 1 147 ? -6.711 -5.508 7.871 1 86 147 LYS B O 1
ATOM 3031 N N . PHE B 1 148 ? -8.781 -5.93 7.184 1 83.38 148 PHE B N 1
ATOM 3032 C CA . PHE B 1 148 ? -8.992 -4.582 6.676 1 83.38 148 PHE B CA 1
ATOM 3033 C C . PHE B 1 148 ? -9.812 -3.756 7.664 1 83.38 148 PHE B C 1
ATOM 3035 O O . PHE B 1 148 ? -10.766 -4.262 8.266 1 83.38 148 PHE B O 1
ATOM 3042 N N . ALA B 1 149 ? -9.453 -2.547 7.855 1 84 149 ALA B N 1
ATOM 3043 C CA . ALA B 1 149 ? -10.195 -1.628 8.711 1 84 149 ALA B CA 1
ATOM 3044 C C . ALA B 1 149 ? -10.273 -0.238 8.086 1 84 149 ALA B C 1
ATOM 3046 O O . ALA B 1 149 ? -9.406 0.14 7.289 1 84 149 ALA B O 1
ATOM 3047 N N . ILE B 1 150 ? -11.289 0.45 8.367 1 85.31 150 ILE B N 1
ATOM 3048 C CA . ILE B 1 150 ? -11.453 1.837 7.945 1 85.31 150 ILE B CA 1
ATOM 3049 C C . ILE B 1 150 ? -11.352 2.76 9.156 1 85.31 150 ILE B C 1
ATOM 3051 O O . ILE B 1 150 ? -11.977 2.512 10.188 1 85.31 150 ILE B O 1
ATOM 3055 N N . ARG B 1 151 ? -10.578 3.727 9.039 1 87.75 151 ARG B N 1
ATOM 3056 C CA . ARG B 1 151 ? -10.406 4.703 10.109 1 87.75 151 ARG B CA 1
ATOM 3057 C C . ARG B 1 151 ? -10.703 6.113 9.617 1 87.75 151 ARG B C 1
ATOM 3059 O O . ARG B 1 151 ? -9.852 6.758 9 1 87.75 151 ARG B O 1
ATOM 3066 N N . PRO B 1 152 ? -11.922 6.559 9.945 1 90.44 152 PRO B N 1
ATOM 3067 C CA . PRO B 1 152 ? -12.242 7.957 9.648 1 90.44 152 PRO B CA 1
ATOM 3068 C C . PRO B 1 152 ? -11.688 8.922 10.688 1 90.44 152 PRO B C 1
ATOM 3070 O O . PRO B 1 152 ? -11.711 8.633 11.883 1 90.44 152 PRO B O 1
ATOM 3073 N N . ASN B 1 153 ? -11.023 9.914 10.266 1 91.44 153 ASN B N 1
ATOM 3074 C CA . ASN B 1 153 ? -10.555 10.992 11.133 1 91.44 153 ASN B CA 1
ATOM 3075 C C . ASN B 1 153 ? -11.031 12.359 10.633 1 91.44 153 ASN B C 1
ATOM 3077 O O . ASN B 1 153 ? -10.836 12.703 9.469 1 91.44 153 ASN B O 1
ATOM 3081 N N . LEU B 1 154 ? -11.727 13.0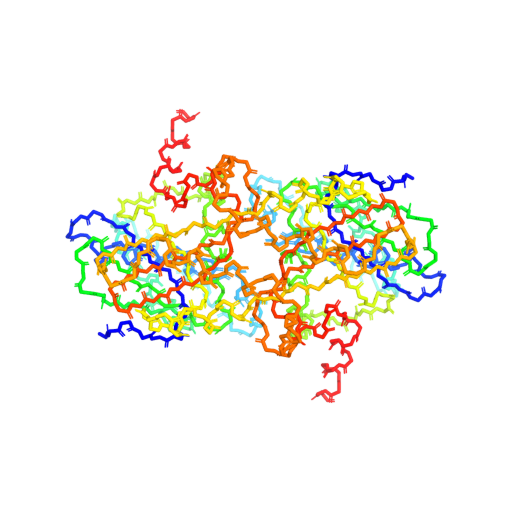23 11.523 1 92.56 154 LEU B N 1
ATOM 3082 C CA . LEU B 1 154 ? -12.242 14.344 11.195 1 92.56 154 LEU B CA 1
ATOM 3083 C C . LEU B 1 154 ? -11.586 15.414 12.055 1 92.56 154 LEU B C 1
ATOM 3085 O O . LEU B 1 154 ? -11.492 15.273 13.273 1 92.56 154 LEU B O 1
ATOM 3089 N N . ARG B 1 155 ? -11.07 16.375 11.336 1 88.94 155 ARG B N 1
ATOM 3090 C CA . ARG B 1 155 ? -10.477 17.516 12.016 1 88.94 155 ARG B CA 1
ATOM 3091 C C . ARG B 1 155 ? -11 18.828 11.438 1 88.94 155 ARG B C 1
ATOM 3093 O O . ARG B 1 155 ? -10.977 19.031 10.227 1 88.94 155 ARG B O 1
ATOM 3100 N N . ASN B 1 156 ? -11.469 19.734 12.289 1 91 156 ASN B N 1
ATOM 3101 C CA . ASN B 1 156 ? -11.938 21.047 11.898 1 91 156 ASN B CA 1
ATOM 3102 C C . ASN B 1 156 ? -13.008 20.969 10.812 1 91 156 ASN B C 1
ATOM 3104 O O . ASN B 1 156 ? -12.953 21.719 9.836 1 91 156 ASN B O 1
ATOM 3108 N N . HIS B 1 157 ? -13.781 20.016 10.898 1 91 157 HIS B N 1
ATOM 3109 C CA . HIS B 1 157 ? -14.852 19.766 9.945 1 91 157 HIS B CA 1
ATOM 3110 C C . HIS B 1 157 ? -16.141 19.375 10.656 1 91 157 HIS B C 1
ATOM 3112 O O . HIS B 1 157 ? -16.125 18.594 11.617 1 91 157 HIS B O 1
ATOM 3118 N N . THR B 1 158 ? -17.219 19.859 10.172 1 89.19 158 THR B N 1
ATOM 3119 C CA . THR B 1 158 ? -18.453 19.594 10.898 1 89.19 158 THR B CA 1
ATOM 3120 C C . THR B 1 158 ? -19.531 19.078 9.953 1 89.19 158 THR B C 1
ATOM 3122 O O . THR B 1 158 ? -20.594 18.625 10.406 1 89.19 158 THR B O 1
ATOM 3125 N N . LYS B 1 159 ? -19.438 19.062 8.734 1 90.06 159 LYS B N 1
ATOM 3126 C CA . LYS B 1 159 ? -20.5 18.734 7.785 1 90.06 159 LYS B CA 1
ATOM 3127 C C . LYS B 1 159 ? -20.656 17.234 7.629 1 90.06 159 LYS B C 1
ATOM 3129 O O . LYS B 1 159 ? -21.781 16.719 7.57 1 90.06 159 LYS B O 1
ATOM 3134 N N . ILE B 1 160 ? -19.594 16.547 7.527 1 90.75 160 ILE B N 1
ATOM 3135 C CA . ILE B 1 160 ? -19.609 15.102 7.344 1 90.75 160 ILE B CA 1
ATOM 3136 C C . ILE B 1 160 ? -19.297 14.406 8.672 1 90.75 160 ILE B C 1
ATOM 3138 O O . ILE B 1 160 ? -18.406 14.836 9.406 1 90.75 160 ILE B O 1
ATOM 3142 N N . THR B 1 161 ? -20.047 13.414 8.984 1 91.38 161 THR B N 1
ATOM 3143 C CA . THR B 1 161 ? -19.828 12.688 10.227 1 91.38 161 THR B CA 1
ATOM 3144 C C . THR B 1 161 ? -19.047 11.398 9.961 1 91.38 161 THR B C 1
ATOM 3146 O O . THR B 1 161 ? -18.922 10.969 8.812 1 91.38 161 THR B O 1
ATOM 3149 N N . ARG B 1 162 ? -18.594 10.898 11.086 1 88.81 162 ARG B N 1
ATOM 3150 C CA . ARG B 1 162 ? -17.891 9.617 11.016 1 88.81 162 ARG B CA 1
ATOM 3151 C C . ARG B 1 162 ? -18.781 8.547 10.391 1 88.81 162 ARG B C 1
ATOM 3153 O O . ARG B 1 162 ? -18.328 7.766 9.555 1 88.81 162 ARG B O 1
ATOM 3160 N N . GLU B 1 163 ? -20 8.516 10.766 1 87.19 163 GLU B N 1
ATOM 3161 C CA . GLU B 1 163 ? -20.969 7.539 10.25 1 87.19 163 GLU B CA 1
ATOM 3162 C C . GLU B 1 163 ? -21.188 7.723 8.75 1 87.19 163 GLU B C 1
ATOM 3164 O O . GLU B 1 163 ? -21.312 6.746 8.016 1 87.19 163 GLU B O 1
ATOM 3169 N N . ASP B 1 164 ? -21.234 8.969 8.359 1 88.56 164 ASP B N 1
ATOM 3170 C CA . ASP B 1 164 ? -21.406 9.266 6.938 1 88.56 164 ASP B CA 1
ATOM 3171 C C . ASP B 1 164 ? -20.25 8.68 6.113 1 88.56 164 ASP B C 1
ATOM 3173 O O . ASP B 1 164 ? -20.484 8.133 5.031 1 88.56 164 ASP B O 1
ATOM 3177 N N . ILE B 1 165 ? -19.094 8.789 6.645 1 88.06 165 ILE B N 1
ATOM 3178 C CA . ILE B 1 165 ? -17.906 8.32 5.953 1 88.06 165 ILE B CA 1
ATOM 3179 C C . ILE B 1 165 ? -17.969 6.801 5.785 1 88.06 165 ILE B C 1
ATOM 3181 O O . ILE B 1 165 ? -17.797 6.285 4.68 1 88.06 165 ILE B O 1
ATOM 3185 N N . ILE B 1 166 ? -18.266 6.098 6.73 1 83.62 166 ILE B N 1
ATOM 3186 C CA . ILE B 1 166 ? -18.297 4.637 6.738 1 83.62 166 ILE B CA 1
ATOM 3187 C C . ILE B 1 166 ? -19.406 4.141 5.809 1 83.62 166 ILE B C 1
ATOM 3189 O O . ILE B 1 166 ? -19.188 3.229 5.008 1 83.62 166 ILE B O 1
ATOM 3193 N N . LYS B 1 167 ? -20.516 4.766 5.871 1 82.94 167 LYS B N 1
ATOM 3194 C CA . LYS B 1 167 ? -21.672 4.367 5.059 1 82.94 167 LYS B CA 1
ATOM 3195 C C . LYS B 1 167 ? -21.391 4.598 3.574 1 82.94 167 LYS B C 1
ATOM 3197 O O . LYS B 1 167 ? -21.922 3.885 2.721 1 82.94 167 LYS B O 1
ATOM 3202 N N . THR B 1 168 ? -20.641 5.609 3.35 1 82.31 168 THR B N 1
ATOM 3203 C CA . THR B 1 168 ? -20.344 5.961 1.964 1 82.31 168 THR B CA 1
ATOM 3204 C C . THR B 1 168 ? -19.281 5.023 1.381 1 82.31 168 THR B C 1
ATOM 3206 O O . THR B 1 168 ? -19.422 4.555 0.248 1 82.31 168 THR B O 1
ATOM 3209 N N . ILE B 1 169 ? -18.266 4.727 2.082 1 78.69 169 ILE B N 1
ATOM 3210 C CA . ILE B 1 169 ? -17.094 4.004 1.573 1 78.69 169 ILE B CA 1
ATOM 3211 C C . ILE B 1 169 ? -17.406 2.512 1.494 1 78.69 169 ILE B C 1
ATOM 3213 O O . ILE B 1 169 ? -17.062 1.849 0.515 1 78.69 169 ILE B O 1
ATOM 3217 N N . VAL B 1 170 ? -18.172 1.984 2.357 1 72.81 170 VAL B N 1
ATOM 3218 C CA . VAL B 1 170 ? -18.344 0.548 2.551 1 72.81 170 VAL B CA 1
ATOM 3219 C C . VAL B 1 170 ? -19.078 -0.053 1.354 1 72.81 170 VAL B C 1
ATOM 3221 O O . VAL B 1 170 ? -18.609 -1.023 0.754 1 72.81 170 VAL B O 1
ATOM 3224 N N . PRO B 1 171 ? -20.156 0.562 0.941 1 70.31 171 PRO B N 1
ATOM 3225 C CA . PRO B 1 171 ? -20.891 -0.045 -0.177 1 70.31 171 PRO B CA 1
ATOM 3226 C C . PRO B 1 171 ? -20.109 0.016 -1.489 1 70.31 171 PRO B C 1
ATOM 3228 O O . PRO B 1 171 ? -20.266 -0.854 -2.35 1 70.31 171 PRO B O 1
ATOM 3231 N N . ILE B 1 172 ? -19.328 0.943 -1.6 1 66.12 172 ILE B N 1
ATOM 3232 C CA . ILE B 1 172 ? -18.641 1.195 -2.865 1 66.12 172 ILE B CA 1
ATOM 3233 C C . ILE B 1 172 ? -17.469 0.234 -3.021 1 66.12 172 ILE B C 1
ATOM 3235 O O . ILE B 1 172 ? -17.219 -0.292 -4.113 1 66.12 172 ILE B O 1
ATOM 3239 N N . VAL B 1 173 ? -16.859 0.106 -1.926 1 63.5 173 VAL B N 1
ATOM 3240 C CA . VAL B 1 173 ? -15.75 -0.85 -2 1 63.5 173 VAL B CA 1
ATOM 3241 C C . VAL B 1 173 ? -16.297 -2.256 -2.223 1 63.5 173 VAL B C 1
ATOM 3243 O O . VAL B 1 173 ? -15.625 -3.113 -2.791 1 63.5 173 VAL B O 1
ATOM 3246 N N . SER B 1 174 ? -17.625 -2.512 -1.896 1 57.94 174 SER B N 1
ATOM 3247 C CA . SER B 1 174 ? -18.281 -3.814 -1.94 1 57.94 174 SER B CA 1
ATOM 3248 C C . SER B 1 174 ? -18.828 -4.117 -3.336 1 57.94 174 SER B C 1
ATOM 3250 O O . SER B 1 174 ? -18.922 -5.281 -3.729 1 57.94 174 SER B O 1
ATOM 3252 N N . THR B 1 175 ? -19.531 -3.131 -3.875 1 53.12 175 THR B N 1
ATOM 3253 C CA . THR B 1 175 ? -20.312 -3.422 -5.078 1 53.12 175 THR B CA 1
ATOM 3254 C C . THR B 1 175 ? -19.391 -3.68 -6.266 1 53.12 175 THR B C 1
ATOM 3256 O O . THR B 1 175 ? -18.297 -3.105 -6.348 1 53.12 175 THR B O 1
ATOM 3259 N N . ARG B 1 176 ? -19.609 -4.957 -6.77 1 46.94 176 ARG B N 1
ATOM 3260 C CA . ARG B 1 176 ? -19.109 -5.328 -8.094 1 46.94 176 ARG B CA 1
ATOM 3261 C C . ARG B 1 176 ? -19.141 -4.133 -9.039 1 46.94 176 ARG B C 1
ATOM 3263 O O . ARG B 1 176 ? -20.078 -3.973 -9.82 1 46.94 176 ARG B O 1
ATOM 3270 N N . HIS B 1 177 ? -19.219 -3.016 -8.547 1 45.25 177 HIS B N 1
ATOM 3271 C CA . HIS B 1 177 ? -19.375 -2.205 -9.75 1 45.25 177 HIS B CA 1
ATOM 3272 C C . HIS B 1 177 ? -18.266 -2.475 -10.758 1 45.25 177 HIS B C 1
ATOM 3274 O O . HIS B 1 177 ? -17.125 -2.77 -10.367 1 45.25 177 HIS B O 1
ATOM 3280 N N . LYS B 1 178 ? -18.781 -3.045 -11.859 1 46 178 LYS B N 1
ATOM 3281 C CA . LYS B 1 178 ? -17.922 -2.83 -13.023 1 46 178 LYS B CA 1
ATOM 3282 C C . LYS B 1 178 ? -17.016 -1.62 -12.82 1 46 178 LYS B C 1
ATOM 3284 O O . LYS B 1 178 ? -17.391 -0.497 -13.18 1 46 178 LYS B O 1
ATOM 3289 N N . VAL B 1 179 ? -16.844 -1.354 -11.547 1 47.88 179 VAL B N 1
ATOM 3290 C CA . VAL B 1 179 ? -15.953 -0.202 -11.406 1 47.88 179 VAL B CA 1
ATOM 3291 C C . VAL B 1 179 ? -14.977 -0.157 -12.578 1 47.88 179 VAL B C 1
ATOM 3293 O O . VAL B 1 179 ? -14.578 -1.2 -13.102 1 47.88 179 VAL B O 1
ATOM 3296 N N . ASP B 1 180 ? -15.188 0.845 -13.188 1 47.91 180 ASP B N 1
ATOM 3297 C CA . ASP B 1 180 ? -14.297 1.174 -14.289 1 47.91 180 ASP B CA 1
ATOM 3298 C C . ASP B 1 180 ? -12.875 0.7 -14.008 1 47.91 180 ASP B C 1
ATOM 3300 O O . ASP B 1 180 ? -12.172 1.288 -13.18 1 47.91 180 ASP B O 1
ATOM 3304 N N . LEU B 1 181 ? -12.844 -0.773 -13.992 1 55.97 181 LEU B N 1
ATOM 3305 C CA . LEU B 1 181 ? -11.578 -1.486 -13.867 1 55.97 181 LEU B CA 1
ATOM 3306 C C . LEU B 1 181 ? -10.438 -0.686 -14.492 1 55.97 181 LEU B C 1
ATOM 3308 O O . LEU B 1 181 ? -9.281 -1.102 -14.438 1 55.97 181 LEU B O 1
ATOM 3312 N N . LYS B 1 182 ? -10.93 0.452 -15 1 62.69 182 LYS B N 1
ATOM 3313 C CA . LYS B 1 182 ? -9.836 1.114 -15.703 1 62.69 182 LYS B CA 1
ATOM 3314 C C . LYS B 1 182 ? -9.344 2.328 -14.922 1 62.69 182 LYS B C 1
ATOM 3316 O O . LYS B 1 182 ? -8.242 2.834 -15.18 1 62.69 182 LYS B O 1
ATOM 3321 N N . ASN B 1 183 ? -10.25 2.732 -13.906 1 74.88 183 ASN B N 1
ATOM 3322 C CA . ASN B 1 183 ? -9.773 3.959 -13.273 1 74.88 183 ASN B CA 1
ATOM 3323 C C . ASN B 1 183 ? -9.688 3.809 -11.758 1 74.88 183 ASN B C 1
ATOM 3325 O O . ASN B 1 183 ? -10.281 4.594 -11.016 1 74.88 183 ASN B O 1
ATOM 3329 N N . TYR B 1 184 ? -9.133 2.727 -11.281 1 82.25 184 TYR B N 1
ATOM 3330 C CA . TYR B 1 184 ? -8.914 2.545 -9.852 1 82.25 184 TYR B CA 1
ATOM 3331 C C . TYR B 1 184 ? -7.477 2.879 -9.469 1 82.25 184 TYR B C 1
ATOM 3333 O O . TYR B 1 184 ? -6.566 2.764 -10.297 1 82.25 184 TYR B O 1
ATOM 3341 N N . ASP B 1 185 ? -7.355 3.426 -8.273 1 84.12 185 ASP B N 1
ATOM 3342 C CA . ASP B 1 185 ? -6.02 3.742 -7.777 1 84.12 185 ASP B CA 1
ATOM 3343 C C . ASP B 1 185 ? -5.547 2.695 -6.773 1 84.12 185 ASP B C 1
ATOM 3345 O O . ASP B 1 185 ? -4.352 2.416 -6.676 1 84.12 185 ASP B O 1
ATOM 3349 N N . PHE B 1 186 ? -6.562 2.145 -6.027 1 87 186 PHE B N 1
ATOM 3350 C CA . PHE B 1 186 ? -6.273 1.113 -5.039 1 87 186 PHE B CA 1
ATOM 3351 C C . PHE B 1 186 ? -6.957 -0.198 -5.41 1 87 186 PHE B C 1
ATOM 3353 O O . PHE B 1 186 ? -8.188 -0.266 -5.48 1 87 186 PHE B O 1
ATOM 3360 N N . LEU B 1 187 ? -6.184 -1.191 -5.656 1 88.19 187 LEU B N 1
ATOM 3361 C CA . LEU B 1 187 ? -6.734 -2.484 -6.047 1 88.19 187 LEU B CA 1
ATOM 3362 C C . LEU B 1 187 ? -6.531 -3.518 -4.945 1 88.19 187 LEU B C 1
ATOM 3364 O O . LEU B 1 187 ? -5.395 -3.824 -4.578 1 88.19 187 LEU B O 1
ATOM 3368 N N . ILE B 1 188 ? -7.605 -3.943 -4.359 1 88.56 188 ILE B N 1
ATOM 3369 C CA . ILE B 1 188 ? -7.566 -5.078 -3.443 1 88.56 188 ILE B CA 1
ATOM 3370 C C . ILE B 1 188 ? -7.555 -6.383 -4.238 1 88.56 188 ILE B C 1
ATOM 3372 O O . ILE B 1 188 ? -8.57 -6.773 -4.812 1 88.56 188 ILE B O 1
ATOM 3376 N N . MET B 1 189 ? -6.457 -7.023 -4.27 1 91.62 189 MET B N 1
ATOM 3377 C CA . MET B 1 189 ? -6.305 -8.266 -5.023 1 91.62 189 MET B CA 1
ATOM 3378 C C . MET B 1 189 ? -6.582 -9.477 -4.137 1 91.62 189 MET B C 1
ATOM 3380 O O . MET B 1 189 ? -6.059 -9.57 -3.025 1 91.62 189 MET B O 1
ATOM 3384 N N . VAL B 1 190 ? -7.465 -10.32 -4.578 1 92.75 190 VAL B N 1
ATOM 3385 C CA . VAL B 1 190 ? -7.73 -11.602 -3.924 1 92.75 190 VAL B CA 1
ATOM 3386 C C . VAL B 1 190 ? -7.328 -12.75 -4.848 1 92.75 190 VAL B C 1
ATOM 3388 O O . VAL B 1 190 ? -7.914 -12.93 -5.918 1 92.75 190 VAL B O 1
ATOM 3391 N N . GLU B 1 191 ? -6.285 -13.406 -4.438 1 94.19 191 GLU B N 1
ATOM 3392 C CA . GLU B 1 191 ? -5.75 -14.516 -5.23 1 94.19 191 GLU B CA 1
ATOM 3393 C C . GLU B 1 191 ? -6.094 -15.859 -4.602 1 94.19 191 GLU B C 1
ATOM 3395 O O . GLU B 1 191 ? -5.703 -16.141 -3.467 1 94.19 191 GLU B O 1
ATOM 3400 N N . VAL B 1 192 ? -6.855 -16.625 -5.344 1 94.44 192 VAL B N 1
ATOM 3401 C CA . VAL B 1 192 ? -7.137 -17.984 -4.902 1 94.44 192 VAL B CA 1
ATOM 3402 C C . VAL B 1 192 ? -6.414 -18.984 -5.805 1 94.44 192 VAL B C 1
ATOM 3404 O O . VAL B 1 192 ? -6.652 -19.016 -7.012 1 94.44 192 VAL B O 1
ATOM 3407 N N . PHE B 1 193 ? -5.492 -19.688 -5.207 1 93.5 193 PHE B N 1
ATOM 3408 C CA . PHE B 1 193 ? -4.691 -20.672 -5.922 1 93.5 193 PHE B CA 1
ATOM 3409 C C . PHE B 1 193 ? -4.707 -22.016 -5.199 1 93.5 193 PHE B C 1
ATOM 3411 O O . PHE B 1 193 ? -4.152 -22.141 -4.102 1 93.5 193 PHE B O 1
ATOM 3418 N N . LYS B 1 194 ? -5.324 -23 -5.824 1 92.44 194 LYS B N 1
ATOM 3419 C CA . LYS B 1 194 ? -5.473 -24.328 -5.215 1 92.44 194 LYS B CA 1
ATOM 3420 C C . LYS B 1 194 ? -6.094 -24.219 -3.826 1 92.44 194 LYS B C 1
ATOM 3422 O O . LYS B 1 194 ? -7.184 -23.656 -3.668 1 92.44 194 LYS B O 1
ATOM 3427 N N . GLY B 1 195 ? -5.418 -24.531 -2.869 1 93 195 GLY B N 1
ATOM 3428 C CA . GLY B 1 195 ? -5.977 -24.547 -1.526 1 93 195 GLY B CA 1
ATOM 3429 C C . GLY B 1 195 ? -5.578 -23.344 -0.695 1 93 195 GLY B C 1
ATOM 3430 O O . GLY B 1 195 ? -5.793 -23.328 0.519 1 93 195 GLY B O 1
ATOM 3431 N N . ILE B 1 196 ? -5.047 -22.344 -1.428 1 94.38 196 ILE B N 1
ATOM 3432 C CA . ILE B 1 196 ? -4.566 -21.172 -0.69 1 94.38 196 ILE B CA 1
ATOM 3433 C C . ILE B 1 196 ? -5.215 -19.906 -1.244 1 94.38 196 ILE B C 1
ATOM 3435 O O . ILE B 1 196 ? -5.426 -19.797 -2.453 1 94.38 196 ILE B O 1
ATOM 3439 N N . CYS B 1 197 ? -5.566 -19.016 -0.342 1 95.31 197 CYS B N 1
ATOM 3440 C CA . CYS B 1 197 ? -6.039 -17.688 -0.736 1 95.31 197 CYS B CA 1
ATOM 3441 C C . CYS B 1 197 ? -5.152 -16.594 -0.147 1 95.31 197 CYS B C 1
ATOM 3443 O O . CYS B 1 197 ? -4.66 -16.734 0.976 1 95.31 197 CYS B O 1
ATOM 3445 N N . GLY B 1 198 ? -4.879 -15.625 -0.926 1 94.94 198 GLY B N 1
ATOM 3446 C CA . GLY B 1 198 ? -4.062 -14.5 -0.505 1 94.94 198 GLY B CA 1
ATOM 3447 C C . GLY B 1 198 ? -4.672 -13.156 -0.859 1 94.94 198 GLY B C 1
ATOM 3448 O O . GLY B 1 198 ? -5.43 -13.047 -1.823 1 94.94 198 GLY B O 1
ATOM 3449 N N . ILE B 1 199 ? -4.312 -12.125 -0.057 1 93.38 199 ILE B N 1
ATOM 3450 C CA . ILE B 1 199 ? -4.82 -10.781 -0.309 1 9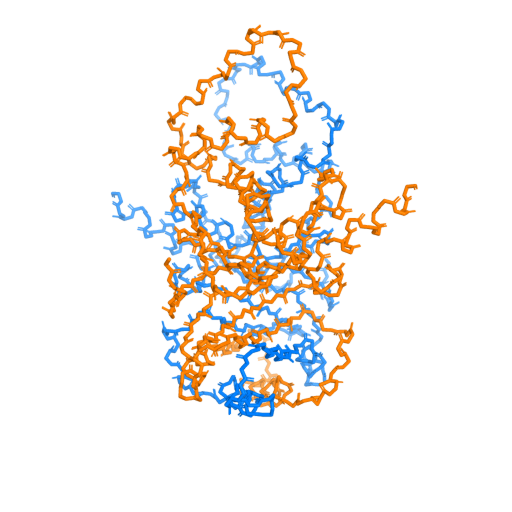3.38 199 ILE B CA 1
ATOM 3451 C C . ILE B 1 199 ? -3.664 -9.789 -0.325 1 93.38 199 ILE B C 1
ATOM 3453 O O . ILE B 1 199 ? -2.629 -10.016 0.306 1 93.38 199 ILE B O 1
ATOM 3457 N N . SER B 1 200 ? -3.797 -8.828 -1.089 1 94.5 200 SER B N 1
ATOM 3458 C CA . SER B 1 200 ? -2.859 -7.707 -1.142 1 94.5 200 SER B CA 1
ATOM 3459 C C . SER B 1 200 ? -3.539 -6.438 -1.646 1 94.5 200 SER B C 1
ATOM 3461 O O . SER B 1 200 ? -4.66 -6.488 -2.15 1 94.5 200 SER B O 1
ATOM 3463 N N . VAL B 1 201 ? -2.975 -5.324 -1.372 1 91.81 201 VAL B N 1
ATOM 3464 C CA . VAL B 1 201 ? -3.422 -4.051 -1.929 1 91.81 201 VAL B CA 1
ATOM 3465 C C . VAL B 1 201 ? -2.33 -3.467 -2.824 1 91.81 201 VAL B C 1
ATOM 3467 O O . VAL B 1 201 ? -1.195 -3.271 -2.383 1 91.81 201 VAL B O 1
ATOM 3470 N N . VAL B 1 202 ? -2.641 -3.258 -4.074 1 92.25 202 VAL B N 1
ATOM 3471 C CA . VAL B 1 202 ? -1.642 -2.771 -5.02 1 92.25 202 VAL B CA 1
ATOM 3472 C C . VAL B 1 202 ? -2.117 -1.464 -5.648 1 92.25 202 VAL B C 1
ATOM 3474 O O . VAL B 1 202 ? -3.322 -1.219 -5.75 1 92.25 202 VAL B O 1
ATOM 3477 N N . ARG B 1 203 ? -1.161 -0.62 -5.957 1 88.38 203 ARG B N 1
ATOM 3478 C CA . ARG B 1 203 ? -1.414 0.613 -6.695 1 88.38 203 ARG B CA 1
ATOM 3479 C C . ARG B 1 203 ? -0.807 0.548 -8.094 1 88.38 203 ARG B C 1
ATOM 3481 O O . ARG B 1 203 ? 0.075 -0.273 -8.352 1 88.38 203 ARG B O 1
ATOM 3488 N N . ASP B 1 204 ? -1.322 1.406 -9.078 1 87.25 204 ASP B N 1
ATOM 3489 C CA . ASP B 1 204 ? -0.783 1.555 -10.422 1 87.25 204 ASP B CA 1
ATOM 3490 C C . ASP B 1 204 ? -0.824 0.229 -11.18 1 87.25 204 ASP B C 1
ATOM 3492 O O . ASP B 1 204 ? 0.098 -0.091 -11.93 1 87.25 204 ASP B O 1
ATOM 3496 N N . PHE B 1 205 ? -1.85 -0.565 -10.906 1 90.31 205 PHE B N 1
ATOM 3497 C CA . PHE B 1 205 ? -1.994 -1.896 -11.484 1 90.31 205 PHE B CA 1
ATOM 3498 C C . PHE B 1 205 ? -2.021 -1.829 -13.008 1 90.31 205 PHE B C 1
ATOM 3500 O O . PHE B 1 205 ? -1.321 -2.59 -13.68 1 90.31 205 PHE B O 1
ATOM 3507 N N . GLU B 1 206 ? -2.756 -0.898 -13.539 1 87.25 206 GLU B N 1
ATOM 3508 C CA . GLU B 1 206 ? -2.863 -0.755 -14.984 1 87.25 206 GLU B CA 1
ATOM 3509 C C . GLU B 1 206 ? -1.584 -0.171 -15.578 1 87.25 206 GLU B C 1
ATOM 3511 O O . GLU B 1 206 ? -1.154 -0.575 -16.656 1 87.25 206 GLU B O 1
ATOM 3516 N N . ARG B 1 207 ? -1.072 0.77 -14.898 1 88 207 ARG B N 1
ATOM 3517 C CA . ARG B 1 207 ? 0.187 1.362 -15.336 1 88 207 ARG B CA 1
ATOM 3518 C C . ARG B 1 207 ? 1.272 0.301 -15.477 1 88 207 ARG B C 1
ATOM 3520 O O . ARG B 1 207 ? 2.084 0.352 -16.406 1 88 207 ARG B O 1
ATOM 3527 N N . PHE B 1 208 ? 1.218 -0.659 -14.57 1 92.75 208 PHE B N 1
ATOM 3528 C CA . PHE B 1 208 ? 2.219 -1.72 -14.578 1 92.75 208 PHE B CA 1
ATOM 3529 C C . PHE B 1 208 ? 1.733 -2.918 -15.383 1 92.75 208 PHE B C 1
ATOM 3531 O O . PHE B 1 208 ? 2.195 -4.043 -15.172 1 92.75 208 PHE B O 1
ATOM 3538 N N . LYS B 1 209 ? 0.761 -2.631 -16.266 1 93 209 LYS B N 1
ATOM 3539 C CA . LYS B 1 209 ? 0.246 -3.674 -17.141 1 93 209 LYS B CA 1
ATOM 3540 C C . LYS B 1 209 ? -0.134 -4.922 -16.359 1 93 209 LYS B C 1
ATOM 3542 O O . LYS B 1 209 ? 0.303 -6.027 -16.688 1 93 209 LYS B O 1
ATOM 3547 N N . LYS B 1 210 ? -0.881 -4.75 -15.297 1 92.62 210 LYS B N 1
ATOM 3548 C CA . LYS B 1 210 ? -1.387 -5.824 -14.445 1 92.62 210 LYS B CA 1
ATOM 3549 C C . LYS B 1 210 ? -0.241 -6.641 -13.852 1 92.62 210 LYS B C 1
ATOM 3551 O O . LYS B 1 210 ? -0.323 -7.867 -13.773 1 92.62 210 LYS B O 1
ATOM 3556 N N . LEU B 1 211 ? 0.886 -6 -13.586 1 95.62 211 LEU B N 1
ATOM 3557 C CA . LEU B 1 211 ? 2.088 -6.535 -12.953 1 95.62 211 LEU B CA 1
ATOM 3558 C C . LEU B 1 211 ? 2.74 -7.594 -13.836 1 95.62 211 LEU B C 1
ATOM 3560 O O . LEU B 1 211 ? 3.359 -8.531 -13.336 1 95.62 211 LEU B O 1
ATOM 3564 N N . ASN B 1 212 ? 2.463 -7.453 -15.156 1 95.81 212 ASN B N 1
ATOM 3565 C CA . ASN B 1 212 ? 3.123 -8.305 -16.141 1 95.81 212 ASN B CA 1
ATOM 3566 C C . ASN B 1 212 ? 4.453 -7.707 -16.594 1 95.81 212 ASN B C 1
ATOM 3568 O O . ASN B 1 212 ? 4.484 -6.836 -17.469 1 95.81 212 ASN B O 1
ATOM 3572 N N . VAL B 1 213 ? 5.457 -8.195 -16.016 1 95.19 213 VAL B N 1
ATOM 3573 C CA . VAL B 1 213 ? 6.777 -7.602 -16.219 1 95.19 213 VAL B CA 1
ATOM 3574 C C . VAL B 1 213 ? 7.223 -7.828 -17.656 1 95.19 213 VAL B C 1
ATOM 3576 O O . VAL B 1 213 ? 7.926 -6.992 -18.234 1 95.19 213 VAL B O 1
ATOM 3579 N N . ALA B 1 214 ? 6.84 -8.93 -18.234 1 93.25 214 ALA B N 1
ATOM 3580 C CA . ALA B 1 214 ? 7.164 -9.188 -19.641 1 93.25 214 ALA B CA 1
ATOM 3581 C C . ALA B 1 214 ? 6.531 -8.141 -20.547 1 93.25 214 ALA B C 1
ATOM 3583 O O . ALA B 1 214 ? 7.18 -7.637 -21.469 1 93.25 214 ALA B O 1
ATOM 3584 N N . SER B 1 215 ? 5.285 -7.809 -20.266 1 93.81 215 SER B N 1
ATOM 3585 C CA . SER B 1 215 ? 4.57 -6.816 -21.062 1 93.81 215 SER B CA 1
ATOM 3586 C C . SER B 1 215 ? 5.172 -5.426 -20.891 1 93.81 215 SER B C 1
ATOM 3588 O O . SER B 1 215 ? 5.25 -4.652 -21.844 1 93.81 215 SER B O 1
ATOM 3590 N N . ILE B 1 216 ? 5.551 -5.113 -19.656 1 93.94 216 ILE B N 1
ATOM 3591 C CA . ILE B 1 216 ? 6.184 -3.824 -19.406 1 93.94 216 ILE B CA 1
ATOM 3592 C C . ILE B 1 216 ? 7.484 -3.721 -20.203 1 93.94 216 ILE B C 1
ATOM 3594 O O . ILE B 1 216 ? 7.75 -2.701 -20.844 1 93.94 216 ILE B O 1
ATOM 3598 N N . MET B 1 217 ? 8.234 -4.773 -20.156 1 92.12 217 MET B N 1
ATOM 3599 C CA . MET B 1 217 ? 9.508 -4.824 -20.875 1 92.12 217 MET B CA 1
ATOM 3600 C C . MET B 1 217 ? 9.297 -4.605 -22.359 1 92.12 217 MET B C 1
ATOM 3602 O O . MET B 1 217 ? 10.055 -3.877 -23 1 92.12 217 MET B O 1
ATOM 3606 N N . GLU B 1 218 ? 8.305 -5.242 -22.844 1 90.31 218 GLU B N 1
ATOM 3607 C CA . GLU B 1 218 ? 7.996 -5.129 -24.266 1 90.31 218 GLU B CA 1
ATOM 3608 C C . GLU B 1 218 ? 7.605 -3.703 -24.641 1 90.31 218 GLU B C 1
ATOM 3610 O O . GLU B 1 218 ? 7.938 -3.227 -25.734 1 90.31 218 GLU B O 1
ATOM 3615 N N . SER B 1 219 ? 6.922 -3.049 -23.812 1 88.12 219 SER B N 1
ATOM 3616 C CA . SER B 1 219 ? 6.465 -1.69 -24.078 1 88.12 219 SER B CA 1
ATOM 3617 C C . SER B 1 219 ? 7.621 -0.699 -24.062 1 88.12 219 SER B C 1
ATOM 3619 O O . SER B 1 219 ? 7.57 0.343 -24.719 1 88.12 219 SER B O 1
ATOM 3621 N N . THR B 1 220 ? 8.539 -0.968 -23.219 1 81.06 220 THR B N 1
ATOM 3622 C CA . THR B 1 220 ? 9.68 -0.071 -23.109 1 81.06 220 THR B CA 1
ATOM 3623 C C . THR B 1 220 ? 10.617 -0.252 -24.297 1 81.06 220 THR B C 1
ATOM 3625 O O . THR B 1 220 ? 11.297 0.691 -24.719 1 81.06 220 THR B O 1
ATOM 3628 N N . VAL B 1 221 ? 10.758 -1.459 -24.781 1 72.38 221 VAL B N 1
ATOM 3629 C CA . VAL B 1 221 ? 11.602 -1.728 -25.953 1 72.38 221 VAL B CA 1
ATOM 3630 C C . VAL B 1 221 ? 10.984 -1.098 -27.188 1 72.38 221 VAL B C 1
ATOM 3632 O O . VAL B 1 221 ? 11.695 -0.587 -28.062 1 72.38 221 VAL B O 1
ATOM 3635 N N . LYS B 1 222 ? 9.703 -1.152 -27.297 1 61.97 222 LYS B N 1
ATOM 3636 C CA . LYS B 1 222 ? 9.055 -0.558 -28.453 1 61.97 222 LYS B CA 1
ATOM 3637 C C . LYS B 1 222 ? 9.156 0.965 -28.422 1 61.97 222 LYS B C 1
ATOM 3639 O O . LYS B 1 222 ? 9.125 1.614 -29.469 1 61.97 222 LYS B O 1
ATOM 3644 N N . LYS B 1 223 ? 9.32 1.517 -27.328 1 57.38 223 LYS B N 1
ATOM 3645 C CA . LYS B 1 223 ? 9.469 2.969 -27.281 1 57.38 223 LYS B CA 1
ATOM 3646 C C . LYS B 1 223 ? 10.867 3.389 -27.734 1 57.38 223 LYS B C 1
ATOM 3648 O O . LYS B 1 223 ? 11.102 4.559 -28.047 1 57.38 223 LYS B O 1
ATOM 3653 N N . ILE B 1 224 ? 11.766 2.498 -27.75 1 44.06 224 ILE B N 1
ATOM 3654 C CA . ILE B 1 224 ? 13.055 2.84 -28.328 1 44.06 224 ILE B CA 1
ATOM 3655 C C . ILE B 1 224 ? 13.047 2.539 -29.828 1 44.06 224 ILE B C 1
ATOM 3657 O O . ILE B 1 224 ? 12.617 1.463 -30.25 1 44.06 224 ILE B O 1
#

InterPro domains:
  IPR004114 THUMP domain [PF02926] (142-202)
  IPR004114 THUMP domain [PS51165] (112-203)
  IPR004114 THUMP domain [SM00981] (126-203)
  IPR040183 THUMP domain-containing protein 1-like [PTHR13452] (2-220)
  IPR040183 THUMP domain-containing protein 1-like [cd11717] (78-203)

Solvent-accessible surface area (backbone atoms only — not comparable to full-atom values): 24366 Å² total; per-residue (Å²): 104,74,84,55,64,65,49,23,16,32,40,36,30,30,52,77,91,32,40,69,60,22,50,53,51,49,50,53,56,51,48,54,52,43,53,67,66,47,50,76,68,56,83,72,74,74,73,69,64,74,75,72,65,83,72,76,76,76,80,63,50,74,64,52,55,50,49,55,51,45,55,61,47,42,68,77,69,35,83,36,57,42,84,32,54,63,86,44,88,27,39,33,34,37,37,35,38,88,89,52,52,34,54,60,54,52,49,52,51,49,48,35,33,68,69,63,73,49,88,80,73,86,42,44,33,35,54,48,46,20,59,44,28,28,48,59,42,71,72,39,48,42,56,58,27,49,21,35,40,71,45,73,40,76,42,81,51,78,87,71,48,69,66,56,51,44,64,48,38,20,54,42,49,28,49,78,53,82,45,58,86,79,64,50,54,39,35,38,38,34,42,33,46,50,66,32,24,25,37,32,72,45,62,56,44,69,83,37,52,69,37,17,53,38,59,41,46,52,55,48,53,66,72,97,104,74,82,56,66,65,49,23,16,31,41,37,32,30,51,77,89,32,41,68,60,21,50,52,53,50,51,53,56,51,47,54,52,43,53,66,64,47,50,75,68,55,83,72,74,73,74,70,67,74,74,70,65,84,71,75,78,76,79,63,51,74,64,52,54,51,49,56,51,45,57,60,49,42,69,76,71,35,82,36,56,43,84,33,56,63,87,43,90,27,38,34,32,38,37,35,37,88,90,53,50,35,54,59,53,51,51,52,49,48,50,36,33,68,68,62,71,50,87,80,74,87,42,45,33,34,57,47,45,21,57,44,28,27,48,58,42,71,71,40,47,41,56,57,28,47,24,34,41,70,46,75,42,75,40,81,49,79,87,70,48,69,67,54,51,44,62,50,37,20,55,42,49,29,48,78,52,82,45,59,86,79,65,50,54,39,35,39,37,34,42,33,46,51,66,31,23,27,35,32,72,46,62,54,43,70,82,38,53,68,37,17,52,39,60,41,48,51,55,49,54,66,72,98

pLDDT: mean 79.06, std 20.13, range [28.97, 97.94]

Foldseek 3Di:
DADAFFFWWKKWFWDFPCQVVLLLLVLLLLLVVCCVPVVVVPPDDPPPDPPVPPPDPPPPDPVVVSVVVCVVSCPPVVPQWDWDDNPDTRITIITGHPPDFRQVSLVVSLVCLLVVVDPDDDTTWAIGTFRGKDWPDPVGVVVVVVVDDDDDDDDPDDDADPVNVCVVPVVVVPDPPVPVVPDDAWDWDWDDDDGMIGTDIHGCCVVSVNRTSVVSNVVNVVVD/DADDFFFWWKKWFWDFPCQVVLLLLVLLLLLVVCCVPVVVVPPDDPPPDPPVPPPDDDPPDPVVVSVVVCVVSCPPVVVQWDWDDNPDTRITIITGHPPDFRQVSLVVSLVCLLVVVDPDDDTTWAIGTFRGKDWPDPVGVVVVVVVDDDDDDDDPDDDADPVNVCVVPVVVVVDPPVPVVPDDAWDWDWDDDDTMIGTDIHGCCVVSVNRTSVVSNVVNVVVD

Organism: Pneumocystis jirovecii (NCBI:txid42068)